Protein AF-A0A518EY82-F1 (afdb_monomer)

Mean predicted aligned error: 17.98 Å

Radius of gyration: 28.57 Å; Cα contacts (8 Å, |Δi|>4): 1397; chains: 1; bounding box: 67×68×82 Å

Solvent-accessible surface area (backbone atoms only — not comparable to full-atom values): 29236 Å² total; per-residue (Å²): 114,76,74,55,53,63,69,68,45,71,86,73,56,92,49,77,63,73,76,38,28,84,86,69,81,84,55,50,47,57,67,38,53,39,55,48,49,53,56,50,54,59,61,55,70,73,72,69,87,79,77,88,84,55,77,70,56,53,57,49,54,55,50,51,52,52,35,46,49,56,45,60,72,36,28,79,86,68,78,72,43,36,46,73,86,48,50,60,80,80,48,53,86,58,64,50,62,71,80,42,25,81,84,70,79,73,40,28,44,60,67,33,41,33,54,46,52,58,52,66,76,28,50,62,43,78,48,78,57,91,36,36,36,35,38,39,30,28,66,44,87,48,44,52,59,54,52,50,49,51,48,69,77,40,75,69,54,49,35,36,36,52,40,44,52,62,89,67,49,54,72,68,45,39,47,51,41,16,50,52,42,54,74,68,69,44,32,51,45,69,57,92,88,56,57,75,32,70,43,51,50,51,26,57,58,63,30,76,70,73,62,83,84,93,86,72,63,67,74,55,36,64,75,68,76,56,84,80,94,76,86,85,76,55,75,67,59,41,62,76,64,72,60,83,71,90,66,66,59,56,49,80,40,68,51,87,50,71,30,44,25,14,8,47,23,29,37,30,66,35,25,40,39,41,14,7,40,68,38,35,31,33,37,22,77,62,52,52,77,50,54,46,79,38,50,61,78,93,46,65,75,33,34,20,26,13,33,44,47,69,46,79,32,34,36,37,38,30,28,33,37,56,4,74,45,13,32,35,33,38,25,74,62,47,37,80,51,73,46,81,45,45,64,41,77,53,68,73,38,32,46,27,26,47,40,48,64,29,74,34,38,35,39,37,35,25,36,50,39,98,88,38,26,28,41,34,34,39,18,80,57,52,42,70,48,72,44,72,42,93,50,35,53,72,51,54,94,67,54,38,34,62,48,60,43,14,17,20,23,39,40,53,42,86,80,42,25,31,38,40,37,21,10,21,9,71,73,54,7,37,37,33,39,17,73,58,65,58,47,49,61,48,77,33,74,41,59,23,43,10,81,23,76,54,11,9,31,23,13,38,33,61,44,97,83,21,37,24,35,36,29,8,21,26,75,84,47,38,69,53,44,31,34,43,18,20,23,20,18,71,58,67,62,69,52,58,40,60,22,88,33,26,36,77,25,22,22,26,10,30,33,55,48,98,76,46,27,34,43,36,20,6,72,70,17,25,28,35,15,72,65,45,39,36,43,39,39,87,55,36,73,65,45,18,20,16,43,30,59,6,83,77,71,61,27,39,33,35,27,7,58,61,19,32,34,33,31,59,113

Secondary structure (DSSP, 8-state):
-HHHHHHHHTTT-SSTHHHH-SS-SS--BHHHHHHHHHHHHHHHHTTSPPPSPPHHHHHHHHHHHHHHHHHHHH-SS-SSSB-TTTS-TTSHHHH-GGGT-SS-SSSB-HHHHHHHHHHHTTB-EEEEETTEEEEESB--TTHHHHHHHHHHH-TT--EEEEE--SS---HHHHHHHHHHHHHHT-EEE--TT----HHHHHHHHHT-SS-----SSHHHHHHHTPPPS-----HHHHHHTT---SS-SEEEEE-SS---EEEEEE-SSS-EEEEETTTEEEEESSTTSS-EE---GGGTT-EEEEEEESSSS-EEEEEESSGGG-EEEEESSTTSS-EEEEE--STT--EEEEEESBSSEEEEEEEE-TTSBEEEEEEESTTSS-EE-TTPPBPPTTT-B---SSSTTEEEETTTEEEEE-B-SSS-EEEEEESSTTSS-EEEEESS---STTEEEEEEEE-TTS-EEEEEEETTSTT--SGGGEEEESSTTSS-B--SB--SS---EEEE-TTS-EEEEETTEEEEESSSSSB-EEEES---SEEEE-TTT--EEEE-STTEEEEE-

Organism: NCBI:txid2528018

pLDDT: mean 75.82, std 23.05, range [24.12, 98.81]

Sequence (569 aa):
MLLLATALILPQAATVRDLLDADGDGHVNRYEAAAAALAWADARAATDPAPASTAPERAEAERQAAARQGFRARDTDGNGFLEPKEIEAPMIELYGWQMFDSSADRRLDPEEYVAFDGACRSAAVFEVTKNVVSMRGNLHASTPGRFLEVLLEHRAVDELVLEFEGPRAVPEVTRQVADLIQRSGILVRVPRGGTVHRSGMELLQAAQRRIIEPGANLRRAVAAGERPTSMWLTEDEIHDLGLRTETEGLVLMQTGTRSSFRGLAAVSHEIAWATGSGATVVKTTDAGRSWSNVAPASIAGLDVRDVFAISADIAWIMTAGPGNSSRILYTEDGGATWTEQHRETAPEAFLDGLDAWDGDHLIAYGDPMEDGRFRVLLSNDGGVTWTPSETGPVALETGEASFAASGTGLRTLGGLRAWIVTGGTKSTARVFRSEDSGRTWTPADTPVAAKGAGAGAFSVSFREDGTGVIVGGDFLDREAGGVDNAAYSVDFGKTWKSPDVGPRGQRAGSVALGNGWFIATGQTGTDISRDGGKTWRPFSSEGFHCVDAALLDGAIWFAGPNGRVARLR

Structure (mmCIF, N/CA/C/O backbone):
data_AF-A0A518EY82-F1
#
_entry.id   AF-A0A518EY82-F1
#
loop_
_atom_site.group_PDB
_atom_site.id
_atom_site.type_symbol
_atom_site.label_atom_id
_atom_site.label_alt_id
_atom_site.label_comp_id
_atom_site.label_asym_id
_atom_site.label_entity_id
_atom_site.label_seq_id
_atom_site.pdbx_PDB_ins_code
_atom_site.Cartn_x
_atom_site.Cartn_y
_atom_site.Cartn_z
_atom_site.occupancy
_atom_site.B_iso_or_equiv
_atom_site.auth_seq_id
_atom_site.auth_comp_id
_atom_site.auth_asym_id
_atom_site.auth_atom_id
_atom_site.pdbx_PDB_model_num
ATOM 1 N N . MET A 1 1 ? -7.213 -14.267 36.093 1.00 28.91 1 MET A N 1
ATOM 2 C CA . MET A 1 1 ? -5.756 -14.296 35.823 1.00 28.91 1 MET A CA 1
ATOM 3 C C . MET A 1 1 ? -5.244 -13.183 34.903 1.00 28.91 1 MET A C 1
ATOM 5 O O . MET A 1 1 ? -4.109 -12.784 35.102 1.00 28.91 1 MET A O 1
ATOM 9 N N . LEU A 1 2 ? -6.035 -12.608 33.982 1.00 25.30 2 LEU A N 1
ATOM 10 C CA . LEU A 1 2 ? -5.552 -11.499 33.132 1.00 25.30 2 LEU A CA 1
ATOM 11 C C . LEU A 1 2 ? -5.552 -10.105 33.801 1.00 25.30 2 LEU A C 1
ATOM 13 O O . LEU A 1 2 ? -4.820 -9.238 33.353 1.00 25.30 2 LEU A O 1
ATOM 17 N N . LEU A 1 3 ? -6.304 -9.907 34.893 1.00 24.12 3 LEU A N 1
ATOM 18 C CA . LEU A 1 3 ? -6.268 -8.678 35.712 1.00 24.12 3 LEU A CA 1
ATOM 19 C C . LEU A 1 3 ? -5.142 -8.677 36.765 1.00 24.12 3 LEU A C 1
ATOM 21 O O . LEU A 1 3 ? -4.747 -7.619 37.240 1.00 24.12 3 LEU A O 1
ATOM 25 N N . LEU A 1 4 ? -4.588 -9.850 37.106 1.00 25.58 4 LEU A N 1
ATOM 26 C CA . LEU A 1 4 ? -3.419 -9.948 37.992 1.00 25.58 4 LEU A CA 1
ATOM 27 C C . LEU A 1 4 ? -2.093 -9.818 37.229 1.00 25.58 4 LEU A C 1
ATOM 29 O O . LEU A 1 4 ? -1.120 -9.337 37.801 1.00 25.58 4 LEU A O 1
ATOM 33 N N . ALA A 1 5 ? -2.053 -10.172 35.939 1.00 28.53 5 ALA A N 1
ATOM 34 C CA . ALA A 1 5 ? -0.873 -9.948 35.100 1.00 28.53 5 ALA A CA 1
ATOM 35 C C . ALA A 1 5 ? -0.612 -8.448 34.869 1.00 28.53 5 ALA A C 1
ATOM 37 O O . ALA A 1 5 ? 0.536 -8.013 34.863 1.00 28.53 5 ALA A O 1
ATOM 38 N N . THR A 1 6 ? -1.668 -7.633 34.794 1.00 30.73 6 THR A N 1
ATOM 39 C CA . THR A 1 6 ? -1.547 -6.174 34.667 1.00 30.73 6 THR A CA 1
ATOM 40 C C . THR A 1 6 ? -1.022 -5.517 35.947 1.00 30.73 6 THR A C 1
ATOM 42 O O . THR A 1 6 ? -0.353 -4.496 35.866 1.00 30.73 6 THR A O 1
ATOM 45 N N . ALA A 1 7 ? -1.246 -6.111 37.126 1.00 29.33 7 ALA A N 1
ATOM 46 C CA . ALA A 1 7 ? -0.773 -5.571 38.405 1.00 29.33 7 ALA A CA 1
ATOM 47 C C . ALA A 1 7 ? 0.636 -6.053 38.817 1.00 29.33 7 ALA A C 1
ATOM 49 O O . ALA A 1 7 ? 1.266 -5.426 39.666 1.00 29.33 7 ALA A O 1
ATOM 50 N N . LEU A 1 8 ? 1.150 -7.138 38.220 1.00 30.67 8 LEU A N 1
ATOM 51 C CA . LEU A 1 8 ? 2.458 -7.723 38.562 1.00 30.67 8 LEU A CA 1
ATOM 52 C C . LEU A 1 8 ? 3.599 -7.359 37.595 1.00 30.67 8 LEU A C 1
ATOM 54 O O . LEU A 1 8 ? 4.757 -7.528 37.968 1.00 30.67 8 LEU A O 1
ATOM 58 N N . ILE A 1 9 ? 3.308 -6.829 36.400 1.00 35.16 9 ILE A N 1
ATOM 59 C CA . ILE A 1 9 ? 4.331 -6.465 35.390 1.00 35.16 9 ILE A CA 1
ATOM 60 C C . ILE A 1 9 ? 4.665 -4.960 35.409 1.00 35.16 9 ILE A C 1
ATOM 62 O O . ILE A 1 9 ? 5.786 -4.563 35.088 1.00 35.16 9 ILE A O 1
ATOM 66 N N . LEU A 1 10 ? 3.742 -4.116 35.886 1.00 34.34 10 LEU A N 1
ATOM 67 C CA . LEU A 1 10 ? 3.941 -2.665 36.003 1.00 34.34 10 LEU A CA 1
ATOM 68 C C . LEU A 1 10 ? 5.176 -2.211 36.818 1.00 34.34 10 LEU A C 1
ATOM 70 O O . LEU A 1 10 ? 5.661 -1.119 36.531 1.00 34.34 10 LEU A O 1
ATOM 74 N N . PRO A 1 11 ? 5.733 -2.971 37.788 1.00 32.59 11 PRO A N 1
ATOM 75 C CA . PRO A 1 11 ? 6.943 -2.538 38.488 1.00 32.59 11 PRO A CA 1
ATOM 76 C C . PRO A 1 11 ? 8.266 -2.980 37.833 1.00 32.59 11 PRO A C 1
ATOM 78 O O . PRO A 1 11 ? 9.315 -2.614 38.360 1.00 32.59 11 PRO A O 1
ATOM 81 N N . GLN A 1 12 ? 8.254 -3.791 36.760 1.00 38.69 12 GLN A N 1
ATOM 82 C CA . GLN A 1 12 ? 9.482 -4.378 36.182 1.00 38.69 12 GLN A CA 1
ATOM 83 C C . GLN A 1 12 ? 9.703 -4.134 34.679 1.00 38.69 12 GLN A C 1
ATOM 85 O O . GLN A 1 12 ? 10.823 -4.343 34.220 1.00 38.69 12 GLN A O 1
ATOM 90 N N . ALA A 1 13 ? 8.709 -3.667 33.920 1.00 36.75 13 ALA A N 1
ATOM 91 C CA . ALA A 1 13 ? 8.922 -3.261 32.528 1.00 36.75 13 ALA A CA 1
ATOM 92 C C . ALA A 1 13 ? 9.528 -1.848 32.472 1.00 36.75 13 ALA A C 1
ATOM 94 O O . ALA A 1 13 ? 8.962 -0.903 33.025 1.00 36.75 13 ALA A O 1
ATOM 95 N N . ALA A 1 14 ? 10.686 -1.697 31.825 1.00 39.53 14 ALA A N 1
ATOM 96 C CA . ALA A 1 14 ? 11.360 -0.406 31.706 1.00 39.53 14 ALA A CA 1
ATOM 97 C C . ALA A 1 14 ? 10.766 0.442 30.567 1.00 39.53 14 ALA A C 1
ATOM 99 O O . ALA A 1 14 ? 10.899 1.667 30.592 1.00 39.53 14 ALA A O 1
ATOM 100 N N . THR A 1 15 ? 10.102 -0.190 29.587 1.00 42.81 15 THR A N 1
ATOM 101 C CA . THR A 1 15 ? 9.506 0.471 28.414 1.00 42.81 15 THR A CA 1
ATOM 102 C C . THR A 1 15 ? 8.267 -0.267 27.872 1.00 42.81 15 THR A C 1
ATOM 104 O O . THR A 1 15 ? 8.061 -1.443 28.155 1.00 42.81 15 THR A O 1
ATOM 107 N N . VAL A 1 16 ? 7.443 0.415 27.058 1.00 42.59 16 VAL A N 1
ATOM 108 C CA . VAL A 1 16 ? 6.285 -0.170 26.334 1.00 42.59 16 VAL A CA 1
ATOM 109 C C . VAL A 1 16 ? 6.709 -1.331 25.422 1.00 42.59 16 VAL A C 1
ATOM 111 O O . VAL A 1 16 ? 5.955 -2.278 25.247 1.00 42.59 16 VAL A O 1
ATOM 114 N N . ARG A 1 17 ? 7.942 -1.303 24.911 1.00 41.81 17 ARG A N 1
ATOM 115 C CA . ARG A 1 17 ? 8.547 -2.351 24.078 1.00 41.81 17 ARG A CA 1
ATOM 116 C C . ARG A 1 17 ? 8.598 -3.717 24.772 1.00 41.81 17 ARG A C 1
ATOM 118 O O . ARG A 1 17 ? 8.237 -4.711 24.158 1.00 41.81 17 ARG A O 1
ATOM 125 N N . ASP A 1 18 ? 8.930 -3.750 26.064 1.00 43.16 18 ASP A N 1
ATOM 126 C CA . ASP A 1 18 ? 9.027 -4.992 26.854 1.00 43.16 18 ASP A CA 1
ATOM 127 C C . ASP A 1 18 ? 7.657 -5.675 27.072 1.00 43.16 18 ASP A C 1
ATOM 129 O O . ASP A 1 18 ? 7.583 -6.823 27.502 1.00 43.16 18 ASP A O 1
ATOM 133 N N . LEU A 1 19 ? 6.560 -4.953 26.816 1.00 41.50 19 LEU A N 1
ATOM 134 C CA . LEU A 1 19 ? 5.179 -5.439 26.902 1.00 41.50 19 LEU A CA 1
ATOM 135 C C . LEU A 1 19 ? 4.632 -5.944 25.557 1.00 41.50 19 LEU A C 1
ATOM 137 O O . LEU A 1 19 ? 3.601 -6.616 25.548 1.00 41.50 19 LEU A O 1
ATOM 141 N N . LEU A 1 20 ? 5.276 -5.574 24.448 1.00 41.41 20 LEU A N 1
ATOM 142 C CA . LEU A 1 20 ? 4.806 -5.804 23.080 1.00 41.41 20 LEU A CA 1
ATOM 143 C C . LEU A 1 20 ? 5.547 -6.944 22.371 1.00 41.41 20 LEU A C 1
ATOM 145 O O . LEU A 1 20 ? 4.964 -7.573 21.497 1.00 41.41 20 LEU A O 1
ATOM 149 N N . ASP A 1 21 ? 6.798 -7.193 22.752 1.00 45.06 21 ASP A N 1
ATOM 150 C CA . ASP A 1 21 ? 7.653 -8.272 22.251 1.00 45.06 21 ASP A CA 1
ATOM 151 C C . ASP A 1 21 ? 7.221 -9.611 22.883 1.00 45.06 21 ASP A C 1
ATOM 153 O O . ASP A 1 21 ? 7.637 -9.975 23.988 1.00 45.06 21 ASP A O 1
ATOM 157 N N . ALA A 1 22 ? 6.269 -10.293 22.239 1.00 42.97 22 ALA A N 1
ATOM 158 C CA . ALA A 1 22 ? 5.600 -11.461 22.807 1.00 42.97 22 ALA A CA 1
ATOM 159 C C . ALA A 1 22 ? 6.438 -12.739 22.662 1.00 42.97 22 ALA A C 1
ATOM 161 O O . ALA A 1 22 ? 6.241 -13.685 23.435 1.00 42.97 22 ALA A O 1
ATOM 162 N N . ASP A 1 23 ? 7.349 -12.779 21.689 1.00 43.62 23 ASP A N 1
ATOM 163 C CA . ASP A 1 23 ? 8.280 -13.887 21.483 1.00 43.62 23 ASP A CA 1
ATOM 164 C C . ASP A 1 23 ? 9.679 -13.662 22.094 1.00 43.62 23 ASP A C 1
ATOM 166 O O . ASP A 1 23 ? 10.445 -14.624 22.235 1.00 43.62 23 ASP A O 1
ATOM 170 N N . GLY A 1 24 ? 9.953 -12.457 22.600 1.00 41.19 24 GLY A N 1
ATOM 171 C CA . GLY A 1 24 ? 11.151 -12.107 23.357 1.00 41.19 24 GLY A CA 1
ATOM 172 C C . GLY A 1 24 ? 12.396 -11.968 22.485 1.00 41.19 24 GLY A C 1
ATOM 173 O O . GLY A 1 24 ? 13.511 -12.175 22.984 1.00 41.19 24 GLY A O 1
ATOM 174 N N . ASP A 1 25 ? 12.228 -11.699 21.189 1.00 52.09 25 ASP A N 1
ATOM 175 C CA . ASP A 1 25 ? 13.323 -11.586 20.226 1.00 52.09 25 ASP A CA 1
ATOM 176 C C . ASP A 1 25 ? 13.974 -10.187 20.197 1.00 52.09 25 ASP A C 1
ATOM 178 O O . ASP A 1 25 ? 15.012 -9.983 19.557 1.00 52.09 25 ASP A O 1
ATOM 182 N N . GLY A 1 26 ? 13.428 -9.246 20.969 1.00 41.19 26 GLY A N 1
ATOM 183 C CA . GLY A 1 26 ? 13.850 -7.855 21.044 1.00 41.19 26 GLY A CA 1
ATOM 184 C C . GLY A 1 26 ? 13.176 -6.954 20.010 1.00 41.19 26 GLY A C 1
ATOM 185 O O . GLY A 1 26 ? 13.536 -5.772 19.937 1.00 41.19 26 GLY A O 1
ATOM 186 N N . HIS A 1 27 ? 12.231 -7.463 19.222 1.00 43.94 27 HIS A N 1
ATOM 187 C CA . HIS A 1 27 ? 11.504 -6.773 18.163 1.00 43.94 27 HIS A CA 1
ATOM 188 C C . HIS A 1 27 ? 9.987 -6.903 18.379 1.00 43.94 27 HIS A C 1
ATOM 190 O O . HIS A 1 27 ? 9.509 -7.769 19.091 1.00 43.94 27 HIS A O 1
ATOM 196 N N . VAL A 1 28 ? 9.209 -5.986 17.802 1.00 38.09 28 VAL A N 1
ATOM 197 C CA . VAL A 1 28 ? 7.741 -6.060 17.819 1.00 38.09 28 VAL A CA 1
ATOM 198 C C . VAL A 1 28 ? 7.300 -6.140 16.377 1.00 38.09 28 VAL A C 1
ATOM 200 O O . VAL A 1 28 ? 7.364 -5.150 15.657 1.00 38.09 28 VAL A O 1
ATOM 203 N N . ASN A 1 29 ? 6.874 -7.307 15.918 1.00 40.59 29 ASN A N 1
ATOM 204 C CA . ASN A 1 29 ? 6.434 -7.474 14.542 1.00 40.59 29 ASN A CA 1
ATOM 205 C C . ASN A 1 29 ? 4.990 -6.967 14.341 1.00 40.59 29 ASN A C 1
ATOM 207 O O . ASN A 1 29 ? 4.226 -6.729 15.279 1.00 40.59 29 ASN A O 1
ATOM 211 N N . ARG A 1 30 ? 4.574 -6.826 13.077 1.00 38.81 30 ARG A N 1
ATOM 212 C CA . ARG A 1 30 ? 3.235 -6.327 12.706 1.00 38.81 30 ARG A CA 1
ATOM 213 C C . ARG A 1 30 ? 2.059 -7.109 13.320 1.00 38.81 30 ARG A C 1
ATOM 215 O O . ARG A 1 30 ? 0.976 -6.547 13.458 1.00 38.81 30 ARG A O 1
ATOM 222 N N . TYR A 1 31 ? 2.242 -8.384 13.675 1.00 39.06 31 TYR A N 1
ATOM 223 C CA . TYR A 1 31 ? 1.206 -9.203 14.314 1.00 39.06 31 TYR A CA 1
ATOM 224 C C . TYR A 1 31 ? 1.125 -8.941 15.823 1.00 39.06 31 TYR A C 1
ATOM 226 O O . TYR A 1 31 ? 0.028 -8.894 16.378 1.00 39.06 31 TYR A O 1
ATOM 234 N N . GLU A 1 32 ? 2.264 -8.710 16.470 1.00 40.66 32 GLU A N 1
ATOM 235 C CA . GLU A 1 32 ? 2.359 -8.360 17.891 1.00 40.66 32 GLU A CA 1
ATOM 236 C C . GLU A 1 32 ? 1.835 -6.946 18.161 1.00 40.66 32 GLU A C 1
ATOM 238 O O . GLU A 1 32 ? 1.028 -6.739 19.070 1.00 40.66 32 GLU A O 1
ATOM 243 N N . ALA A 1 33 ? 2.175 -5.991 17.290 1.00 39.88 33 ALA A N 1
ATOM 244 C CA . ALA A 1 33 ? 1.642 -4.630 17.333 1.00 39.88 33 ALA A CA 1
ATOM 245 C C . ALA A 1 33 ? 0.110 -4.602 17.174 1.00 39.88 33 ALA A C 1
ATOM 247 O O . ALA A 1 33 ? -0.589 -3.893 17.902 1.00 39.88 33 ALA A O 1
ATOM 248 N N . ALA A 1 34 ? -0.433 -5.412 16.259 1.00 38.66 34 ALA A N 1
ATOM 249 C CA . ALA A 1 34 ? -1.873 -5.512 16.047 1.00 38.66 34 ALA A CA 1
ATOM 250 C C . ALA A 1 34 ? -2.592 -6.168 17.245 1.00 38.66 34 ALA A C 1
ATOM 252 O O . ALA A 1 34 ? -3.654 -5.700 17.660 1.00 38.66 34 ALA A O 1
ATOM 253 N N . ALA A 1 35 ? -1.998 -7.201 17.852 1.00 37.81 35 ALA A N 1
ATOM 254 C CA . ALA A 1 35 ? -2.525 -7.846 19.056 1.00 37.81 35 ALA A CA 1
ATOM 255 C C . ALA A 1 35 ? -2.549 -6.899 20.270 1.00 37.81 35 ALA A C 1
ATOM 257 O O . ALA A 1 35 ? -3.519 -6.879 21.032 1.00 37.81 35 ALA A O 1
ATOM 258 N N . ALA A 1 36 ? -1.522 -6.067 20.427 1.00 40.06 36 ALA A N 1
ATOM 259 C CA . ALA A 1 36 ? -1.459 -5.083 21.497 1.00 40.06 36 ALA A CA 1
ATOM 260 C C . ALA A 1 36 ? -2.405 -3.893 21.297 1.00 40.06 36 ALA A C 1
ATOM 262 O O . ALA A 1 36 ? -3.001 -3.414 22.262 1.00 40.06 36 ALA A O 1
ATOM 263 N N . ALA A 1 37 ? -2.604 -3.448 20.054 1.00 38.56 37 ALA A N 1
ATOM 264 C CA . ALA A 1 37 ? -3.593 -2.422 19.732 1.00 38.56 37 ALA A CA 1
ATOM 265 C C . ALA A 1 37 ? -5.024 -2.877 20.077 1.00 38.56 37 ALA A C 1
ATOM 267 O O . ALA A 1 37 ? -5.810 -2.087 20.602 1.00 38.56 37 ALA A O 1
ATOM 268 N N . LEU A 1 38 ? -5.344 -4.162 19.863 1.00 38.88 38 LEU A N 1
ATOM 269 C CA . LEU A 1 38 ? -6.594 -4.767 20.338 1.00 38.88 38 LEU A CA 1
ATOM 270 C C . LEU A 1 38 ? -6.708 -4.723 21.872 1.00 38.88 38 LEU A C 1
ATOM 272 O O . LEU A 1 38 ? -7.743 -4.319 22.399 1.00 38.88 38 LEU A O 1
ATOM 276 N N . ALA A 1 39 ? -5.641 -5.079 22.593 1.00 38.28 39 ALA A N 1
ATOM 277 C CA . ALA A 1 39 ? -5.627 -5.051 24.058 1.00 38.28 39 ALA A CA 1
ATOM 278 C C . ALA A 1 39 ? -5.777 -3.628 24.634 1.00 38.28 39 ALA A C 1
ATOM 280 O O . ALA A 1 39 ? -6.403 -3.436 25.680 1.00 38.28 39 ALA A O 1
ATOM 281 N N . TRP A 1 40 ? -5.234 -2.620 23.947 1.00 37.56 40 TRP A N 1
ATOM 282 C CA . TRP A 1 40 ? -5.328 -1.216 24.346 1.00 37.56 40 TRP A CA 1
ATOM 283 C C . TRP A 1 40 ? -6.723 -0.620 24.096 1.00 37.56 40 TRP A C 1
ATOM 285 O O . TRP A 1 40 ? -7.260 0.082 24.957 1.00 37.56 40 TRP A O 1
ATOM 295 N N . ALA A 1 41 ? -7.354 -0.960 22.967 1.00 36.00 41 ALA A N 1
ATOM 296 C CA . ALA A 1 41 ? -8.731 -0.568 22.665 1.00 36.00 41 ALA A CA 1
ATOM 297 C C . ALA A 1 41 ? -9.734 -1.140 23.689 1.00 36.00 41 ALA A C 1
ATOM 299 O O . ALA A 1 41 ? -10.616 -0.418 24.167 1.00 36.00 41 ALA A O 1
ATOM 300 N N . ASP A 1 42 ? -9.545 -2.398 24.100 1.00 38.69 42 ASP A N 1
ATOM 301 C CA . ASP A 1 42 ? -10.361 -3.056 25.129 1.00 38.69 42 ASP A CA 1
ATOM 302 C C . ASP A 1 42 ? -10.217 -2.388 26.512 1.00 38.69 42 ASP A C 1
ATOM 304 O O . ASP A 1 42 ? -11.197 -2.250 27.249 1.00 38.69 42 ASP A O 1
ATOM 308 N N . ALA A 1 43 ? -9.016 -1.915 26.867 1.00 35.75 43 ALA A N 1
ATOM 309 C CA . ALA A 1 43 ? -8.767 -1.222 28.134 1.00 35.75 43 ALA A CA 1
ATOM 310 C C . ALA A 1 43 ? -9.438 0.163 28.202 1.00 35.75 43 ALA A C 1
ATOM 312 O O . ALA A 1 43 ? -9.869 0.600 29.271 1.00 35.75 43 ALA A O 1
ATOM 313 N N . ARG A 1 44 ? -9.564 0.852 27.062 1.00 36.16 44 ARG A N 1
ATOM 314 C CA . ARG A 1 44 ? -10.145 2.200 26.978 1.00 36.16 44 ARG A CA 1
ATOM 315 C C . ARG A 1 44 ? -11.676 2.180 27.017 1.00 36.16 44 ARG A C 1
ATOM 317 O O . ARG A 1 44 ? -12.280 3.031 27.673 1.00 36.16 44 ARG A O 1
ATOM 324 N N . ALA A 1 45 ? -12.299 1.157 26.427 1.00 39.97 45 ALA A N 1
ATOM 325 C CA . ALA A 1 45 ? -13.745 0.924 26.505 1.00 39.97 45 ALA A CA 1
ATOM 326 C C . ALA A 1 45 ? -14.259 0.731 27.950 1.00 39.97 45 ALA A C 1
ATOM 328 O O . ALA A 1 45 ? -15.437 0.947 28.222 1.00 39.97 45 ALA A O 1
ATOM 329 N N . ALA A 1 46 ? -13.379 0.380 28.895 1.00 41.00 46 ALA A N 1
ATOM 330 C CA . ALA A 1 46 ? -13.710 0.216 30.310 1.00 41.00 46 ALA A CA 1
ATOM 331 C C . ALA A 1 46 ? -13.783 1.536 31.115 1.00 41.00 46 ALA A C 1
ATOM 333 O O . ALA A 1 46 ? -14.071 1.489 32.311 1.00 41.00 46 ALA A O 1
ATOM 334 N N . THR A 1 47 ? -13.517 2.703 30.503 1.00 35.22 47 THR A N 1
ATOM 335 C CA . THR A 1 47 ? -13.372 3.992 31.225 1.00 35.22 47 THR A CA 1
ATOM 336 C C . THR A 1 47 ? -14.451 5.052 30.964 1.00 35.22 47 THR A C 1
ATOM 338 O O . THR A 1 47 ? -14.409 6.106 31.598 1.00 35.22 47 THR A O 1
ATOM 341 N N . ASP A 1 48 ? -15.455 4.784 30.124 1.00 30.89 48 ASP A N 1
ATOM 342 C CA . ASP A 1 48 ? -16.560 5.725 29.875 1.00 30.89 48 ASP A CA 1
ATOM 343 C C . ASP A 1 48 ? -17.759 5.474 30.822 1.00 30.89 48 ASP A C 1
ATOM 345 O O . ASP A 1 48 ? -18.199 4.329 30.969 1.00 30.89 48 ASP A O 1
ATOM 349 N N . PRO A 1 49 ? -18.334 6.500 31.484 1.00 34.22 49 PRO A N 1
ATOM 350 C CA . PRO A 1 49 ? -19.473 6.312 32.378 1.00 34.22 49 PRO A CA 1
ATOM 351 C C . PRO A 1 49 ? -20.775 6.076 31.589 1.00 34.22 49 PRO A C 1
ATOM 353 O O . PRO A 1 49 ? -21.179 6.882 30.752 1.00 34.22 49 PRO A O 1
ATOM 356 N N . ALA A 1 50 ? -21.456 4.966 31.889 1.00 33.56 50 ALA A N 1
ATOM 357 C CA . ALA A 1 50 ? -22.649 4.502 31.179 1.00 33.56 50 ALA A CA 1
ATOM 358 C C . ALA A 1 50 ? -23.924 5.350 31.436 1.00 33.56 50 ALA A C 1
ATOM 360 O O . ALA A 1 50 ? -24.128 5.847 32.549 1.00 33.56 50 ALA A O 1
ATOM 361 N N . PRO A 1 51 ? -24.837 5.469 30.447 1.00 37.75 51 PRO A N 1
ATOM 362 C CA . PRO A 1 51 ? -26.186 6.005 30.634 1.00 37.75 51 PRO A CA 1
ATOM 363 C C . PRO A 1 51 ? -27.155 4.966 31.247 1.00 37.75 51 PRO A C 1
ATOM 365 O O . PRO A 1 51 ? -26.843 3.787 31.362 1.00 37.75 51 PRO A O 1
ATOM 368 N N . ALA A 1 52 ? -28.342 5.425 31.668 1.00 42.44 52 ALA A N 1
ATOM 369 C CA . ALA A 1 52 ? -29.311 4.688 32.493 1.00 42.44 52 ALA A CA 1
ATOM 370 C C . ALA A 1 52 ? -29.815 3.341 31.916 1.00 42.44 52 ALA A C 1
ATOM 372 O O . ALA A 1 52 ? -30.062 3.215 30.717 1.00 42.44 52 ALA A O 1
ATOM 373 N N . SER A 1 53 ? -30.039 2.376 32.821 1.00 42.66 53 SER A N 1
ATOM 374 C CA . SER A 1 53 ? -30.172 0.939 32.544 1.00 42.66 53 SER A CA 1
ATOM 375 C C . SER A 1 53 ? -31.418 0.493 31.770 1.00 42.66 53 SER A C 1
ATOM 377 O O . SER A 1 53 ? -32.547 0.938 32.007 1.00 42.66 53 SER A O 1
ATOM 379 N N . THR A 1 54 ? -31.207 -0.465 30.866 1.00 49.78 54 THR A N 1
ATOM 380 C CA . THR A 1 54 ? -32.222 -1.087 30.000 1.00 49.78 54 THR A CA 1
ATOM 381 C C . THR A 1 54 ? -32.853 -2.354 30.619 1.00 49.78 54 THR A C 1
ATOM 383 O O . THR A 1 54 ? -32.390 -2.885 31.626 1.00 49.78 54 THR A O 1
ATOM 386 N N . ALA A 1 55 ? -33.948 -2.874 30.041 1.00 43.69 55 ALA A N 1
ATOM 387 C CA . ALA A 1 55 ? -34.659 -4.070 30.535 1.00 43.69 55 ALA A CA 1
ATOM 388 C C . ALA A 1 55 ? -33.797 -5.353 30.712 1.00 43.69 55 ALA A C 1
ATOM 390 O O . ALA A 1 55 ? -34.041 -6.083 31.676 1.00 43.69 55 ALA A O 1
ATOM 391 N N . PRO A 1 56 ? -32.781 -5.634 29.870 1.00 45.34 56 PRO A N 1
ATOM 392 C CA . PRO A 1 56 ? -31.836 -6.735 30.084 1.00 45.34 56 PRO A CA 1
ATOM 393 C C . PRO A 1 56 ? -31.026 -6.618 31.384 1.00 45.34 56 PRO A C 1
ATOM 395 O O . PRO A 1 56 ? -30.746 -7.627 32.026 1.00 45.34 56 PRO A O 1
ATOM 398 N N . GLU A 1 57 ? -30.698 -5.398 31.815 1.00 48.47 57 GLU A N 1
ATOM 399 C CA . GLU A 1 57 ? -29.907 -5.156 33.030 1.00 48.47 57 GLU A CA 1
ATOM 400 C C . GLU A 1 57 ? -30.718 -5.432 34.306 1.00 48.47 57 GLU A C 1
ATOM 402 O O . GLU A 1 57 ? -30.164 -5.864 35.315 1.00 48.47 57 GLU A O 1
ATOM 407 N N . ARG A 1 58 ? -32.051 -5.277 34.256 1.00 56.16 58 ARG A N 1
ATOM 408 C CA . ARG A 1 58 ? -32.940 -5.686 35.360 1.00 56.16 58 ARG A CA 1
ATOM 409 C C . ARG A 1 58 ? -32.989 -7.203 35.528 1.00 56.16 58 ARG A C 1
ATOM 411 O O . ARG A 1 58 ? -32.930 -7.683 36.655 1.00 56.16 58 ARG A O 1
ATOM 418 N N . ALA A 1 59 ? -33.048 -7.945 34.422 1.00 58.78 59 ALA A N 1
ATOM 419 C CA . ALA A 1 59 ? -33.040 -9.407 34.457 1.00 58.78 59 ALA A CA 1
ATOM 420 C C . ALA A 1 59 ? -31.721 -9.952 35.033 1.00 58.78 59 ALA A C 1
ATOM 422 O O . ALA A 1 59 ? -31.717 -10.937 35.767 1.00 58.78 59 ALA A O 1
ATOM 423 N N . GLU A 1 60 ? -30.601 -9.288 34.746 1.00 64.25 60 GLU A N 1
ATOM 424 C CA . GLU A 1 60 ? -29.303 -9.656 35.309 1.00 64.25 60 GLU A CA 1
ATOM 425 C C . GLU A 1 60 ? -29.208 -9.371 36.814 1.00 64.25 60 GLU A C 1
ATOM 427 O O . GLU A 1 60 ? -28.761 -10.227 37.579 1.00 64.25 60 GLU A O 1
ATOM 432 N N . ALA A 1 61 ? -29.715 -8.222 37.265 1.00 69.81 61 ALA A N 1
ATOM 433 C CA . ALA A 1 61 ? -29.763 -7.888 38.688 1.00 69.81 61 ALA A CA 1
ATOM 434 C C . ALA A 1 61 ? -30.610 -8.889 39.501 1.00 69.81 61 ALA A C 1
ATOM 436 O O . ALA A 1 61 ? -30.220 -9.292 40.600 1.00 69.81 61 ALA A O 1
ATOM 437 N N . GLU A 1 62 ? -31.743 -9.339 38.955 1.00 72.56 62 GLU A N 1
ATOM 438 C CA . GLU A 1 62 ? -32.588 -10.366 39.580 1.00 72.56 62 GLU A CA 1
ATOM 439 C C . GLU A 1 62 ? -31.877 -11.728 39.668 1.00 72.56 62 GLU A C 1
ATOM 441 O O . GLU A 1 62 ? -31.964 -12.408 40.695 1.00 72.56 62 GLU A O 1
ATOM 446 N N . ARG A 1 63 ? -31.106 -12.110 38.638 1.00 70.50 63 ARG A N 1
ATOM 447 C CA . ARG A 1 63 ? -30.307 -13.350 38.640 1.00 70.50 63 ARG A CA 1
ATOM 448 C C . ARG A 1 63 ? -29.210 -13.337 39.699 1.00 70.50 63 ARG A C 1
ATOM 450 O O . ARG A 1 63 ? -29.075 -14.298 40.457 1.00 70.50 63 ARG A O 1
ATOM 457 N N . GLN A 1 64 ? -28.464 -12.241 39.798 1.00 78.06 64 GLN A N 1
ATOM 458 C CA . GLN A 1 64 ? -27.401 -12.099 40.795 1.00 78.06 64 GLN A CA 1
ATOM 459 C C . GLN A 1 64 ? -27.961 -12.104 42.224 1.00 78.06 64 GLN A C 1
ATOM 461 O O . GLN A 1 64 ? -27.359 -12.692 43.126 1.00 78.06 64 GLN A O 1
ATOM 466 N N . ALA A 1 65 ? -29.146 -11.523 42.438 1.00 76.62 65 ALA A N 1
ATOM 467 C CA . ALA A 1 65 ? -29.831 -11.579 43.727 1.00 76.62 65 ALA A CA 1
ATOM 468 C C . ALA A 1 65 ? -30.202 -13.020 44.130 1.00 76.62 65 ALA A C 1
ATOM 470 O O . ALA A 1 65 ? -29.982 -13.409 45.281 1.00 76.62 65 ALA A O 1
ATOM 471 N N . ALA A 1 66 ? -30.694 -13.833 43.189 1.00 75.81 66 ALA A N 1
ATOM 472 C CA . ALA A 1 66 ? -31.020 -15.238 43.434 1.00 75.81 66 ALA A CA 1
ATOM 473 C C . ALA A 1 66 ? -29.774 -16.092 43.739 1.00 75.81 66 ALA A C 1
ATOM 475 O O . ALA A 1 66 ? -29.795 -16.910 44.660 1.00 75.81 66 ALA A O 1
ATOM 476 N N . ALA A 1 67 ? -28.665 -15.871 43.028 1.00 74.94 67 ALA A N 1
ATOM 477 C CA . ALA A 1 67 ? -27.402 -16.562 43.296 1.00 74.94 67 ALA A CA 1
ATOM 478 C C . ALA A 1 67 ? -26.837 -16.206 44.686 1.00 74.94 67 ALA A C 1
ATOM 480 O O . ALA A 1 67 ? -26.451 -17.094 45.447 1.00 74.94 67 ALA A O 1
ATOM 481 N N . ARG A 1 68 ? -26.910 -14.932 45.096 1.00 83.25 68 ARG A N 1
ATOM 482 C CA . ARG A 1 68 ? -26.534 -14.493 46.456 1.00 83.25 68 ARG A CA 1
ATOM 483 C C . ARG A 1 68 ? -27.435 -15.072 47.550 1.00 83.25 68 ARG A C 1
ATOM 485 O O . ARG A 1 68 ? -26.996 -15.219 48.688 1.00 83.25 68 ARG A O 1
ATOM 492 N N . GLN A 1 69 ? -28.690 -15.394 47.244 1.00 81.75 69 GLN A N 1
ATOM 493 C CA . GLN A 1 69 ? -29.561 -16.131 48.161 1.00 81.75 69 GLN A CA 1
ATOM 494 C C . GLN A 1 69 ? -29.145 -17.607 48.256 1.00 81.75 69 GLN A C 1
ATOM 496 O O . GLN A 1 69 ? -29.115 -18.164 49.352 1.00 81.75 69 GLN A O 1
ATOM 501 N N . GLY A 1 70 ? -28.772 -18.215 47.125 1.00 78.38 70 GLY A N 1
ATOM 502 C CA . GLY A 1 70 ? -28.233 -19.575 47.058 1.00 78.38 70 GLY A CA 1
ATOM 503 C C . GLY A 1 70 ? -26.912 -19.753 47.811 1.00 78.38 70 GLY A C 1
ATOM 504 O O . GLY A 1 70 ? -26.711 -20.810 48.405 1.00 78.38 70 GLY A O 1
ATOM 505 N N . PHE A 1 71 ? -26.069 -18.716 47.837 1.00 84.50 71 PHE A N 1
ATOM 506 C CA . PHE A 1 71 ? -24.860 -18.651 48.661 1.00 84.50 71 PHE A CA 1
ATOM 507 C C . PHE A 1 71 ? -25.193 -18.750 50.154 1.00 84.50 71 PHE A C 1
ATOM 509 O O . PHE A 1 71 ? -24.745 -19.663 50.835 1.00 84.50 71 PHE A O 1
ATOM 516 N N . ARG A 1 72 ? -26.064 -17.862 50.656 1.00 84.06 72 ARG A N 1
ATOM 517 C CA . ARG A 1 72 ? -26.432 -17.806 52.086 1.00 84.06 72 ARG A CA 1
ATOM 518 C C . ARG A 1 72 ? -27.098 -19.080 52.594 1.00 84.06 72 ARG A C 1
ATOM 520 O O . ARG A 1 72 ? -27.052 -19.357 53.781 1.00 84.06 72 ARG A O 1
ATOM 527 N N . ALA A 1 73 ? -27.778 -19.810 51.715 1.00 82.06 73 ALA A N 1
ATOM 528 C CA . ALA A 1 73 ? -28.393 -21.083 52.071 1.00 82.06 73 ALA A CA 1
ATOM 529 C C . ALA A 1 73 ? -27.363 -22.215 52.239 1.00 82.06 73 ALA A C 1
ATOM 531 O O . ALA A 1 73 ? -27.670 -23.208 52.893 1.00 82.06 73 ALA A O 1
ATOM 532 N N . ARG A 1 74 ? -26.180 -22.077 51.625 1.00 81.62 74 ARG A N 1
ATOM 533 C CA . ARG A 1 74 ? -25.093 -23.066 51.642 1.00 81.62 74 ARG A CA 1
ATOM 534 C C . ARG A 1 74 ? -23.993 -22.740 52.643 1.00 81.62 74 ARG A C 1
ATOM 536 O O . ARG A 1 74 ? -23.337 -23.668 53.091 1.00 81.62 74 ARG A O 1
ATOM 543 N N . ASP A 1 75 ? -23.822 -21.469 52.995 1.00 85.56 75 ASP A N 1
ATOM 544 C CA . ASP A 1 75 ? -22.939 -21.020 54.076 1.00 85.56 75 ASP A CA 1
ATOM 545 C C . ASP A 1 75 ? -23.579 -21.414 55.414 1.00 85.56 75 ASP A C 1
ATOM 547 O O . ASP A 1 75 ? -24.311 -20.648 56.048 1.00 85.56 75 ASP A O 1
ATOM 551 N N . THR A 1 76 ? -23.420 -22.689 55.768 1.00 80.31 76 THR A N 1
ATOM 552 C CA . THR A 1 76 ? -24.124 -23.309 56.896 1.00 80.31 76 THR A CA 1
ATOM 553 C C . THR A 1 76 ? -23.499 -22.949 58.231 1.00 80.31 76 THR A C 1
ATOM 555 O O . THR A 1 76 ? -24.187 -22.974 59.255 1.00 80.31 76 THR A O 1
ATOM 558 N N . ASP A 1 77 ? -22.211 -22.613 58.227 1.00 82.44 77 ASP A N 1
ATOM 559 C CA . ASP A 1 77 ? -21.487 -22.169 59.411 1.00 82.44 77 ASP A CA 1
ATOM 560 C C . ASP A 1 77 ? -21.457 -20.634 59.567 1.00 82.44 77 ASP A C 1
ATOM 562 O O . ASP A 1 77 ? -21.107 -20.138 60.642 1.00 82.44 77 ASP A O 1
ATOM 566 N N . GLY A 1 78 ? -21.929 -19.891 58.557 1.00 83.44 78 GLY A N 1
ATOM 567 C CA . GLY A 1 78 ? -22.115 -18.442 58.586 1.00 83.44 78 GLY A CA 1
ATOM 568 C C . GLY A 1 78 ? -20.802 -17.667 58.537 1.00 83.44 78 GLY A C 1
ATOM 569 O O . GLY A 1 78 ? -20.747 -16.530 59.020 1.00 83.44 78 GLY A O 1
ATOM 570 N N . ASN A 1 79 ? -19.735 -18.287 58.033 1.00 83.50 79 ASN A N 1
ATOM 571 C CA . ASN A 1 79 ? -18.396 -17.711 58.034 1.00 83.50 79 ASN A CA 1
ATOM 572 C C . ASN A 1 79 ? -18.167 -16.717 56.877 1.00 83.50 79 ASN A C 1
ATOM 574 O O . ASN A 1 79 ? -17.134 -16.042 56.854 1.00 83.50 79 ASN A O 1
ATOM 578 N N . GLY A 1 80 ? -19.137 -16.578 55.965 1.00 85.25 80 GLY A N 1
ATOM 579 C CA . GLY A 1 80 ? -19.072 -15.672 54.821 1.00 85.25 80 GLY A CA 1
ATOM 580 C C . GLY A 1 80 ? -18.358 -16.249 53.599 1.00 85.25 80 GLY A C 1
ATOM 581 O O . GLY A 1 80 ? -18.130 -15.504 52.647 1.00 85.25 80 GLY A O 1
ATOM 582 N N . PHE A 1 81 ? -18.042 -17.543 53.606 1.00 88.19 81 PHE A N 1
ATOM 583 C CA . PHE A 1 81 ? -17.409 -18.291 52.525 1.00 88.19 81 PHE A CA 1
ATOM 584 C C . PHE A 1 81 ? -18.070 -19.663 52.374 1.00 88.19 81 PHE A C 1
ATOM 586 O O . PHE A 1 81 ? -18.634 -20.203 53.318 1.00 88.19 81 PHE A O 1
ATOM 593 N N . LEU A 1 82 ? -17.956 -20.265 51.193 1.00 81.94 82 LEU A N 1
ATOM 594 C CA . LEU A 1 82 ? -18.302 -21.669 50.993 1.00 81.94 82 LEU A CA 1
ATOM 595 C C . LEU A 1 82 ? -17.039 -22.514 50.945 1.00 81.94 82 LEU A C 1
ATOM 597 O O . LEU A 1 82 ? -16.208 -22.365 50.046 1.00 81.94 82 LEU A O 1
ATOM 601 N N . GLU A 1 83 ? -16.906 -23.428 51.902 1.00 82.19 83 GLU A N 1
ATOM 602 C CA . GLU A 1 83 ? -15.854 -24.436 51.875 1.00 82.19 83 GLU A CA 1
ATOM 603 C C . GLU A 1 83 ? -16.225 -25.597 50.935 1.00 82.19 83 GLU A C 1
ATOM 605 O O . GLU A 1 83 ? -17.406 -25.843 50.676 1.00 82.19 83 GLU A O 1
ATOM 610 N N . PRO A 1 84 ? -15.252 -26.407 50.469 1.00 74.81 84 PRO A N 1
ATOM 611 C CA . PRO A 1 84 ? -15.523 -27.523 49.557 1.00 74.81 84 PRO A CA 1
ATOM 612 C C . PRO A 1 84 ? -16.611 -28.486 50.053 1.00 74.81 84 PRO A C 1
ATOM 614 O O . PRO A 1 84 ? -17.308 -29.096 49.259 1.00 74.81 84 PRO A O 1
ATOM 617 N N . LYS A 1 85 ? -16.781 -28.624 51.371 1.00 73.75 85 LYS A N 1
ATOM 618 C CA . LYS A 1 85 ? -17.805 -29.486 51.981 1.00 73.75 85 LYS A CA 1
ATOM 619 C C . LYS A 1 85 ? -19.238 -28.931 51.855 1.00 73.75 85 LYS A C 1
ATOM 621 O O . LYS A 1 85 ? -20.185 -29.703 51.947 1.00 73.75 85 LYS A O 1
ATOM 626 N N . GLU A 1 86 ? -19.393 -27.620 51.663 1.00 75.81 86 GLU A N 1
ATOM 627 C CA . GLU A 1 86 ? -20.674 -26.890 51.589 1.00 75.81 86 GLU A CA 1
ATOM 628 C C . GLU A 1 86 ? -21.165 -26.706 50.142 1.00 75.81 86 GLU A C 1
ATOM 630 O O . GLU A 1 86 ? -22.314 -26.348 49.876 1.00 75.81 86 GLU A O 1
ATOM 635 N N . ILE A 1 87 ? -20.293 -27.016 49.184 1.00 70.19 87 ILE A N 1
ATOM 636 C CA . ILE A 1 87 ? -20.541 -26.992 47.746 1.00 70.19 87 ILE A CA 1
ATOM 637 C C . ILE A 1 87 ? -20.861 -28.442 47.323 1.00 70.19 87 ILE A C 1
ATOM 639 O O . ILE A 1 87 ? -19.976 -29.161 46.893 1.00 70.19 87 ILE A O 1
ATOM 643 N N . GLU A 1 88 ? -22.088 -28.938 47.527 1.00 56.28 88 GLU A N 1
ATOM 644 C CA . GLU A 1 88 ? -22.451 -30.373 47.402 1.00 56.28 88 GLU A CA 1
ATOM 645 C C . GLU A 1 88 ? -21.823 -31.186 46.231 1.00 56.28 88 GLU A C 1
ATOM 647 O O . GLU A 1 88 ? -21.641 -30.741 45.094 1.00 56.28 88 GLU A O 1
ATOM 652 N N . ALA A 1 89 ? -21.567 -32.461 46.543 1.00 47.66 89 ALA A N 1
ATOM 653 C CA . ALA A 1 89 ? -20.612 -33.373 45.917 1.00 47.66 89 ALA A CA 1
ATOM 654 C C . ALA A 1 89 ? -20.856 -33.921 44.485 1.00 47.66 89 ALA A C 1
ATOM 656 O O . ALA A 1 89 ? -19.932 -34.563 43.991 1.00 47.66 89 ALA A O 1
ATOM 657 N N . PRO A 1 90 ? -21.957 -33.686 43.735 1.00 45.59 90 PRO A N 1
ATOM 658 C CA . PRO A 1 90 ? -21.951 -34.008 42.301 1.00 45.59 90 PRO A CA 1
ATOM 659 C C . PRO A 1 90 ? -21.305 -32.903 41.448 1.00 45.59 90 PRO A C 1
ATOM 661 O O . PRO A 1 90 ? -20.983 -33.135 40.285 1.00 45.59 90 PRO A O 1
ATOM 664 N N . MET A 1 91 ? -21.139 -31.692 41.997 1.00 40.53 91 MET A N 1
ATOM 665 C CA . MET A 1 91 ? -20.696 -30.511 41.243 1.00 40.53 91 MET A CA 1
ATOM 666 C C . MET A 1 91 ? -19.174 -30.309 41.278 1.00 40.53 91 MET A C 1
ATOM 668 O O . MET A 1 91 ? -18.599 -29.797 40.318 1.00 40.53 91 MET A O 1
ATOM 672 N N . ILE A 1 92 ? -18.511 -30.743 42.357 1.00 46.06 92 ILE A N 1
ATOM 673 C CA . ILE A 1 92 ? -17.065 -30.559 42.569 1.00 46.06 92 ILE A CA 1
ATOM 674 C C . ILE A 1 92 ? -16.235 -31.316 41.532 1.00 46.06 92 ILE A C 1
ATOM 676 O O . ILE A 1 92 ? -15.298 -30.748 40.974 1.00 46.06 92 ILE A O 1
ATOM 680 N N . GLU A 1 93 ? -16.583 -32.575 41.255 1.00 42.03 93 GLU A N 1
ATOM 681 C CA . GLU A 1 93 ? -15.838 -33.406 40.300 1.00 42.03 93 GLU A CA 1
ATOM 682 C C . GLU A 1 93 ? -16.120 -33.023 38.842 1.00 42.03 93 GLU A C 1
ATOM 684 O O . GLU A 1 93 ? -15.288 -33.268 37.972 1.00 42.03 93 GLU A O 1
ATOM 689 N N . LEU A 1 94 ? -17.261 -32.378 38.568 1.00 40.16 94 LEU A N 1
ATOM 690 C CA . LEU A 1 94 ? -17.687 -32.057 37.207 1.00 40.16 94 LEU A CA 1
ATOM 691 C C . LEU A 1 94 ? -17.334 -30.644 36.737 1.00 40.16 94 LEU A C 1
ATOM 693 O O . LEU A 1 94 ? -17.256 -30.484 35.522 1.00 40.16 94 LEU A O 1
ATOM 697 N N . TYR A 1 95 ? -17.149 -29.663 37.640 1.00 47.97 95 TYR A N 1
ATOM 698 C CA . TYR A 1 95 ? -17.095 -28.223 37.301 1.00 47.97 95 TYR A CA 1
ATOM 699 C C . TYR A 1 95 ? -15.895 -27.430 37.842 1.00 47.97 95 TYR A C 1
ATOM 701 O O . TYR A 1 95 ? -15.806 -26.229 37.604 1.00 47.97 95 TYR A O 1
ATOM 709 N N . GLY A 1 96 ? -14.975 -28.069 38.575 1.00 56.47 96 GLY A N 1
ATOM 710 C CA . GLY A 1 96 ? -13.681 -27.472 38.924 1.00 56.47 96 GLY A CA 1
ATOM 711 C C . GLY A 1 96 ? -13.756 -26.129 39.658 1.00 56.47 96 GLY A C 1
ATOM 712 O O . GLY A 1 96 ? -12.981 -25.243 39.326 1.00 56.47 96 GLY A O 1
ATOM 713 N N . TRP A 1 97 ? -14.651 -25.975 40.646 1.00 65.56 97 TRP A N 1
ATOM 714 C CA . TRP A 1 97 ? -14.959 -24.718 41.370 1.00 65.56 97 TRP A CA 1
ATOM 715 C C . TRP A 1 97 ? -13.744 -23.847 41.760 1.00 65.56 97 TRP A C 1
ATOM 717 O O . TRP A 1 97 ? -13.860 -22.629 41.811 1.00 65.56 97 TRP A O 1
ATOM 727 N N . GLN A 1 98 ? -12.571 -24.455 41.952 1.00 65.88 98 GLN A N 1
ATOM 728 C CA . GLN A 1 98 ? -11.266 -23.810 42.164 1.00 65.88 98 GLN A CA 1
ATOM 729 C C . GLN A 1 98 ? -10.898 -22.779 41.082 1.00 65.88 98 GLN A C 1
ATOM 731 O O . GLN A 1 98 ? -10.079 -21.903 41.317 1.00 65.88 98 GLN A O 1
ATOM 736 N N . MET A 1 99 ? -11.482 -22.872 39.887 1.00 59.38 99 MET A N 1
ATOM 737 C CA . MET A 1 99 ? -11.301 -21.894 38.810 1.00 59.38 99 MET A CA 1
ATOM 738 C C . MET A 1 99 ? -12.073 -20.583 39.030 1.00 59.38 99 MET A C 1
ATOM 740 O O . MET A 1 99 ? -11.793 -19.595 38.350 1.00 59.38 99 MET A O 1
ATOM 744 N N . PHE A 1 100 ? -13.038 -20.583 39.954 1.00 67.12 100 PHE A N 1
ATOM 745 C CA . PHE A 1 100 ? -13.810 -19.413 40.376 1.00 67.12 100 PHE A CA 1
ATOM 746 C C . PHE A 1 100 ? -13.308 -18.823 41.698 1.00 67.12 100 PHE A C 1
ATOM 748 O O . PHE A 1 100 ? -13.672 -17.696 42.001 1.00 67.12 100 PHE A O 1
ATOM 755 N N . ASP A 1 101 ? -12.438 -19.539 42.415 1.00 72.94 101 ASP A N 1
ATOM 756 C CA . ASP A 1 101 ? -11.653 -19.027 43.542 1.00 72.94 101 ASP A CA 1
ATOM 757 C C . ASP A 1 101 ? -10.532 -18.121 43.000 1.00 72.94 101 ASP A C 1
ATOM 759 O O . ASP A 1 101 ? -9.399 -18.529 42.731 1.00 72.94 101 ASP A O 1
ATOM 763 N N . SER A 1 102 ? -10.899 -16.873 42.738 1.00 67.44 102 SER A N 1
ATOM 764 C CA . SER A 1 102 ? -10.009 -15.826 42.248 1.00 67.44 102 SER A CA 1
ATOM 765 C C . SER A 1 102 ? -9.011 -15.370 43.311 1.00 67.44 102 SER A C 1
ATOM 767 O O . SER A 1 102 ? -7.927 -14.888 42.964 1.00 67.44 102 SER A O 1
ATOM 769 N N . SER A 1 103 ? -9.372 -15.547 44.583 1.00 74.81 103 SER A N 1
ATOM 770 C CA . SER A 1 103 ? -8.555 -15.212 45.746 1.00 74.81 103 SER A CA 1
ATOM 771 C C . SER A 1 103 ? -7.484 -16.269 46.073 1.00 74.81 103 SER A C 1
ATOM 773 O O . SER A 1 103 ? -6.507 -15.964 46.761 1.00 74.81 103 SER A O 1
ATOM 775 N N . ALA A 1 104 ? -7.623 -17.478 45.517 1.00 75.69 104 ALA A N 1
ATOM 776 C CA . ALA A 1 104 ? -6.802 -18.659 45.769 1.00 75.69 104 ALA A CA 1
ATOM 777 C C . ALA A 1 104 ? -6.784 -19.107 47.247 1.00 75.69 104 ALA A C 1
ATOM 779 O O . ALA A 1 104 ? -5.807 -19.717 47.704 1.00 75.69 104 ALA A O 1
ATOM 780 N N . ASP A 1 105 ? -7.847 -18.820 48.002 1.00 77.69 105 ASP A N 1
ATOM 781 C CA . ASP A 1 105 ? -7.973 -19.154 49.426 1.00 77.69 105 ASP A CA 1
ATOM 782 C C . ASP A 1 105 ? -8.614 -20.535 49.685 1.00 77.69 105 ASP A C 1
ATOM 784 O O . ASP A 1 105 ? -8.704 -21.005 50.827 1.00 77.69 105 ASP A O 1
ATOM 788 N N . ARG A 1 106 ? -8.956 -21.241 48.601 1.00 79.62 106 ARG A N 1
ATOM 789 C CA . ARG A 1 106 ? -9.625 -22.547 48.553 1.00 79.62 106 ARG A CA 1
ATOM 790 C C . ARG A 1 106 ? -11.042 -22.513 49.117 1.00 79.62 106 ARG A C 1
ATOM 792 O O . ARG A 1 106 ? -11.515 -23.534 49.633 1.00 79.62 106 ARG A O 1
ATOM 799 N N . ARG A 1 107 ? -11.715 -21.374 49.005 1.00 84.25 107 ARG A N 1
ATOM 800 C CA . ARG A 1 107 ? -13.124 -21.166 49.337 1.00 84.25 107 ARG A CA 1
ATOM 801 C C . ARG A 1 107 ? -13.771 -20.357 48.213 1.00 84.25 107 ARG A C 1
ATOM 803 O O . ARG A 1 107 ? -13.111 -20.003 47.244 1.00 84.25 107 ARG A O 1
ATOM 810 N N . LEU A 1 108 ? -15.083 -20.157 48.290 1.00 82.06 108 LEU A N 1
ATOM 811 C CA . LEU A 1 108 ? -15.775 -19.205 47.422 1.00 82.06 108 LEU A CA 1
ATOM 812 C C . LEU A 1 108 ? -16.403 -18.117 48.273 1.00 82.06 108 LEU A C 1
ATOM 814 O O . LEU A 1 108 ? -17.175 -18.420 49.186 1.00 82.06 108 LEU A O 1
ATOM 818 N N . ASP A 1 109 ? -16.120 -16.867 47.943 1.00 85.75 109 ASP A N 1
ATOM 819 C CA . ASP A 1 109 ? -16.870 -15.731 48.464 1.00 85.75 109 ASP A CA 1
ATOM 820 C C . ASP A 1 109 ? -18.230 -15.561 47.728 1.00 85.75 109 ASP A C 1
ATOM 822 O O . ASP A 1 109 ? -18.536 -16.287 46.769 1.00 85.75 109 ASP A O 1
ATOM 826 N N . PRO A 1 110 ? -19.110 -14.635 48.162 1.00 82.06 110 PRO A N 1
ATOM 827 C CA . PRO A 1 110 ? -20.409 -14.432 47.523 1.00 82.06 110 PRO A CA 1
ATOM 828 C C . PRO A 1 110 ? -20.350 -14.037 46.041 1.00 82.06 110 PRO A C 1
ATOM 830 O O . PRO A 1 110 ? -21.292 -14.331 45.306 1.00 82.06 110 PRO A O 1
ATOM 833 N N . GLU A 1 111 ? -19.311 -13.332 45.598 1.00 80.50 111 GLU A N 1
ATOM 834 C CA . GLU A 1 111 ? -19.143 -12.884 44.212 1.00 80.50 111 GLU A CA 1
ATOM 835 C C . GLU A 1 111 ? -18.593 -14.013 43.337 1.00 80.50 111 GLU A C 1
ATOM 837 O O . GLU A 1 111 ? -19.118 -14.272 42.249 1.00 80.50 111 GLU A O 1
ATOM 842 N N . GLU A 1 112 ? -17.625 -14.760 43.858 1.00 81.81 112 GLU A N 1
ATOM 843 C CA . GLU A 1 112 ? -17.080 -15.970 43.244 1.00 81.81 112 GLU A CA 1
ATOM 844 C C . GLU A 1 112 ? -18.156 -17.054 43.097 1.00 81.81 112 GLU A C 1
ATOM 846 O O . GLU A 1 112 ? -18.280 -17.688 42.045 1.00 81.81 112 GLU A O 1
ATOM 851 N N . TYR A 1 113 ? -19.024 -17.208 44.102 1.00 81.88 113 TYR A N 1
ATOM 852 C CA . TYR A 1 113 ? -20.161 -18.119 44.025 1.00 81.88 113 TYR A CA 1
ATOM 853 C C . TYR A 1 113 ? -21.222 -17.670 43.015 1.00 81.88 113 TYR A C 1
ATOM 855 O O . TYR A 1 113 ? -21.814 -18.514 42.349 1.00 81.88 113 TYR A O 1
ATOM 863 N N . VAL A 1 114 ? -21.482 -16.367 42.860 1.00 76.62 114 VAL A N 1
ATOM 864 C CA . VAL A 1 114 ? -22.410 -15.874 41.823 1.00 76.62 114 VAL A CA 1
ATOM 865 C C . VAL A 1 114 ? -21.894 -16.233 40.428 1.00 76.62 114 VAL A C 1
ATOM 867 O O . VAL A 1 114 ? -22.675 -16.674 39.581 1.00 76.62 114 VAL A O 1
ATOM 870 N N . ALA A 1 115 ? -20.583 -16.116 40.206 1.00 66.19 115 ALA A N 1
ATOM 871 C CA . ALA A 1 115 ? -19.946 -16.549 38.966 1.00 66.19 115 ALA A CA 1
ATOM 872 C C . ALA A 1 115 ? -20.019 -18.077 38.781 1.00 66.19 115 ALA A C 1
ATOM 874 O O . ALA A 1 115 ? -20.370 -18.550 37.697 1.00 66.19 115 ALA A O 1
ATOM 875 N N . PHE A 1 116 ? -19.755 -18.843 39.843 1.00 72.19 116 PHE A N 1
ATOM 876 C CA . PHE A 1 116 ? -19.852 -20.303 39.850 1.00 72.19 116 PHE A CA 1
ATOM 877 C C . PHE A 1 116 ? -21.287 -20.802 39.586 1.00 72.19 116 PHE A C 1
ATOM 879 O O . PHE A 1 116 ? -21.488 -21.646 38.715 1.00 72.19 116 PHE A O 1
ATOM 886 N N . ASP A 1 117 ? -22.305 -20.261 40.262 1.00 71.88 117 ASP A N 1
ATOM 887 C CA . ASP A 1 117 ? -23.723 -20.634 40.109 1.00 71.88 117 ASP A CA 1
ATOM 888 C C . ASP A 1 117 ? -24.244 -20.300 38.700 1.00 71.88 117 ASP A C 1
ATOM 890 O O . ASP A 1 117 ? -24.933 -21.117 38.082 1.00 71.88 117 ASP A O 1
ATOM 894 N N . GLY A 1 118 ? -23.844 -19.151 38.142 1.00 63.62 118 GLY A N 1
ATOM 895 C CA . GLY A 1 118 ? -24.137 -18.791 36.752 1.00 63.62 118 GLY A CA 1
ATOM 896 C C . GLY A 1 118 ? -23.506 -19.753 35.736 1.00 63.62 118 GLY A C 1
ATOM 897 O O . GLY A 1 118 ? -24.157 -20.166 34.771 1.00 63.62 118 GLY A O 1
ATOM 898 N N . ALA A 1 119 ? -22.261 -20.174 35.971 1.00 56.81 119 ALA A N 1
ATOM 899 C CA . ALA A 1 119 ? -21.569 -21.144 35.122 1.00 56.81 119 ALA A CA 1
ATOM 900 C C . ALA A 1 119 ? -22.184 -22.553 35.217 1.00 56.81 119 ALA A C 1
ATOM 902 O O . ALA A 1 119 ? -22.368 -23.227 34.205 1.00 56.81 119 ALA A O 1
ATOM 903 N N . CYS A 1 120 ? -22.583 -22.980 36.415 1.00 56.97 120 CYS A N 1
ATOM 904 C CA . CYS A 1 120 ? -23.199 -24.284 36.657 1.00 56.97 120 CYS A CA 1
ATOM 905 C C . CYS A 1 120 ? -24.557 -24.453 35.960 1.00 56.97 120 CYS A C 1
ATOM 907 O O . CYS A 1 120 ? -24.898 -25.548 35.514 1.00 56.97 120 CYS A O 1
ATOM 909 N N . ARG A 1 121 ? -25.336 -23.372 35.837 1.00 56.94 121 ARG A N 1
ATOM 910 C CA . ARG A 1 121 ? -26.653 -23.389 35.174 1.00 56.94 121 ARG A CA 1
ATOM 911 C C . ARG A 1 121 ? -26.587 -23.375 33.646 1.00 56.94 121 ARG A C 1
ATOM 913 O O . ARG A 1 121 ? -27.628 -23.498 33.012 1.00 56.94 121 ARG A O 1
ATOM 920 N N . SER A 1 122 ? -25.399 -23.229 33.064 1.00 54.72 122 SER A N 1
ATOM 921 C CA . SER A 1 122 ? -25.198 -23.079 31.619 1.00 54.72 122 SER A CA 1
ATOM 922 C C . SER A 1 122 ? -24.313 -24.174 31.011 1.00 54.72 122 SER A C 1
ATOM 924 O O . SER A 1 122 ? -23.752 -23.969 29.944 1.00 54.72 122 SER A O 1
ATOM 926 N N . ALA A 1 123 ? -24.159 -25.335 31.655 1.00 59.19 123 ALA A N 1
ATOM 927 C CA . ALA A 1 123 ? -23.325 -26.434 31.154 1.00 59.19 123 ALA A CA 1
ATOM 928 C C . ALA A 1 123 ? -23.834 -27.042 29.829 1.00 59.19 123 ALA A C 1
ATOM 930 O O . ALA A 1 123 ? -25.041 -27.128 29.615 1.00 59.19 123 ALA A O 1
ATOM 931 N N . ALA A 1 124 ? -22.915 -27.525 28.980 1.00 64.69 124 ALA A N 1
ATOM 932 C CA . ALA A 1 124 ? -23.248 -28.237 27.745 1.00 64.69 124 ALA A CA 1
ATOM 933 C C . ALA A 1 124 ? -24.119 -29.489 28.003 1.00 64.69 124 ALA A C 1
ATOM 935 O O . ALA A 1 124 ? -23.662 -30.482 28.581 1.00 64.69 124 ALA A O 1
ATOM 936 N N . VAL A 1 125 ? -25.366 -29.451 27.538 1.00 69.81 125 VAL A N 1
ATOM 937 C CA . VAL A 1 125 ? -26.319 -30.566 27.501 1.00 69.81 125 VAL A CA 1
ATOM 938 C C . VAL A 1 125 ? -26.352 -31.136 26.090 1.00 69.81 125 VAL A C 1
ATOM 940 O O . VAL A 1 125 ? -26.466 -30.377 25.132 1.00 69.81 125 VAL A O 1
ATOM 943 N N . PHE A 1 126 ? -26.280 -32.462 25.963 1.00 73.31 126 PHE A N 1
ATOM 944 C CA . PHE A 1 126 ? -26.398 -33.165 24.686 1.00 73.31 126 PHE A CA 1
ATOM 945 C C . PHE A 1 126 ? -27.741 -33.891 24.604 1.00 73.31 126 PHE A C 1
ATOM 947 O O . PHE A 1 126 ? -28.061 -34.711 25.463 1.00 73.31 126 PHE A O 1
ATOM 954 N N . GLU A 1 127 ? -28.512 -33.617 23.558 1.00 79.94 127 GLU A N 1
ATOM 955 C CA . GLU A 1 127 ? -29.756 -34.315 23.239 1.00 79.94 127 GLU A CA 1
ATOM 956 C C . GLU A 1 127 ? -29.596 -35.072 21.921 1.00 79.94 127 GLU A C 1
ATOM 958 O O . GLU A 1 127 ? -29.247 -34.482 20.900 1.00 79.94 127 GLU A O 1
ATOM 963 N N . VAL A 1 128 ? -29.864 -36.379 21.916 1.00 79.56 128 VAL A N 1
ATOM 964 C CA . VAL A 1 128 ? -29.732 -37.212 20.711 1.00 79.56 128 VAL A CA 1
ATOM 965 C C . VAL A 1 128 ? -31.103 -37.479 20.105 1.00 79.56 128 VAL A C 1
ATOM 967 O O . VAL A 1 128 ? -31.966 -38.093 20.729 1.00 79.56 128 VAL A O 1
ATOM 970 N N . THR A 1 129 ? -31.296 -37.063 18.855 1.00 80.06 129 THR A N 1
ATOM 971 C CA . THR A 1 129 ? -32.491 -37.371 18.065 1.00 80.06 129 THR A CA 1
ATOM 972 C C . THR A 1 129 ? -32.081 -38.062 16.769 1.00 80.06 129 THR A C 1
ATOM 974 O O . THR A 1 129 ? -31.618 -37.427 15.825 1.00 80.06 129 THR A O 1
ATOM 977 N N . LYS A 1 130 ? -32.303 -39.381 16.692 1.00 81.00 130 LYS A N 1
ATOM 978 C CA . LYS A 1 130 ? -31.874 -40.238 15.568 1.00 81.00 130 LYS A CA 1
ATOM 979 C C . LYS A 1 130 ? -30.350 -40.188 15.363 1.00 81.00 130 LYS A C 1
ATOM 981 O O . LYS A 1 130 ? -29.625 -40.705 16.203 1.00 81.00 130 LYS A O 1
ATOM 986 N N . ASN A 1 131 ? -29.895 -39.614 14.252 1.00 77.62 131 ASN A N 1
ATOM 987 C CA . ASN A 1 131 ? -28.496 -39.432 13.863 1.00 77.62 131 ASN A CA 1
ATOM 988 C C . ASN A 1 131 ? -27.970 -38.016 14.166 1.00 77.62 131 ASN A C 1
ATOM 990 O O . ASN A 1 131 ? -26.820 -37.716 13.857 1.00 77.62 131 ASN A O 1
ATOM 994 N N . VAL A 1 132 ? -28.797 -37.160 14.777 1.00 75.62 132 VAL A N 1
ATOM 995 C CA . VAL A 1 132 ? -28.453 -35.779 15.118 1.00 75.62 132 VAL A CA 1
ATOM 996 C C . VAL A 1 132 ? -28.243 -35.654 16.623 1.00 75.62 132 VAL A C 1
ATOM 998 O O . VAL A 1 132 ? -29.111 -36.040 17.408 1.00 75.62 132 VAL A O 1
ATOM 1001 N N . VAL A 1 133 ? -27.121 -35.071 17.030 1.00 78.62 133 VAL A N 1
ATOM 1002 C CA . VAL A 1 133 ? -26.862 -34.649 18.411 1.00 78.62 133 VAL A CA 1
ATOM 1003 C C . VAL A 1 133 ? -27.032 -33.141 18.493 1.00 78.62 133 VAL A C 1
ATOM 1005 O O . VAL A 1 133 ? -26.447 -32.433 17.693 1.00 78.62 133 VAL A O 1
ATOM 1008 N N . SER A 1 134 ? -27.796 -32.628 19.450 1.00 77.69 134 SER A N 1
ATOM 1009 C CA . SER A 1 134 ? -27.905 -31.196 19.731 1.00 77.69 134 SER A CA 1
ATOM 1010 C C . SER A 1 134 ? -27.175 -30.872 21.026 1.00 77.69 134 SER A C 1
ATOM 1012 O O . SER A 1 134 ? -27.507 -31.434 22.065 1.00 77.69 134 SER A O 1
ATOM 1014 N N . MET A 1 135 ? -26.190 -29.979 20.978 1.00 79.19 135 MET A N 1
ATOM 1015 C CA . MET A 1 135 ? -25.468 -29.489 22.147 1.00 79.19 135 MET A CA 1
ATOM 1016 C C . MET A 1 135 ? -25.958 -28.090 22.520 1.00 79.19 135 MET A C 1
ATOM 1018 O O . MET A 1 135 ? -25.886 -27.184 21.692 1.00 79.19 135 MET A O 1
ATOM 1022 N N . ARG A 1 136 ? -26.400 -27.906 23.767 1.00 71.69 136 ARG A N 1
ATOM 1023 C CA . ARG A 1 136 ? -26.860 -26.622 24.317 1.00 71.69 136 ARG A CA 1
ATOM 1024 C C . ARG A 1 136 ? -26.011 -26.179 25.498 1.00 71.69 136 ARG A C 1
ATOM 1026 O O . ARG A 1 136 ? -25.875 -26.960 26.429 1.00 71.69 136 ARG A O 1
ATOM 1033 N N . GLY A 1 137 ? -25.499 -24.950 25.506 1.00 68.12 137 GLY A N 1
ATOM 1034 C CA . GLY A 1 137 ? -24.775 -24.370 26.652 1.00 68.12 137 GLY A CA 1
ATOM 1035 C C . GLY A 1 137 ? -23.264 -24.191 26.436 1.00 68.12 137 GLY A C 1
ATOM 1036 O O . GLY A 1 137 ? -22.777 -24.164 25.307 1.00 68.12 137 GLY A O 1
ATOM 1037 N N . ASN A 1 138 ? -22.515 -24.018 27.525 1.00 66.50 138 ASN A N 1
ATOM 1038 C CA . ASN A 1 138 ? -21.087 -23.697 27.561 1.00 66.50 138 ASN A CA 1
ATOM 1039 C C . ASN A 1 138 ? -20.194 -24.945 27.581 1.00 66.50 138 ASN A C 1
ATOM 1041 O O . ASN A 1 138 ? -20.481 -25.933 28.262 1.00 66.50 138 ASN A O 1
ATOM 1045 N N . LEU A 1 139 ? -19.062 -24.864 26.873 1.00 62.47 139 LEU A N 1
ATOM 1046 C CA . LEU A 1 139 ? -18.024 -25.897 26.867 1.00 62.47 139 LEU A CA 1
ATOM 1047 C C . LEU A 1 139 ? -17.270 -25.910 28.206 1.00 62.47 139 LEU A C 1
ATOM 1049 O O . LEU A 1 139 ? -16.730 -24.892 28.637 1.00 62.47 139 LEU A O 1
ATOM 1053 N N . HIS A 1 140 ? -17.201 -27.083 28.829 1.00 62.91 140 HIS A N 1
ATOM 1054 C CA . HIS A 1 140 ? -16.587 -27.335 30.127 1.00 62.91 140 HIS A CA 1
ATOM 1055 C C . HIS A 1 140 ? -15.485 -28.410 30.024 1.00 62.91 140 HIS A C 1
ATOM 1057 O O . HIS A 1 140 ? -15.460 -29.191 29.076 1.00 62.91 140 HIS A O 1
ATOM 1063 N N . ALA A 1 141 ? -14.588 -28.513 31.010 1.00 52.41 141 ALA A N 1
ATOM 1064 C CA . ALA A 1 141 ? -13.525 -29.530 31.043 1.00 52.41 141 ALA A CA 1
ATOM 1065 C C . ALA A 1 141 ? -14.034 -30.985 30.939 1.00 52.41 141 ALA A C 1
ATOM 1067 O O . ALA A 1 141 ? -13.315 -31.863 30.472 1.00 52.41 141 ALA A O 1
ATOM 1068 N N . SER A 1 142 ? -15.284 -31.240 31.330 1.00 51.88 142 SER A N 1
ATOM 1069 C CA . SER A 1 142 ? -15.956 -32.541 31.209 1.00 51.88 142 SER A CA 1
ATOM 1070 C C . SER A 1 142 ? -16.646 -32.760 29.852 1.00 51.88 142 SER A C 1
ATOM 1072 O O . SER A 1 142 ? -17.037 -33.885 29.535 1.00 51.88 142 SER A O 1
ATOM 1074 N N . THR A 1 143 ? -16.776 -31.720 29.019 1.00 66.19 143 THR A N 1
ATOM 1075 C CA . THR A 1 143 ? -17.440 -31.782 27.708 1.00 66.19 143 THR A CA 1
ATOM 1076 C C . THR A 1 143 ? -16.784 -32.763 26.731 1.00 66.19 143 THR A C 1
ATOM 1078 O O . THR A 1 143 ? -17.539 -33.495 26.094 1.00 66.19 143 THR A O 1
ATOM 1081 N N . PRO A 1 144 ? -15.443 -32.879 26.620 1.00 60.34 144 PRO A N 1
ATOM 1082 C CA . PRO A 1 144 ? -14.819 -33.899 25.772 1.00 60.34 144 PRO A CA 1
ATOM 1083 C C . PRO A 1 144 ? -15.224 -35.329 26.156 1.00 60.34 144 PRO A C 1
ATOM 1085 O O . PRO A 1 144 ? -15.541 -36.135 25.284 1.00 60.34 144 PRO A O 1
ATOM 1088 N N . GLY A 1 145 ? -15.264 -35.629 27.461 1.00 48.44 145 GLY A N 1
ATOM 1089 C CA . GLY A 1 145 ? -15.659 -36.943 27.978 1.00 48.44 145 GLY A CA 1
ATOM 1090 C C . GLY A 1 145 ? -17.117 -37.270 27.662 1.00 48.44 145 GLY A C 1
ATOM 1091 O O . GLY A 1 145 ? -17.395 -38.303 27.058 1.00 48.44 145 GLY A O 1
ATOM 1092 N N . ARG A 1 146 ? -18.036 -36.342 27.961 1.00 63.16 146 ARG A N 1
ATOM 1093 C CA . ARG A 1 146 ? -19.464 -36.505 27.636 1.00 63.16 146 ARG A CA 1
ATOM 1094 C C . ARG A 1 146 ? -19.731 -36.611 26.139 1.00 63.16 146 ARG A C 1
ATOM 1096 O O . ARG A 1 146 ? -20.567 -37.403 25.721 1.00 63.16 146 ARG A O 1
ATOM 1103 N N . PHE A 1 147 ? -19.025 -35.832 25.322 1.00 67.06 147 PHE A N 1
ATOM 1104 C CA . PHE A 1 147 ? -19.149 -35.917 23.870 1.00 67.06 147 PHE A CA 1
ATOM 1105 C C . PHE A 1 147 ? -18.727 -37.303 23.363 1.00 67.06 147 PHE A C 1
ATOM 1107 O O . PHE A 1 147 ? -19.439 -37.910 22.568 1.00 67.06 147 PHE A O 1
ATOM 1114 N N . LEU A 1 148 ? -17.618 -37.849 23.876 1.00 52.47 148 LEU A N 1
ATOM 1115 C CA . LEU A 1 148 ? -17.156 -39.192 23.528 1.00 52.47 148 LEU A CA 1
ATOM 1116 C C . LEU A 1 148 ? -18.154 -40.283 23.952 1.00 52.47 148 LEU A C 1
ATOM 1118 O O . LEU A 1 148 ? -18.414 -41.197 23.171 1.00 52.47 148 LEU A O 1
ATOM 1122 N N . GLU A 1 149 ? -18.728 -40.183 25.155 1.00 58.12 149 GLU A N 1
ATOM 1123 C CA . GLU A 1 149 ? -19.771 -41.100 25.643 1.00 58.12 149 GLU A CA 1
ATOM 1124 C C . GLU A 1 149 ? -20.965 -41.142 24.682 1.00 58.12 149 GLU A C 1
ATOM 1126 O O . GLU A 1 149 ? -21.342 -42.220 24.220 1.00 58.12 149 GLU A O 1
ATOM 1131 N N . VAL A 1 150 ? -21.477 -39.973 24.277 1.00 67.12 150 VAL A N 1
ATOM 1132 C CA . VAL A 1 150 ? -22.591 -39.865 23.321 1.00 67.12 150 VAL A CA 1
ATOM 1133 C C . VAL A 1 150 ? -22.263 -40.551 21.990 1.00 67.12 150 VAL A C 1
ATOM 1135 O O . VAL A 1 150 ? -23.096 -41.285 21.458 1.00 67.12 150 VAL A O 1
ATOM 1138 N N . LEU A 1 151 ? -21.050 -40.376 21.454 1.00 60.81 151 LEU A N 1
ATOM 1139 C CA . LEU A 1 151 ? -20.648 -41.017 20.194 1.00 60.81 151 LEU A CA 1
ATOM 1140 C C . LEU A 1 151 ? -20.486 -42.538 20.311 1.00 60.81 151 LEU A C 1
ATOM 1142 O O . LEU A 1 151 ? -20.757 -43.271 19.356 1.00 60.81 151 LEU A O 1
ATOM 1146 N N . LEU A 1 152 ? -20.045 -43.029 21.471 1.00 55.31 152 LEU A N 1
ATOM 1147 C CA . LEU A 1 152 ? -19.889 -44.461 21.724 1.00 55.31 152 LEU A CA 1
ATOM 1148 C C . LEU A 1 152 ? -21.240 -45.162 21.904 1.00 55.31 152 LEU A C 1
ATOM 1150 O O . LEU A 1 152 ? -21.414 -46.279 21.399 1.00 55.31 152 LEU A O 1
ATOM 1154 N N . GLU A 1 153 ? -22.180 -44.509 22.588 1.00 67.00 153 GLU A N 1
ATOM 1155 C CA . GLU A 1 153 ? -23.545 -44.995 22.812 1.00 67.00 153 GLU A CA 1
ATOM 1156 C C . GLU A 1 153 ? -24.400 -44.913 21.539 1.00 67.00 153 GLU A C 1
ATOM 1158 O O . GLU A 1 153 ? -25.175 -45.827 21.244 1.00 67.00 153 GLU A O 1
ATOM 1163 N N . HIS A 1 154 ? -24.205 -43.870 20.727 1.00 75.44 154 HIS A N 1
ATOM 1164 C CA . HIS A 1 154 ? -24.995 -43.593 19.530 1.00 75.44 154 HIS A CA 1
ATOM 1165 C C . HIS A 1 154 ? -24.133 -43.599 18.260 1.00 75.44 154 HIS A C 1
ATOM 1167 O O . HIS A 1 154 ? -23.944 -42.590 17.589 1.00 75.44 154 HIS A O 1
ATOM 1173 N N . ARG A 1 155 ? -23.668 -44.788 17.862 1.00 66.31 155 ARG A N 1
ATOM 1174 C CA . ARG A 1 155 ? -22.760 -44.988 16.708 1.00 66.31 155 ARG A CA 1
ATOM 1175 C C . ARG A 1 155 ? -23.300 -44.567 15.334 1.00 66.31 155 ARG A C 1
ATOM 1177 O O . ARG A 1 155 ? -22.560 -44.619 14.358 1.00 66.31 155 ARG A O 1
ATOM 1184 N N . ALA A 1 156 ? -24.586 -44.236 15.238 1.00 70.69 156 ALA A N 1
ATOM 1185 C CA . ALA A 1 156 ? -25.235 -43.785 14.007 1.00 70.69 156 ALA A CA 1
ATOM 1186 C C . ALA A 1 156 ? -25.275 -42.252 13.876 1.00 70.69 156 ALA A C 1
ATOM 1188 O O . ALA A 1 156 ? -25.916 -41.751 12.957 1.00 70.69 156 ALA A O 1
ATOM 1189 N N . VAL A 1 157 ? -24.653 -41.517 14.804 1.00 71.81 157 VAL A N 1
ATOM 1190 C CA . VAL A 1 157 ? -24.566 -40.055 14.756 1.00 71.81 157 VAL A CA 1
ATOM 1191 C C . VAL A 1 157 ? -23.636 -39.617 13.630 1.00 71.81 157 VAL A C 1
ATOM 1193 O O . VAL A 1 157 ? -22.482 -40.038 13.573 1.00 71.81 157 VAL A O 1
ATOM 1196 N N . ASP A 1 158 ? -24.137 -38.741 12.767 1.00 73.12 158 ASP A N 1
ATOM 1197 C CA . ASP A 1 158 ? -23.386 -38.119 11.674 1.00 73.12 158 ASP A CA 1
ATOM 1198 C C . ASP A 1 158 ? -23.561 -36.592 11.616 1.00 73.12 158 ASP A C 1
ATOM 1200 O O . ASP A 1 158 ? -22.829 -35.932 10.878 1.00 73.12 158 ASP A O 1
ATOM 1204 N N . GLU A 1 159 ? -24.445 -36.016 12.442 1.00 70.06 159 GLU A N 1
ATOM 1205 C CA . GLU A 1 159 ? -24.704 -34.576 12.529 1.00 70.06 159 GLU A CA 1
ATOM 1206 C C . GLU A 1 159 ? -24.704 -34.079 13.990 1.00 70.06 159 GLU A C 1
ATOM 1208 O O . GLU A 1 159 ? -25.298 -34.690 14.879 1.00 70.06 159 GLU A O 1
ATOM 1213 N N . LEU A 1 160 ? -24.060 -32.936 14.237 1.00 73.25 160 LEU A N 1
ATOM 1214 C CA . LEU A 1 160 ? -23.983 -32.223 15.510 1.00 73.25 160 LEU A CA 1
ATOM 1215 C C . LEU A 1 160 ? -24.526 -30.799 15.339 1.00 73.25 160 LEU A C 1
ATOM 1217 O O . LEU A 1 160 ? -23.933 -29.977 14.648 1.00 73.25 160 LEU A O 1
ATOM 1221 N N . VAL A 1 161 ? -25.635 -30.488 15.996 1.00 72.88 161 VAL A N 1
ATOM 1222 C CA . VAL A 1 161 ? -26.232 -29.156 16.080 1.00 72.88 161 VAL A CA 1
ATOM 1223 C C . VAL A 1 161 ? -25.698 -28.445 17.320 1.00 72.88 161 VAL A C 1
ATOM 1225 O O . VAL A 1 161 ? -25.740 -29.001 18.413 1.00 72.88 161 VAL A O 1
ATOM 1228 N N . LEU A 1 162 ? -25.191 -27.222 17.171 1.00 67.31 162 LEU A N 1
ATOM 1229 C CA . LEU A 1 162 ? -24.623 -26.440 18.271 1.00 67.31 162 LEU A CA 1
ATOM 1230 C C . LEU A 1 162 ? -25.477 -25.206 18.581 1.00 67.31 162 LEU A C 1
ATOM 1232 O O . LEU A 1 162 ? -25.719 -24.372 17.707 1.00 67.31 162 LEU A O 1
ATOM 1236 N N . GLU A 1 163 ? -25.869 -25.061 19.843 1.00 66.56 163 GLU A N 1
ATOM 1237 C CA . GLU A 1 163 ? -26.581 -23.907 20.392 1.00 66.56 163 GLU A CA 1
ATOM 1238 C C . GLU A 1 163 ? -25.824 -23.397 21.636 1.00 66.56 163 GLU A C 1
ATOM 1240 O O . GLU A 1 163 ? -25.853 -24.004 22.705 1.00 66.56 163 GLU A O 1
ATOM 1245 N N . PHE A 1 164 ? -25.086 -22.293 21.505 1.00 61.03 164 PHE A N 1
ATOM 1246 C CA . PHE A 1 164 ? -24.218 -21.791 22.577 1.00 61.03 164 PHE A CA 1
ATOM 1247 C C . PHE A 1 164 ? -24.888 -20.690 23.396 1.00 61.03 164 PHE A C 1
ATOM 1249 O O . PHE A 1 164 ? -25.430 -19.741 22.836 1.00 61.03 164 PHE A O 1
ATOM 1256 N N . GLU A 1 165 ? -24.748 -20.758 24.721 1.00 51.19 165 GLU A N 1
ATOM 1257 C CA . GLU A 1 165 ? -25.228 -19.728 25.649 1.00 51.19 165 GLU A CA 1
ATOM 1258 C C . GLU A 1 165 ? -24.124 -19.337 26.646 1.00 51.19 165 GLU A C 1
ATOM 1260 O O . GLU A 1 165 ? -24.003 -19.940 27.710 1.00 51.19 165 GLU A O 1
ATOM 1265 N N . GLY A 1 166 ? -23.319 -18.312 26.336 1.00 49.41 166 GLY A N 1
ATOM 1266 C CA . GLY A 1 166 ? -22.434 -17.687 27.332 1.00 49.41 166 GLY A CA 1
ATOM 1267 C C . GLY A 1 166 ? -21.070 -17.187 26.828 1.00 49.41 166 GLY A C 1
ATOM 1268 O O . GLY A 1 166 ? -20.652 -17.510 25.714 1.00 49.41 166 GLY A O 1
ATOM 1269 N N . PRO A 1 167 ? -20.363 -16.352 27.624 1.00 41.16 167 PRO A N 1
ATOM 1270 C CA . PRO A 1 167 ? -19.241 -15.557 27.122 1.00 41.16 167 PRO A CA 1
ATOM 1271 C C . PRO A 1 167 ? -17.833 -16.165 27.274 1.00 41.16 167 PRO A C 1
ATOM 1273 O O . PRO A 1 167 ? -16.879 -15.484 26.904 1.00 41.16 167 PRO A O 1
ATOM 1276 N N . ARG A 1 168 ? -17.633 -17.389 27.795 1.00 49.53 168 ARG A N 1
ATOM 1277 C CA . ARG A 1 168 ? -16.272 -17.952 27.969 1.00 49.53 168 ARG A CA 1
ATOM 1278 C C . ARG A 1 168 ? -16.216 -19.476 27.825 1.00 49.53 168 ARG A C 1
ATOM 1280 O O . ARG A 1 168 ? -16.923 -20.182 28.532 1.00 49.53 168 ARG A O 1
ATOM 1287 N N . ALA A 1 169 ? -15.315 -19.962 26.971 1.00 51.38 169 ALA A N 1
ATOM 1288 C CA . ALA A 1 169 ? -14.800 -21.332 27.001 1.00 51.38 169 ALA A CA 1
ATOM 1289 C C . ALA A 1 169 ? -13.292 -21.297 27.282 1.00 51.38 169 ALA A C 1
ATOM 1291 O O . ALA A 1 169 ? -12.631 -20.284 27.055 1.00 51.38 169 ALA A O 1
ATOM 1292 N N . VAL A 1 170 ? -12.747 -22.399 27.795 1.00 54.12 170 VAL A N 1
ATOM 1293 C CA . VAL A 1 170 ? -11.301 -22.559 27.985 1.00 54.12 170 VAL A CA 1
ATOM 1294 C C . VAL A 1 170 ? -10.691 -23.001 26.645 1.00 54.12 170 VAL A C 1
ATOM 1296 O O . VAL A 1 170 ? -11.123 -24.035 26.131 1.00 54.12 170 VAL A O 1
ATOM 1299 N N . PRO A 1 171 ? -9.681 -22.303 26.085 1.00 54.78 171 PRO A N 1
ATOM 1300 C CA . PRO A 1 171 ? -9.113 -22.624 24.767 1.00 54.78 171 PRO A CA 1
ATOM 1301 C C . PRO A 1 171 ? -8.657 -24.083 24.609 1.00 54.78 171 PRO A C 1
ATOM 1303 O O . PRO A 1 171 ? -8.774 -24.668 23.535 1.00 54.78 171 PRO A O 1
ATOM 1306 N N . GLU A 1 172 ? -8.175 -24.691 25.695 1.00 53.34 172 GLU A N 1
ATOM 1307 C CA . GLU A 1 172 ? -7.785 -26.103 25.746 1.00 53.34 172 GLU A CA 1
ATOM 1308 C C . GLU A 1 172 ? -8.973 -27.051 25.513 1.00 53.34 172 GLU A C 1
ATOM 1310 O O . GLU A 1 172 ? -8.887 -27.974 24.708 1.00 53.34 172 GLU A O 1
ATOM 1315 N N . VAL A 1 173 ? -10.110 -26.783 26.159 1.00 57.12 173 VAL A N 1
ATOM 1316 C CA . VAL A 1 173 ? -11.343 -27.572 26.014 1.00 57.12 173 VAL A CA 1
ATOM 1317 C C . VAL A 1 173 ? -11.894 -27.430 24.601 1.00 57.12 173 VAL A C 1
ATOM 1319 O O . VAL A 1 173 ? -12.253 -28.425 23.974 1.00 57.12 173 VAL A O 1
ATOM 1322 N N . THR A 1 174 ? -11.900 -26.206 24.071 1.00 62.66 174 THR A N 1
ATOM 1323 C CA . THR A 1 174 ? -12.291 -25.924 22.686 1.00 62.66 174 THR A CA 1
ATOM 1324 C C . THR A 1 174 ? -11.449 -26.736 21.701 1.00 62.66 174 THR A C 1
ATOM 1326 O O . THR A 1 174 ? -11.995 -27.367 20.798 1.00 62.66 174 THR A O 1
ATOM 1329 N N . ARG A 1 175 ? -10.127 -26.805 21.907 1.00 62.66 175 ARG A N 1
ATOM 1330 C CA . ARG A 1 175 ? -9.222 -27.581 21.049 1.00 62.66 175 ARG A CA 1
ATOM 1331 C C . ARG A 1 175 ? -9.468 -29.088 21.141 1.00 62.66 175 ARG A C 1
ATOM 1333 O O . ARG A 1 175 ? -9.461 -29.764 20.118 1.00 62.66 175 ARG A O 1
ATOM 1340 N N . GLN A 1 176 ? -9.716 -29.610 22.341 1.00 60.34 176 GLN A N 1
ATOM 1341 C CA . GLN A 1 176 ? -9.989 -31.035 22.556 1.00 60.34 176 GLN A CA 1
ATOM 1342 C C . GLN A 1 176 ? -11.319 -31.472 21.931 1.00 60.34 176 GLN A C 1
ATOM 1344 O O . GLN A 1 176 ? -11.374 -32.503 21.263 1.00 60.34 176 GLN A O 1
ATOM 1349 N N . VAL A 1 177 ? -12.384 -30.678 22.089 1.00 66.62 177 VAL A N 1
ATOM 1350 C CA . VAL A 1 177 ? -13.675 -30.953 21.436 1.00 66.62 177 VAL A CA 1
ATOM 1351 C C . VAL A 1 177 ? -13.543 -30.835 19.912 1.00 66.62 177 VAL A C 1
ATOM 1353 O O . VAL A 1 177 ? -14.062 -31.686 19.191 1.00 66.62 177 VAL A O 1
ATOM 1356 N N . ALA A 1 178 ? -12.796 -29.849 19.406 1.00 66.62 178 ALA A N 1
ATOM 1357 C CA . ALA A 1 178 ? -12.527 -29.708 17.975 1.00 66.62 178 ALA A CA 1
ATOM 1358 C C . ALA A 1 178 ? -11.761 -30.910 17.384 1.00 66.62 178 ALA A C 1
ATOM 1360 O O . ALA A 1 178 ? -12.148 -31.406 16.327 1.00 66.62 178 ALA A O 1
ATOM 1361 N N . ASP A 1 179 ? -10.728 -31.423 18.064 1.00 63.16 179 ASP A N 1
ATOM 1362 C CA . ASP A 1 179 ? -9.981 -32.619 17.630 1.00 63.16 179 ASP A CA 1
ATOM 1363 C C . ASP A 1 179 ? -10.882 -33.868 17.602 1.00 63.16 179 ASP A C 1
ATOM 1365 O O . ASP A 1 179 ? -10.841 -34.651 16.650 1.00 63.16 179 ASP A O 1
ATOM 1369 N N . LEU A 1 180 ? -11.771 -34.027 18.590 1.00 60.81 180 LEU A N 1
ATOM 1370 C CA . LEU A 1 180 ? -12.761 -35.111 18.603 1.00 60.81 180 LEU A CA 1
ATOM 1371 C C . LEU A 1 180 ? -13.750 -35.012 17.430 1.00 60.81 180 LEU A C 1
ATOM 1373 O O . LEU A 1 180 ? -14.039 -36.023 16.786 1.00 60.81 180 LEU A O 1
ATOM 1377 N N . ILE A 1 181 ? -14.240 -33.810 17.107 1.00 65.94 181 ILE A N 1
ATOM 1378 C CA . ILE A 1 181 ? -15.106 -33.570 15.937 1.00 65.94 181 ILE A CA 1
ATOM 1379 C C . ILE A 1 181 ? -14.356 -33.912 14.639 1.00 65.94 181 ILE A C 1
ATOM 1381 O O . ILE A 1 181 ? -14.865 -34.656 13.800 1.00 65.94 181 ILE A O 1
ATOM 1385 N N . GLN A 1 182 ? -13.112 -33.452 14.495 1.00 59.62 182 GLN A N 1
ATOM 1386 C CA . GLN A 1 182 ? -12.299 -33.715 13.305 1.00 59.62 182 GLN A CA 1
ATOM 1387 C C . GLN A 1 182 ? -12.017 -35.206 13.096 1.00 59.62 182 GLN A C 1
ATOM 1389 O O . GLN A 1 182 ? -12.099 -35.697 11.969 1.00 59.62 182 GLN A O 1
ATOM 1394 N N . ARG A 1 183 ? -11.701 -35.941 14.168 1.00 56.72 183 ARG A N 1
ATOM 1395 C CA . ARG A 1 183 ? -11.413 -37.383 14.100 1.00 56.72 183 ARG A CA 1
ATOM 1396 C C . ARG A 1 183 ? -12.656 -38.237 13.888 1.00 56.72 183 ARG A C 1
ATOM 1398 O O . ARG A 1 183 ? -12.549 -39.305 13.290 1.00 56.72 183 ARG A O 1
ATOM 1405 N N . SER A 1 184 ? -13.808 -37.790 14.384 1.00 56.59 184 SER A N 1
ATOM 1406 C CA . SER A 1 184 ? -15.083 -38.500 14.223 1.00 56.59 184 SER A CA 1
ATOM 1407 C C . SER A 1 184 ? -15.715 -38.287 12.845 1.00 56.59 184 SER A C 1
ATOM 1409 O O . SER A 1 184 ? -16.465 -39.145 12.390 1.00 56.59 184 SER A O 1
ATOM 1411 N N . GLY A 1 185 ? -15.383 -37.190 12.153 1.00 57.88 185 GLY A N 1
ATOM 1412 C CA . GLY A 1 185 ? -15.895 -36.896 10.811 1.00 57.88 185 GLY A CA 1
ATOM 1413 C C . GLY A 1 185 ? -17.361 -36.451 10.785 1.00 57.88 185 GLY A C 1
ATOM 1414 O O . GLY A 1 185 ? -18.005 -36.561 9.743 1.00 57.88 185 GLY A O 1
ATOM 1415 N N . ILE A 1 186 ? -17.879 -35.975 11.919 1.00 61.09 186 ILE A N 1
ATOM 1416 C CA . ILE A 1 186 ? -19.275 -35.568 12.114 1.00 61.09 186 ILE A CA 1
ATOM 1417 C C . ILE A 1 186 ? -19.526 -34.180 11.513 1.00 61.09 186 ILE A C 1
ATOM 1419 O O . ILE A 1 186 ? -18.715 -33.266 11.669 1.00 61.09 186 ILE A O 1
ATOM 1423 N N . LEU A 1 187 ? -20.671 -34.016 10.849 1.00 58.41 187 LEU A N 1
ATOM 1424 C CA . LEU A 1 187 ? -21.133 -32.749 10.284 1.00 58.41 187 LEU A CA 1
ATOM 1425 C C . LEU A 1 187 ? -21.577 -31.788 11.395 1.00 58.41 187 LEU A C 1
ATOM 1427 O O . LEU A 1 187 ? -22.398 -32.170 12.218 1.00 58.41 187 LEU A O 1
ATOM 1431 N N . VAL A 1 188 ? -21.130 -30.528 11.392 1.00 60.34 188 VAL A N 1
ATOM 1432 C CA . VAL A 1 188 ? -21.545 -29.532 12.400 1.00 60.34 188 VAL A CA 1
ATOM 1433 C C . VAL A 1 188 ? -22.524 -28.512 11.807 1.00 60.34 188 VAL A C 1
ATOM 1435 O O . VAL A 1 188 ? -22.231 -27.874 10.797 1.00 60.34 188 VAL A O 1
ATOM 1438 N N . ARG A 1 189 ? -23.684 -28.310 12.446 1.00 58.75 189 ARG A N 1
ATOM 1439 C CA . ARG A 1 189 ? -24.704 -27.323 12.055 1.00 58.75 189 ARG A CA 1
ATOM 1440 C C . ARG A 1 189 ? -25.018 -26.333 13.178 1.00 58.75 189 ARG A C 1
ATOM 1442 O O . ARG A 1 189 ? -25.053 -26.684 14.349 1.00 58.75 189 ARG A O 1
ATOM 1449 N N . VAL A 1 190 ? -25.319 -25.090 12.807 1.00 56.84 190 VAL A N 1
ATOM 1450 C CA . VAL A 1 190 ? -25.844 -24.060 13.719 1.00 56.84 190 VAL A CA 1
ATOM 1451 C C . VAL A 1 190 ? -27.258 -23.693 13.251 1.00 56.84 190 VAL A C 1
ATOM 1453 O O . VAL A 1 190 ? -27.429 -23.345 12.077 1.00 56.84 190 VAL A O 1
ATOM 1456 N N . PRO A 1 191 ? -28.291 -23.788 14.106 1.00 49.22 191 PRO A N 1
ATOM 1457 C CA . PRO A 1 191 ? -29.669 -23.570 13.687 1.00 49.22 191 PRO A CA 1
ATOM 1458 C C . PRO A 1 191 ? -29.949 -22.096 13.357 1.00 49.22 191 PRO A C 1
ATOM 1460 O O . PRO A 1 191 ? -29.357 -21.169 13.910 1.00 49.22 191 PRO A O 1
ATOM 1463 N N . ARG A 1 192 ? -30.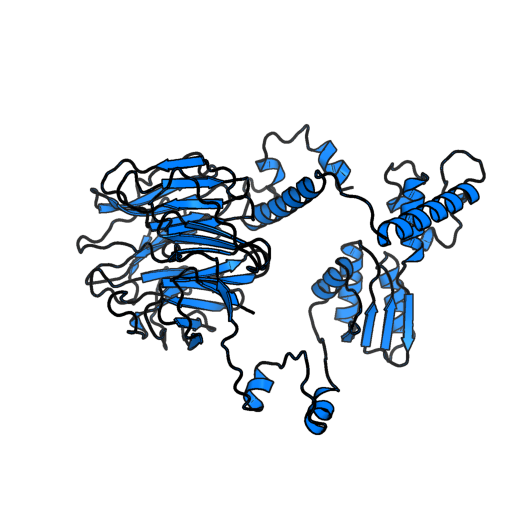892 -21.862 12.435 1.00 38.81 192 ARG A N 1
ATOM 1464 C CA . ARG A 1 192 ? -31.303 -20.510 12.017 1.00 38.81 192 ARG A CA 1
ATOM 1465 C C . ARG A 1 192 ? -31.885 -19.732 13.201 1.00 38.81 192 ARG A C 1
ATOM 1467 O O . ARG A 1 192 ? -32.893 -20.146 13.762 1.00 38.81 192 ARG A O 1
ATOM 1474 N N . GLY A 1 193 ? -31.283 -18.584 13.512 1.00 40.00 193 GLY A N 1
ATOM 1475 C CA . GLY A 1 193 ? -31.660 -17.741 14.652 1.00 40.00 193 GLY A CA 1
ATOM 1476 C C . GLY A 1 193 ? -30.947 -18.097 15.960 1.00 40.00 193 GLY A C 1
ATOM 1477 O O . GLY A 1 193 ? -31.161 -17.408 16.951 1.00 40.00 193 GLY A O 1
ATOM 1478 N N . GLY A 1 194 ? -30.096 -19.129 15.962 1.00 43.12 194 GLY A N 1
ATOM 1479 C CA . GLY A 1 194 ? -29.214 -19.431 17.083 1.00 43.12 194 GLY A CA 1
ATOM 1480 C C . GLY A 1 194 ? -28.103 -18.389 17.205 1.00 43.12 194 GLY A C 1
ATOM 1481 O O . GLY A 1 194 ? -27.487 -17.999 16.211 1.00 43.12 194 GLY A O 1
ATOM 1482 N N . THR A 1 195 ? -27.849 -17.927 18.425 1.00 41.25 195 THR A N 1
ATOM 1483 C CA . THR A 1 195 ? -26.746 -17.013 18.730 1.00 41.25 195 THR A CA 1
ATOM 1484 C C . THR A 1 195 ? -25.462 -17.826 18.885 1.00 41.25 195 THR A C 1
ATOM 1486 O O . THR A 1 195 ? -25.393 -18.719 19.726 1.00 41.25 195 THR A O 1
ATOM 1489 N N . VAL A 1 196 ? -24.429 -17.540 18.088 1.00 45.28 196 VAL A N 1
ATOM 1490 C CA . VAL A 1 196 ? -23.096 -18.138 18.276 1.00 45.28 196 VAL A CA 1
ATOM 1491 C C . VAL A 1 196 ? -22.222 -17.127 19.000 1.00 45.28 196 VAL A C 1
ATOM 1493 O O . VAL A 1 196 ? -21.836 -16.104 18.439 1.00 45.28 196 VAL A O 1
ATOM 1496 N N . HIS A 1 197 ? -21.936 -17.398 20.269 1.00 48.44 197 HIS A N 1
ATOM 1497 C CA . HIS A 1 197 ? -21.030 -16.580 21.074 1.00 48.44 197 HIS A CA 1
ATOM 1498 C C . HIS A 1 197 ? -19.552 -16.866 20.734 1.00 48.44 197 HIS A C 1
ATOM 1500 O O . HIS A 1 197 ? -19.240 -17.840 20.049 1.00 48.44 197 HIS A O 1
ATOM 1506 N N . ARG A 1 198 ? -18.625 -16.017 21.214 1.00 44.69 198 ARG A N 1
ATOM 1507 C CA . ARG A 1 198 ? -17.176 -16.054 20.902 1.00 44.69 198 ARG A CA 1
ATOM 1508 C C . ARG A 1 198 ? -16.554 -17.454 21.051 1.00 44.69 198 ARG A C 1
ATOM 1510 O O . ARG A 1 198 ? -15.857 -17.903 20.152 1.00 44.69 198 ARG A O 1
ATOM 1517 N N . SER A 1 199 ? -16.886 -18.176 22.118 1.00 47.34 199 SER A N 1
ATOM 1518 C CA . SER A 1 199 ? -16.441 -19.556 22.371 1.00 47.34 199 SER A CA 1
ATOM 1519 C C . SER A 1 199 ? -16.926 -20.571 21.327 1.00 47.34 199 SER A C 1
ATOM 1521 O O . SER A 1 199 ? -16.204 -21.501 20.974 1.00 47.34 199 SER A O 1
ATOM 1523 N N . GLY A 1 200 ? -18.140 -20.389 20.806 1.00 53.00 200 GLY A N 1
ATOM 1524 C CA . GLY A 1 200 ? -18.678 -21.190 19.708 1.00 53.00 200 GLY A CA 1
ATOM 1525 C C . GLY A 1 200 ? -17.981 -20.892 18.382 1.00 53.00 200 GLY A C 1
ATOM 1526 O O . GLY A 1 200 ? -17.712 -21.809 17.611 1.00 53.00 200 GLY A O 1
ATOM 1527 N N . MET A 1 201 ? -17.616 -19.628 18.144 1.00 53.03 201 MET A N 1
ATOM 1528 C CA . MET A 1 201 ? -16.806 -19.242 16.984 1.00 53.03 201 MET A CA 1
ATOM 1529 C C . MET A 1 201 ? -15.398 -19.839 17.051 1.00 53.03 201 MET A C 1
ATOM 1531 O O . MET A 1 201 ? -14.937 -20.389 16.056 1.00 53.03 201 MET A O 1
ATOM 1535 N N . GLU A 1 202 ? -14.752 -19.808 18.218 1.00 52.97 202 GLU A N 1
ATOM 1536 C CA . GLU A 1 202 ? -13.444 -20.437 18.445 1.00 52.97 202 GLU A CA 1
ATOM 1537 C C . GLU A 1 202 ? -13.492 -21.955 18.213 1.00 52.97 202 GLU A C 1
ATOM 1539 O O . GLU A 1 202 ? -12.584 -22.509 17.595 1.00 52.97 202 GLU A O 1
ATOM 1544 N N . LEU A 1 203 ? -14.567 -22.635 18.639 1.00 56.00 203 LEU A N 1
ATOM 1545 C CA . LEU A 1 203 ? -14.761 -24.063 18.361 1.00 56.00 203 LEU A CA 1
ATOM 1546 C C . LEU A 1 203 ? -14.899 -24.332 16.861 1.00 56.00 203 LEU A C 1
ATOM 1548 O O . LEU A 1 203 ? -14.242 -25.228 16.334 1.00 56.00 203 LEU A O 1
ATOM 1552 N N . LEU A 1 204 ? -15.736 -23.557 16.167 1.00 57.38 204 LEU A N 1
ATOM 1553 C CA . LEU A 1 204 ? -15.965 -23.707 14.728 1.00 57.38 204 LEU A CA 1
ATOM 1554 C C . LEU A 1 204 ? -14.699 -23.404 13.910 1.00 57.38 204 LEU A C 1
ATOM 1556 O O . LEU A 1 204 ? -14.432 -24.075 12.913 1.00 57.38 204 LEU A O 1
ATOM 1560 N N . GLN A 1 205 ? -13.898 -22.430 14.345 1.00 53.88 205 GLN A N 1
ATOM 1561 C CA . GLN A 1 205 ? -12.600 -22.104 13.753 1.00 53.88 205 GLN A CA 1
ATOM 1562 C C . GLN A 1 205 ? -11.565 -23.206 14.012 1.00 53.88 205 GLN A C 1
ATOM 1564 O O . GLN A 1 205 ? -10.880 -23.628 13.083 1.00 53.88 205 GLN A O 1
ATOM 1569 N N . ALA A 1 206 ? -11.482 -23.730 15.237 1.00 50.41 206 ALA A N 1
ATOM 1570 C CA . ALA A 1 206 ? -10.571 -24.824 15.577 1.00 50.41 206 ALA A CA 1
ATOM 1571 C C . ALA A 1 206 ? -10.940 -26.138 14.866 1.00 50.41 206 ALA A C 1
ATOM 1573 O O . ALA A 1 206 ? -10.061 -26.922 14.513 1.00 50.41 206 ALA A O 1
ATOM 1574 N N . ALA A 1 207 ? -12.230 -26.369 14.609 1.00 53.75 207 ALA A N 1
ATOM 1575 C CA . ALA A 1 207 ? -12.733 -27.567 13.949 1.00 53.75 207 ALA A CA 1
ATOM 1576 C C . ALA A 1 207 ? -12.527 -27.580 12.422 1.00 53.75 207 ALA A C 1
ATOM 1578 O O . ALA A 1 207 ? -12.896 -28.572 11.802 1.00 53.75 207 ALA A O 1
ATOM 1579 N N . GLN A 1 208 ? -11.916 -26.553 11.809 1.00 50.12 208 GLN A N 1
ATOM 1580 C CA . GLN A 1 208 ? -11.779 -26.361 10.353 1.00 50.12 208 GLN A CA 1
ATOM 1581 C C . GLN A 1 208 ? -11.326 -27.604 9.555 1.00 50.12 208 GLN A C 1
ATOM 1583 O O . GLN A 1 208 ? -10.155 -27.781 9.222 1.00 50.12 208 GLN A O 1
ATOM 1588 N N . ARG A 1 209 ? -12.315 -28.427 9.183 1.00 39.09 209 ARG A N 1
ATOM 1589 C CA . ARG A 1 209 ? -12.479 -29.210 7.952 1.00 39.09 209 ARG A CA 1
ATOM 1590 C C . ARG A 1 209 ? -13.882 -29.844 7.968 1.00 39.09 209 ARG A C 1
ATOM 1592 O O . ARG A 1 209 ? -14.161 -30.692 8.799 1.00 39.09 209 ARG A O 1
ATOM 1599 N N . ARG A 1 210 ? -14.676 -29.489 6.946 1.00 38.03 210 ARG A N 1
ATOM 1600 C CA . ARG A 1 210 ? -15.912 -30.130 6.431 1.00 38.03 210 ARG A CA 1
ATOM 1601 C C . ARG A 1 210 ? -17.291 -29.720 7.004 1.00 38.03 210 ARG A C 1
ATOM 1603 O O . ARG A 1 210 ? -17.793 -30.280 7.964 1.00 38.03 210 ARG A O 1
ATOM 1610 N N . ILE A 1 211 ? -17.926 -28.889 6.163 1.00 37.31 211 ILE A N 1
ATOM 1611 C CA . ILE A 1 211 ? -19.349 -28.794 5.783 1.00 37.31 211 ILE A CA 1
ATOM 1612 C C . ILE A 1 211 ? -20.263 -27.959 6.701 1.00 37.31 211 ILE A C 1
ATOM 1614 O O . ILE A 1 211 ? -20.668 -28.369 7.778 1.00 37.31 211 ILE A O 1
ATOM 1618 N N . ILE A 1 212 ? -20.684 -26.811 6.159 1.00 37.03 212 ILE A N 1
ATOM 1619 C CA . ILE A 1 212 ? -21.970 -26.159 6.429 1.00 37.03 212 ILE A CA 1
ATOM 1620 C C . ILE A 1 212 ? -22.838 -26.487 5.206 1.00 37.03 212 ILE A C 1
ATOM 1622 O O . ILE A 1 212 ? -22.512 -26.049 4.107 1.00 37.03 212 ILE A O 1
ATOM 1626 N N . GLU A 1 213 ? -23.911 -27.268 5.356 1.00 35.06 213 GLU A N 1
ATOM 1627 C CA . GLU A 1 213 ? -24.852 -27.551 4.258 1.00 35.06 213 GLU A CA 1
ATOM 1628 C C . GLU A 1 213 ? -26.169 -26.775 4.444 1.00 35.06 213 GLU A C 1
ATOM 1630 O O . GLU A 1 213 ? -26.904 -27.041 5.401 1.00 35.06 213 GLU A O 1
ATOM 1635 N N . PRO A 1 214 ? -26.530 -25.870 3.516 1.00 39.75 214 PRO A N 1
ATOM 1636 C CA . PRO A 1 214 ? -27.882 -25.356 3.349 1.00 39.75 214 PRO A CA 1
ATOM 1637 C C . PRO A 1 214 ? -28.567 -26.053 2.156 1.00 39.75 214 PRO A C 1
ATOM 1639 O O . PRO A 1 214 ? -28.496 -25.579 1.028 1.00 39.75 214 PRO A O 1
ATOM 1642 N N . GLY A 1 215 ? -29.266 -27.173 2.378 1.00 32.09 215 GLY A N 1
ATOM 1643 C CA . GLY A 1 215 ? -29.806 -27.996 1.281 1.00 32.09 215 GLY A CA 1
ATOM 1644 C C . GLY A 1 215 ? -31.226 -28.523 1.503 1.00 32.09 215 GLY A C 1
ATOM 1645 O O . GLY A 1 215 ? -31.392 -29.666 1.899 1.00 32.09 215 GLY A O 1
ATOM 1646 N N . ALA A 1 216 ? -32.264 -27.722 1.216 1.00 29.33 216 ALA A N 1
ATOM 1647 C CA . ALA A 1 216 ? -33.634 -28.230 0.963 1.00 29.33 216 ALA A CA 1
ATOM 1648 C C . ALA A 1 216 ? -34.589 -27.181 0.356 1.00 29.33 216 ALA A C 1
ATOM 1650 O O . ALA A 1 216 ? -35.496 -27.524 -0.402 1.00 29.33 216 ALA A O 1
ATOM 1651 N N . ASN A 1 217 ? -34.401 -25.892 0.656 1.00 32.56 217 ASN A N 1
ATOM 1652 C CA . ASN A 1 217 ? -35.427 -24.879 0.368 1.00 32.56 217 ASN A CA 1
ATOM 1653 C C . ASN A 1 217 ? -35.364 -24.260 -1.039 1.00 32.56 217 ASN A C 1
ATOM 1655 O O . ASN A 1 217 ? -36.363 -23.708 -1.495 1.00 32.56 217 ASN A O 1
ATOM 1659 N N . LEU A 1 218 ? -34.248 -24.390 -1.768 1.00 31.23 218 LEU A N 1
ATOM 1660 C CA . LEU A 1 218 ? -34.082 -23.706 -3.057 1.00 31.23 218 LEU A CA 1
ATOM 1661 C C . LEU A 1 218 ? -34.959 -24.309 -4.171 1.00 31.23 218 LEU A C 1
ATOM 1663 O O . LEU A 1 218 ? -35.611 -23.580 -4.915 1.00 31.23 218 LEU A O 1
ATOM 1667 N N . ARG A 1 219 ? -35.063 -25.646 -4.239 1.00 32.25 219 ARG A N 1
ATOM 1668 C CA . ARG A 1 219 ? -35.864 -26.337 -5.271 1.00 32.25 219 ARG A CA 1
ATOM 1669 C C . ARG A 1 219 ? -37.378 -26.136 -5.101 1.00 32.25 219 ARG A C 1
ATOM 1671 O O . ARG A 1 219 ? -38.100 -26.170 -6.091 1.00 32.25 219 ARG A O 1
ATOM 1678 N N . ARG A 1 220 ? -37.865 -25.903 -3.873 1.00 35.59 220 ARG A N 1
ATOM 1679 C CA . ARG A 1 220 ? -39.288 -25.625 -3.585 1.00 35.59 220 ARG A CA 1
ATOM 1680 C C . ARG A 1 220 ? -39.664 -24.157 -3.793 1.00 35.59 220 ARG A C 1
ATOM 1682 O O . ARG A 1 220 ? -40.716 -23.899 -4.364 1.00 35.59 220 ARG A O 1
ATOM 1689 N N . ALA A 1 221 ? -38.809 -23.220 -3.379 1.00 34.88 221 ALA A N 1
ATOM 1690 C CA . ALA A 1 221 ? -39.077 -21.783 -3.495 1.00 34.88 221 ALA A CA 1
ATOM 1691 C C . ALA A 1 221 ? -39.110 -21.304 -4.959 1.00 34.88 221 ALA A C 1
ATOM 1693 O O . ALA A 1 221 ? -39.991 -20.536 -5.340 1.00 34.88 221 ALA A O 1
ATOM 1694 N N . VAL A 1 222 ? -38.217 -21.836 -5.807 1.00 34.91 222 VAL A N 1
ATOM 1695 C CA . VAL A 1 222 ? -38.191 -21.537 -7.252 1.00 34.91 222 VAL A CA 1
ATOM 1696 C C . VAL A 1 222 ? -39.410 -22.122 -7.976 1.00 34.91 222 VAL A C 1
ATOM 1698 O O . VAL A 1 222 ? -39.975 -21.466 -8.846 1.00 34.91 222 VAL A O 1
ATOM 1701 N N . ALA A 1 223 ? -39.876 -23.313 -7.586 1.00 37.12 223 ALA A N 1
ATOM 1702 C CA . ALA A 1 223 ? -41.091 -23.914 -8.145 1.00 37.12 223 ALA A CA 1
ATOM 1703 C C . ALA A 1 223 ? -42.389 -23.203 -7.701 1.00 37.12 223 ALA A C 1
ATOM 1705 O O . ALA A 1 223 ? -43.413 -23.343 -8.367 1.00 37.12 223 ALA A O 1
ATOM 1706 N N . ALA A 1 224 ? -42.351 -22.445 -6.599 1.00 36.97 224 ALA A N 1
ATOM 1707 C CA . ALA A 1 224 ? -43.495 -21.731 -6.025 1.00 36.97 224 ALA A CA 1
ATOM 1708 C C . ALA A 1 224 ? -43.556 -20.231 -6.388 1.00 36.97 224 ALA A C 1
ATOM 1710 O O . ALA A 1 224 ? -44.522 -19.562 -6.032 1.00 36.97 224 ALA A O 1
ATOM 1711 N N . GLY A 1 225 ? -42.563 -19.694 -7.108 1.00 29.45 225 GLY A N 1
ATOM 1712 C CA . GLY A 1 225 ? -42.554 -18.293 -7.554 1.00 29.45 225 GLY A CA 1
ATOM 1713 C C . GLY A 1 225 ? -42.232 -17.262 -6.463 1.00 29.45 225 GLY A C 1
ATOM 1714 O O . GLY A 1 225 ? -42.484 -16.072 -6.652 1.00 29.45 225 GLY A O 1
ATOM 1715 N N . GLU A 1 226 ? -41.662 -17.685 -5.335 1.00 32.84 226 GLU A N 1
ATOM 1716 C CA . GLU A 1 226 ? -41.279 -16.793 -4.235 1.00 32.84 226 GLU A CA 1
ATOM 1717 C C . GLU A 1 226 ? -39.844 -16.261 -4.413 1.00 32.84 226 GLU A C 1
ATOM 1719 O O . GLU A 1 226 ? -38.938 -16.993 -4.817 1.00 32.84 226 GLU A O 1
ATOM 1724 N N . ARG A 1 227 ? -39.612 -14.975 -4.097 1.00 30.17 227 ARG A N 1
ATOM 1725 C CA . ARG A 1 227 ? -38.273 -14.352 -4.121 1.00 30.17 227 ARG A CA 1
ATOM 1726 C C . ARG A 1 227 ? -37.563 -14.565 -2.773 1.00 30.17 227 ARG A C 1
ATOM 1728 O O . ARG A 1 227 ? -38.041 -14.020 -1.777 1.00 30.17 227 ARG A O 1
ATOM 1735 N N . PRO A 1 228 ? -36.432 -15.293 -2.703 1.00 27.80 228 PRO A N 1
ATOM 1736 C CA . PRO A 1 228 ? -35.736 -15.528 -1.440 1.00 27.80 228 PRO A CA 1
ATOM 1737 C C . PRO A 1 228 ? -34.983 -14.271 -0.980 1.00 27.80 228 PRO A C 1
ATOM 1739 O O . PRO A 1 228 ? -34.287 -13.641 -1.772 1.00 27.80 228 PRO A O 1
ATOM 1742 N N . THR A 1 229 ? -35.079 -13.931 0.307 1.00 28.11 229 THR A N 1
ATOM 1743 C CA . THR A 1 229 ? -34.462 -12.738 0.923 1.00 28.11 229 THR A CA 1
ATOM 1744 C C . THR A 1 229 ? -33.050 -12.943 1.488 1.00 28.11 229 THR A C 1
ATOM 1746 O O . THR A 1 229 ? -32.502 -12.024 2.087 1.00 28.11 229 THR A O 1
ATOM 1749 N N . SER A 1 230 ? -32.409 -14.092 1.273 1.00 27.05 230 SER A N 1
ATOM 1750 C CA . SER A 1 230 ? -30.957 -14.252 1.464 1.00 27.05 230 SER A CA 1
ATOM 1751 C C . SER A 1 230 ? -30.469 -15.546 0.814 1.00 27.05 230 SER A C 1
ATOM 1753 O O . SER A 1 230 ? -31.084 -16.603 0.973 1.00 27.05 230 SER A O 1
ATOM 1755 N N . MET A 1 231 ? -29.385 -15.463 0.042 1.00 27.20 231 MET A N 1
ATOM 1756 C CA . MET A 1 231 ? -28.840 -16.578 -0.734 1.00 27.20 231 MET A CA 1
ATOM 1757 C C . MET A 1 231 ? -27.323 -16.427 -0.829 1.00 27.20 231 MET A C 1
ATOM 1759 O O . MET A 1 231 ? -26.851 -15.332 -1.118 1.00 27.20 231 MET A O 1
ATOM 1763 N N . TRP A 1 232 ? -26.588 -17.523 -0.661 1.00 29.95 232 TRP A N 1
ATOM 1764 C CA . TRP A 1 232 ? -25.229 -17.647 -1.181 1.00 29.95 232 TRP A CA 1
ATOM 1765 C C . TRP A 1 232 ? -25.169 -18.971 -1.943 1.00 29.95 232 TRP A C 1
ATOM 1767 O O . TRP A 1 232 ? -25.409 -20.029 -1.364 1.00 29.95 232 TRP A O 1
ATOM 1777 N N . LEU A 1 233 ? -24.971 -18.874 -3.256 1.00 30.75 233 LEU A N 1
ATOM 1778 C CA . LEU A 1 233 ? -24.652 -19.984 -4.155 1.00 30.75 233 LEU A CA 1
ATOM 1779 C C . LEU A 1 233 ? -23.125 -20.143 -4.185 1.00 30.75 233 LEU A C 1
ATOM 1781 O O . LEU A 1 233 ? -22.411 -19.164 -3.958 1.00 30.75 233 LEU A O 1
ATOM 1785 N N . THR A 1 234 ? -22.619 -21.337 -4.483 1.00 37.03 234 THR A N 1
ATOM 1786 C CA . THR A 1 234 ? -21.185 -21.511 -4.777 1.00 37.03 234 THR A CA 1
ATOM 1787 C C . THR A 1 234 ? -20.840 -20.964 -6.171 1.00 37.03 234 THR A C 1
ATOM 1789 O O . THR A 1 234 ? -21.710 -20.899 -7.040 1.00 37.03 234 THR A O 1
ATOM 1792 N N . GLU A 1 235 ? -19.584 -20.551 -6.408 1.00 35.78 235 GLU A N 1
ATOM 1793 C CA . GLU A 1 235 ? -19.151 -19.997 -7.712 1.00 35.78 235 GLU A CA 1
ATOM 1794 C C . GLU A 1 235 ? -19.428 -20.963 -8.883 1.00 35.78 235 GLU A C 1
ATOM 1796 O O . GLU A 1 235 ? -19.850 -20.521 -9.954 1.00 35.78 235 GLU A O 1
ATOM 1801 N N . ASP A 1 236 ? -19.285 -22.273 -8.658 1.00 39.06 236 ASP A N 1
ATOM 1802 C CA . ASP A 1 236 ? -19.538 -23.311 -9.666 1.00 39.06 236 ASP A CA 1
ATOM 1803 C C . ASP A 1 236 ? -21.040 -23.444 -9.996 1.00 39.06 236 ASP A C 1
ATOM 1805 O O . ASP A 1 236 ? -21.423 -23.579 -11.158 1.00 39.06 236 ASP A O 1
ATOM 1809 N N . GLU A 1 237 ? -21.924 -23.302 -9.000 1.00 37.25 237 GLU A N 1
ATOM 1810 C CA . GLU A 1 237 ? -23.383 -23.329 -9.198 1.00 37.25 237 GLU A CA 1
ATOM 1811 C C . GLU A 1 237 ? -23.903 -22.075 -9.918 1.00 37.25 237 GLU A C 1
ATOM 1813 O O . GLU A 1 237 ? -24.864 -22.151 -10.683 1.00 37.25 237 GLU A O 1
ATOM 1818 N N . ILE A 1 238 ? -23.272 -20.916 -9.706 1.00 35.09 238 ILE A N 1
ATOM 1819 C CA . ILE A 1 238 ? -23.606 -19.664 -10.407 1.00 35.09 238 ILE A CA 1
ATOM 1820 C C . ILE A 1 238 ? -23.232 -19.768 -11.892 1.00 35.09 238 ILE A C 1
ATOM 1822 O O . ILE A 1 238 ? -23.999 -19.332 -12.757 1.00 35.09 238 ILE A O 1
ATOM 1826 N N . HIS A 1 239 ? -22.082 -20.380 -12.184 1.00 36.84 239 HIS A N 1
ATOM 1827 C CA . HIS A 1 239 ? -21.601 -20.619 -13.541 1.00 36.84 239 HIS A CA 1
ATOM 1828 C C . HIS A 1 239 ? -22.506 -21.597 -14.311 1.00 36.84 239 HIS A C 1
ATOM 1830 O O . HIS A 1 239 ? -22.927 -21.296 -15.430 1.00 36.84 239 HIS A O 1
ATOM 1836 N N . ASP A 1 240 ? -22.881 -22.720 -13.694 1.00 40.94 240 ASP A N 1
ATOM 1837 C CA . ASP A 1 240 ? -23.681 -23.767 -14.343 1.00 40.94 240 ASP A CA 1
ATOM 1838 C C . ASP A 1 240 ? -25.156 -23.380 -14.556 1.00 40.94 240 ASP A C 1
ATOM 1840 O O . ASP A 1 240 ? -25.829 -23.924 -15.435 1.00 40.94 240 ASP A O 1
ATOM 1844 N N . LEU A 1 241 ? -25.667 -22.404 -13.796 1.00 34.28 241 LEU A N 1
ATOM 1845 C CA . LEU A 1 241 ? -27.047 -21.914 -13.905 1.00 34.28 241 LEU A CA 1
ATOM 1846 C C . LEU A 1 241 ? -27.225 -20.739 -14.880 1.00 34.28 241 LEU A C 1
ATOM 1848 O O . LEU A 1 241 ? -28.356 -20.297 -15.093 1.00 34.28 241 LEU A O 1
ATOM 1852 N N . GLY A 1 242 ? -26.149 -20.210 -15.474 1.00 27.89 242 GLY A N 1
ATOM 1853 C CA . GLY A 1 242 ? -26.225 -19.102 -16.438 1.00 27.89 242 GLY A CA 1
ATOM 1854 C C . GLY A 1 242 ? -26.812 -17.802 -15.865 1.00 27.89 242 GLY A C 1
ATOM 1855 O O . GLY A 1 242 ? -27.246 -16.925 -16.619 1.00 27.89 242 GLY A O 1
ATOM 1856 N N . LEU A 1 243 ? -26.843 -17.668 -14.536 1.00 27.17 243 LEU A N 1
ATOM 1857 C CA . LEU A 1 243 ? -27.346 -16.492 -13.837 1.00 27.17 243 LEU A CA 1
ATOM 1858 C C . LEU A 1 243 ? -26.269 -15.406 -13.874 1.00 27.17 243 LEU A C 1
ATOM 1860 O O . LEU A 1 243 ? -25.266 -15.475 -13.171 1.00 27.17 243 LEU A O 1
ATOM 1864 N N . ARG A 1 244 ? -26.475 -14.372 -14.694 1.00 29.89 244 ARG A N 1
ATOM 1865 C CA . ARG A 1 244 ? -25.652 -13.159 -14.632 1.00 29.89 244 ARG A CA 1
ATOM 1866 C C . ARG A 1 244 ? -26.004 -12.395 -13.357 1.00 29.89 244 ARG A C 1
ATOM 1868 O O . ARG A 1 244 ? -27.050 -11.755 -13.296 1.00 29.89 244 ARG A O 1
ATOM 1875 N N . THR A 1 245 ? -25.143 -12.458 -12.348 1.00 30.47 245 THR A N 1
ATOM 1876 C CA . THR A 1 245 ? -25.195 -11.547 -11.202 1.00 30.47 245 THR A CA 1
ATOM 1877 C C . THR A 1 245 ? -24.485 -10.246 -11.572 1.00 30.47 245 THR A C 1
ATOM 1879 O O . THR A 1 245 ? -23.260 -10.200 -11.656 1.00 30.47 245 THR A O 1
ATOM 1882 N N . GLU A 1 246 ? -25.241 -9.177 -11.792 1.00 35.31 246 GLU A N 1
ATOM 1883 C CA . GLU A 1 246 ? -24.739 -7.817 -11.558 1.00 35.31 246 GLU A CA 1
ATOM 1884 C C . GLU A 1 246 ? -24.429 -7.738 -10.038 1.00 35.31 246 GLU A C 1
ATOM 1886 O O . GLU A 1 246 ? -25.327 -8.004 -9.246 1.00 35.31 246 GLU A O 1
ATOM 1891 N N . THR A 1 247 ? -23.228 -7.512 -9.490 1.00 38.88 247 THR A N 1
ATOM 1892 C CA . THR A 1 247 ? -21.964 -6.918 -9.954 1.00 38.88 247 THR A CA 1
ATOM 1893 C C . THR A 1 247 ? -20.768 -7.443 -9.112 1.00 38.88 247 THR A C 1
ATOM 1895 O O . THR A 1 247 ? -20.821 -7.462 -7.887 1.00 38.88 247 THR A O 1
ATOM 1898 N N . GLU A 1 248 ? -19.695 -7.890 -9.774 1.00 52.62 248 GLU A N 1
ATOM 1899 C CA . GLU A 1 248 ? -18.252 -7.745 -9.447 1.00 52.62 248 GLU A CA 1
ATOM 1900 C C . GLU A 1 248 ? -17.705 -7.856 -7.994 1.00 52.62 248 GLU A C 1
ATOM 1902 O O . GLU A 1 248 ? -16.633 -7.330 -7.728 1.00 52.62 248 GLU A O 1
ATOM 1907 N N . GLY A 1 249 ? -18.360 -8.509 -7.028 1.00 69.19 249 GLY A N 1
ATOM 1908 C CA . GLY A 1 249 ? -17.762 -8.841 -5.713 1.00 69.19 249 GLY A CA 1
ATOM 1909 C C . GLY A 1 249 ? -17.337 -7.657 -4.816 1.00 69.19 249 GLY A C 1
ATOM 1910 O O . GLY A 1 249 ? -16.902 -7.882 -3.691 1.00 69.19 249 GLY A O 1
ATOM 1911 N N . LEU A 1 250 ? -17.485 -6.408 -5.264 1.00 81.81 250 LEU A N 1
ATOM 1912 C CA . LEU A 1 250 ? -17.102 -5.190 -4.549 1.00 81.81 250 LEU A CA 1
ATOM 1913 C C . LEU A 1 250 ? -18.319 -4.507 -3.911 1.00 81.81 250 LEU A C 1
ATOM 1915 O O . LEU A 1 250 ? -19.354 -4.300 -4.544 1.00 81.81 250 LEU A O 1
ATOM 1919 N N . VAL A 1 251 ? -18.177 -4.084 -2.657 1.00 88.44 251 VAL A N 1
ATOM 1920 C CA . VAL A 1 251 ? -19.088 -3.147 -1.989 1.00 88.44 251 VAL A CA 1
ATOM 1921 C C . VAL A 1 251 ? -18.547 -1.742 -2.177 1.00 88.44 251 VAL A C 1
ATOM 1923 O O . VAL A 1 251 ? -17.589 -1.357 -1.512 1.00 88.44 251 VAL A O 1
ATOM 1926 N N . LEU A 1 252 ? -19.156 -0.977 -3.083 1.00 88.25 252 LEU A N 1
ATOM 1927 C CA . LEU A 1 252 ? -18.821 0.431 -3.284 1.00 88.25 252 LEU A CA 1
ATOM 1928 C C . LEU A 1 252 ? -19.367 1.292 -2.145 1.00 88.25 252 LEU A C 1
ATOM 1930 O O . LEU A 1 252 ? -20.509 1.136 -1.712 1.00 88.25 252 LEU A O 1
ATOM 1934 N N . MET A 1 253 ? -18.552 2.240 -1.705 1.00 90.94 253 MET A N 1
ATOM 1935 C CA . MET A 1 253 ? -18.830 3.157 -0.609 1.00 90.94 253 MET A CA 1
ATOM 1936 C C . MET A 1 253 ? -18.364 4.569 -0.976 1.00 90.94 253 MET A C 1
ATOM 1938 O O . MET A 1 253 ? -17.561 4.781 -1.891 1.00 90.94 253 MET A O 1
ATOM 1942 N N . GLN A 1 254 ? -18.901 5.556 -0.266 1.00 88.25 254 GLN A N 1
ATOM 1943 C CA . GLN A 1 254 ? -18.554 6.960 -0.441 1.00 88.25 254 GLN A CA 1
ATOM 1944 C C . GLN A 1 254 ? -18.141 7.558 0.893 1.00 88.25 254 GLN A C 1
ATOM 1946 O O . GLN A 1 254 ? -18.819 7.383 1.900 1.00 88.25 254 GLN A O 1
ATOM 1951 N N . THR A 1 255 ? -17.041 8.300 0.871 1.00 91.19 255 THR A N 1
ATOM 1952 C CA . THR A 1 255 ? -16.460 8.915 2.075 1.00 91.19 255 THR A CA 1
ATOM 1953 C C . THR A 1 255 ? -17.089 10.263 2.429 1.00 91.19 255 THR A C 1
ATOM 1955 O O . THR A 1 255 ? -16.765 10.846 3.456 1.00 91.19 255 THR A O 1
ATOM 1958 N N . GLY A 1 256 ? -17.952 10.808 1.561 1.00 90.56 256 GLY A N 1
ATOM 1959 C CA . GLY A 1 256 ? -18.501 12.163 1.698 1.00 90.56 256 GLY A CA 1
ATOM 1960 C C . GLY A 1 256 ? -17.550 13.278 1.243 1.00 90.56 256 GLY A C 1
ATOM 1961 O O . GLY A 1 256 ? -17.946 14.442 1.203 1.00 90.56 256 GLY A O 1
ATOM 1962 N N . THR A 1 257 ? -16.320 12.942 0.844 1.00 93.31 257 THR A N 1
ATOM 1963 C CA . THR A 1 257 ? -15.361 13.884 0.250 1.00 93.31 257 THR A CA 1
ATOM 1964 C C . THR A 1 257 ? -15.371 13.793 -1.280 1.00 93.31 257 THR A C 1
ATOM 1966 O O . THR A 1 257 ? -15.938 12.871 -1.858 1.00 93.31 257 THR A O 1
ATOM 1969 N N . ARG A 1 258 ? -14.720 14.744 -1.960 1.00 94.06 258 ARG A N 1
ATOM 1970 C CA . ARG A 1 258 ? -14.424 14.659 -3.406 1.00 94.06 258 ARG A CA 1
ATOM 1971 C C . ARG A 1 258 ? -12.949 14.361 -3.681 1.00 94.06 258 ARG A C 1
ATOM 1973 O O . ARG A 1 258 ? -12.478 14.586 -4.792 1.00 94.06 258 ARG A O 1
ATOM 1980 N N . SER A 1 259 ? -12.214 13.914 -2.664 1.00 95.69 259 SER A N 1
ATOM 1981 C CA . SER A 1 259 ? -10.770 13.734 -2.759 1.00 95.69 259 SER A CA 1
ATOM 1982 C C . SER A 1 259 ? -10.407 12.619 -3.739 1.00 95.69 259 SER A C 1
ATOM 1984 O O . SER A 1 259 ? -11.134 11.638 -3.881 1.00 95.69 259 SER A O 1
ATOM 1986 N N . SER A 1 260 ? -9.282 12.759 -4.433 1.00 96.75 260 SER A N 1
ATOM 1987 C CA . SER A 1 260 ? -8.665 11.654 -5.159 1.00 96.75 260 SER A CA 1
ATOM 1988 C C . SER A 1 260 ? -7.731 10.925 -4.203 1.00 96.75 260 SER A C 1
ATOM 1990 O O . SER A 1 260 ? -6.647 11.437 -3.910 1.00 96.75 260 SER A O 1
ATOM 1992 N N . PHE A 1 261 ? -8.151 9.759 -3.711 1.00 98.19 261 PHE A N 1
ATOM 1993 C CA . PHE A 1 261 ? -7.347 8.980 -2.773 1.00 98.19 261 PHE A CA 1
ATOM 1994 C C . PHE A 1 261 ? -6.171 8.306 -3.470 1.00 98.19 261 PHE A C 1
ATOM 1996 O O . PHE A 1 261 ? -6.324 7.765 -4.563 1.00 98.19 261 PHE A O 1
ATOM 2003 N N . ARG A 1 262 ? -4.998 8.380 -2.845 1.00 96.81 262 ARG A N 1
ATOM 2004 C CA . ARG A 1 262 ? -3.742 7.781 -3.313 1.00 96.81 262 ARG A CA 1
ATOM 2005 C C . ARG A 1 262 ? -2.952 7.075 -2.215 1.00 96.81 262 ARG A C 1
ATOM 2007 O O . ARG A 1 262 ? -2.030 6.356 -2.561 1.00 96.81 262 ARG A O 1
ATOM 2014 N N . GLY A 1 263 ? -3.343 7.212 -0.952 1.00 97.56 263 GLY A N 1
ATOM 2015 C CA . GLY A 1 263 ? -2.926 6.305 0.112 1.00 97.56 263 GLY A CA 1
ATOM 2016 C C . GLY A 1 263 ? -4.117 5.512 0.637 1.00 97.56 263 GLY A C 1
ATOM 2017 O O . GLY A 1 263 ? -5.248 6.016 0.675 1.00 97.56 263 GLY A O 1
ATOM 2018 N N . LEU A 1 264 ? -3.858 4.269 1.033 1.00 98.44 264 LEU A N 1
ATOM 2019 C CA . LEU A 1 264 ? -4.826 3.363 1.640 1.00 98.44 264 LEU A CA 1
ATOM 2020 C C . LEU A 1 264 ? -4.095 2.437 2.610 1.00 98.44 264 LEU A C 1
ATOM 2022 O O . LEU A 1 264 ? -3.134 1.794 2.205 1.00 98.44 264 LEU A O 1
ATOM 2026 N N . ALA A 1 265 ? -4.614 2.328 3.830 1.00 97.06 265 ALA A N 1
ATOM 2027 C CA . ALA A 1 265 ? -4.207 1.310 4.789 1.00 97.06 265 ALA A CA 1
ATOM 2028 C C . ALA A 1 265 ? -5.439 0.510 5.228 1.00 97.06 265 ALA A C 1
ATOM 2030 O O . ALA A 1 265 ? -6.366 1.053 5.845 1.00 97.06 265 ALA A O 1
ATOM 2031 N N . ALA A 1 266 ? -5.459 -0.775 4.886 1.00 92.12 266 ALA A N 1
ATOM 2032 C CA . ALA A 1 266 ? -6.443 -1.740 5.348 1.00 92.12 266 ALA A CA 1
ATOM 2033 C C . ALA A 1 266 ? -5.980 -2.326 6.687 1.00 92.12 266 ALA A C 1
ATOM 2035 O O . ALA A 1 266 ? -5.016 -3.082 6.744 1.00 92.12 266 ALA A O 1
ATOM 2036 N N . VAL A 1 267 ? -6.681 -2.005 7.775 1.00 83.81 267 VAL A N 1
ATOM 2037 C CA . VAL A 1 267 ? -6.341 -2.527 9.110 1.00 83.81 267 VAL A CA 1
ATOM 2038 C C . VAL A 1 267 ? -7.148 -3.792 9.402 1.00 83.81 267 VAL A C 1
ATOM 2040 O O . VAL A 1 267 ? -6.596 -4.795 9.847 1.00 83.81 267 VAL A O 1
ATOM 2043 N N . SER A 1 268 ? -8.453 -3.758 9.122 1.00 79.75 268 SER A N 1
ATOM 2044 C CA . SER A 1 268 ? -9.379 -4.887 9.260 1.00 79.75 268 SER A CA 1
ATOM 2045 C C . SER A 1 268 ? -10.588 -4.723 8.333 1.00 79.75 268 SER A C 1
ATOM 2047 O O . SER A 1 268 ? -10.709 -3.756 7.578 1.00 79.75 268 SER A O 1
ATOM 2049 N N . HIS A 1 269 ? -11.545 -5.639 8.415 1.00 81.38 269 HIS A N 1
ATOM 2050 C CA . HIS A 1 269 ? -12.857 -5.533 7.789 1.00 81.38 269 HIS A CA 1
ATOM 2051 C C . HIS A 1 269 ? -13.653 -4.313 8.270 1.00 81.38 269 HIS A C 1
ATOM 2053 O O . HIS A 1 269 ? -14.520 -3.829 7.536 1.00 81.38 269 HIS A O 1
ATOM 2059 N N . GLU A 1 270 ? -13.388 -3.826 9.484 1.00 86.06 270 GLU A N 1
ATOM 2060 C CA . GLU A 1 270 ? -14.081 -2.679 10.078 1.00 86.06 270 GLU A CA 1
ATOM 2061 C C . GLU A 1 270 ? -13.290 -1.378 9.973 1.00 86.06 270 GLU A C 1
ATOM 2063 O O . GLU A 1 270 ? -13.903 -0.312 9.903 1.00 86.06 270 GLU A O 1
ATOM 2068 N N . ILE A 1 271 ? -11.958 -1.464 9.941 1.00 90.88 271 ILE A N 1
ATOM 2069 C CA . ILE A 1 271 ? -11.066 -0.314 10.060 1.00 90.88 271 ILE A CA 1
ATOM 2070 C C . ILE A 1 271 ? -10.246 -0.142 8.782 1.00 90.88 271 ILE A C 1
ATOM 2072 O O . ILE A 1 271 ? -9.508 -1.038 8.369 1.00 90.88 271 ILE A O 1
ATOM 2076 N N . ALA A 1 272 ? -10.330 1.048 8.193 1.00 97.56 272 ALA A N 1
ATOM 2077 C CA . ALA A 1 272 ? -9.491 1.450 7.072 1.00 97.56 272 ALA A CA 1
ATOM 2078 C C . ALA A 1 272 ? -9.236 2.959 7.086 1.00 97.56 272 ALA A C 1
ATOM 2080 O O . ALA A 1 272 ? -10.092 3.747 7.502 1.00 97.56 272 ALA A O 1
ATOM 2081 N N . TRP A 1 273 ? -8.071 3.350 6.577 1.00 98.69 273 TRP A N 1
ATOM 2082 C CA . TRP A 1 273 ? -7.669 4.739 6.376 1.00 98.69 273 TRP A CA 1
ATOM 2083 C C . TRP A 1 273 ? -7.454 5.012 4.891 1.00 98.69 273 TRP A C 1
ATOM 2085 O O . TRP A 1 273 ? -6.889 4.179 4.190 1.00 98.69 273 TRP A O 1
ATOM 2095 N N . ALA A 1 274 ? -7.859 6.186 4.410 1.00 98.62 274 ALA A N 1
ATOM 2096 C CA . ALA A 1 274 ? -7.582 6.631 3.049 1.00 98.62 274 ALA A CA 1
ATOM 2097 C C . ALA A 1 274 ? -7.112 8.088 3.035 1.00 98.62 274 ALA A C 1
ATOM 2099 O O . ALA A 1 274 ? -7.667 8.950 3.722 1.00 98.62 274 ALA A O 1
ATOM 2100 N N . THR A 1 275 ? -6.096 8.373 2.227 1.00 98.69 275 THR A N 1
ATOM 2101 C CA . THR A 1 275 ? -5.476 9.697 2.132 1.00 98.69 275 THR A CA 1
ATOM 2102 C C . THR A 1 275 ? -5.391 10.167 0.693 1.00 98.69 275 THR A C 1
ATOM 2104 O O . THR A 1 275 ? -5.312 9.366 -0.242 1.00 98.69 275 THR A O 1
ATOM 2107 N N . GLY A 1 276 ? -5.517 11.475 0.479 1.00 97.75 276 GLY A N 1
ATOM 2108 C CA . GLY A 1 276 ? -5.615 12.002 -0.873 1.00 97.75 276 GLY A CA 1
ATOM 2109 C C . GLY A 1 276 ? -5.438 13.503 -0.998 1.00 97.75 276 GLY A C 1
ATOM 2110 O O . GLY A 1 276 ? -4.904 14.193 -0.127 1.00 97.75 276 GLY A O 1
ATOM 2111 N N . SER A 1 277 ? -5.909 14.010 -2.133 1.00 97.31 277 SER A N 1
ATOM 2112 C CA . SER A 1 277 ? -5.783 15.413 -2.516 1.00 97.31 277 SER A CA 1
ATOM 2113 C C . SER A 1 277 ? -6.396 16.397 -1.517 1.00 97.31 277 SER A C 1
ATOM 2115 O O . SER A 1 277 ? -7.428 16.101 -0.907 1.00 97.31 277 SER A O 1
ATOM 2117 N N . GLY A 1 278 ? -5.817 17.596 -1.429 1.00 95.44 278 GLY A N 1
ATOM 2118 C CA . GLY A 1 278 ? -6.404 18.715 -0.684 1.00 95.44 278 GLY A CA 1
ATOM 2119 C C . GLY A 1 278 ? -6.505 18.464 0.821 1.00 95.44 278 GLY A C 1
ATOM 2120 O O . GLY A 1 278 ? -7.560 18.696 1.407 1.00 95.44 278 GLY A O 1
ATOM 2121 N N . ALA A 1 279 ? -5.422 17.972 1.423 1.00 96.38 279 ALA A N 1
ATOM 2122 C CA . ALA A 1 279 ? -5.283 17.689 2.849 1.00 96.38 279 ALA A CA 1
ATOM 2123 C C . ALA A 1 279 ? -6.380 16.759 3.384 1.00 96.38 279 ALA A C 1
ATOM 2125 O O . ALA A 1 279 ? -6.975 17.020 4.425 1.00 96.38 279 ALA A O 1
ATOM 2126 N N . THR A 1 280 ? -6.696 15.693 2.643 1.00 98.25 280 THR A N 1
ATOM 2127 C CA . THR A 1 280 ? -7.742 14.750 3.052 1.00 98.25 280 THR A CA 1
ATOM 2128 C C . THR A 1 280 ? -7.126 13.512 3.690 1.00 98.25 280 THR A C 1
ATOM 2130 O O . THR A 1 280 ? -6.357 12.804 3.040 1.00 98.25 280 THR A O 1
ATOM 2133 N N . VAL A 1 281 ? -7.532 13.228 4.928 1.00 98.75 281 VAL A N 1
ATOM 2134 C CA . VAL A 1 281 ? -7.232 11.996 5.667 1.00 98.75 281 VAL A CA 1
ATOM 2135 C C . VAL A 1 281 ? -8.549 11.504 6.244 1.00 98.75 281 VAL A C 1
ATOM 2137 O O . VAL A 1 281 ? -9.108 12.154 7.123 1.00 98.75 281 VAL A O 1
ATOM 2140 N N . VAL A 1 282 ? -9.082 10.401 5.728 1.00 98.69 282 VAL A N 1
ATOM 2141 C CA . VAL A 1 282 ? -10.341 9.829 6.213 1.00 98.69 282 VAL A CA 1
ATOM 2142 C C . VAL A 1 282 ? -10.127 8.455 6.820 1.00 98.69 282 VAL A C 1
ATOM 2144 O O . VAL A 1 282 ? -9.283 7.690 6.360 1.00 98.69 282 VAL A O 1
ATOM 2147 N N . LYS A 1 283 ? -10.930 8.135 7.831 1.00 98.19 283 LYS A N 1
ATOM 2148 C CA . LYS A 1 283 ? -10.917 6.845 8.520 1.00 98.19 283 LYS A CA 1
ATOM 2149 C C . LYS A 1 283 ? -12.330 6.321 8.714 1.00 98.19 283 LYS A C 1
ATOM 2151 O O . LYS A 1 283 ? -13.241 7.100 8.998 1.00 98.19 283 LYS A O 1
ATOM 2156 N N . THR A 1 284 ? -12.487 5.009 8.621 1.00 96.69 284 THR A N 1
ATOM 2157 C CA . THR A 1 284 ? -13.668 4.283 9.091 1.00 96.69 284 THR A CA 1
ATOM 2158 C C . THR A 1 284 ? -13.278 3.313 10.203 1.00 96.69 284 THR A C 1
ATOM 2160 O O . THR A 1 284 ? -12.150 2.826 10.237 1.00 96.69 284 THR A O 1
ATOM 2163 N N . THR A 1 285 ? -14.212 3.052 11.112 1.00 93.25 285 THR A N 1
ATOM 2164 C CA . THR A 1 285 ? -14.117 2.018 12.157 1.00 93.25 285 THR A CA 1
ATOM 2165 C C . THR A 1 285 ? -15.394 1.176 12.221 1.00 93.25 285 THR A C 1
ATOM 2167 O O . THR A 1 285 ? -15.661 0.517 13.219 1.00 93.25 285 THR A O 1
ATOM 2170 N N . ASP A 1 286 ? -16.244 1.264 11.196 1.00 83.69 286 ASP A N 1
ATOM 2171 C CA . ASP A 1 286 ? -17.564 0.635 11.155 1.00 83.69 286 ASP A CA 1
ATOM 2172 C C . ASP A 1 286 ? -17.829 -0.070 9.821 1.00 83.69 286 ASP A C 1
ATOM 2174 O O . ASP A 1 286 ? -18.973 -0.151 9.362 1.00 83.69 286 ASP A O 1
ATOM 2178 N N . ALA A 1 287 ? -16.765 -0.607 9.212 1.00 84.31 287 ALA A N 1
ATOM 2179 C CA . ALA A 1 287 ? -16.803 -1.293 7.922 1.00 84.31 287 ALA A CA 1
ATOM 2180 C C . ALA A 1 287 ? -17.233 -0.376 6.764 1.00 84.31 287 ALA A C 1
ATOM 2182 O O . ALA A 1 287 ? -17.876 -0.816 5.811 1.00 84.31 287 ALA A O 1
ATOM 2183 N N . GLY A 1 288 ? -16.854 0.903 6.837 1.00 90.44 288 GLY A N 1
ATOM 2184 C CA . GLY A 1 288 ? -17.065 1.888 5.781 1.00 90.44 288 GLY A CA 1
ATOM 2185 C C . GLY A 1 288 ? -18.498 2.406 5.685 1.00 90.44 288 GLY A C 1
ATOM 2186 O O . GLY A 1 288 ? -18.826 3.078 4.703 1.00 90.44 288 GLY A O 1
ATOM 2187 N N . ARG A 1 289 ? -19.344 2.130 6.693 1.00 86.56 289 ARG A N 1
ATOM 2188 C CA . ARG A 1 289 ? -20.696 2.706 6.791 1.00 86.56 289 ARG A CA 1
ATOM 2189 C C . ARG A 1 289 ? -20.624 4.211 7.039 1.00 86.56 289 ARG A C 1
ATOM 2191 O O . ARG A 1 289 ? -21.467 4.946 6.527 1.00 86.56 289 ARG A O 1
ATOM 2198 N N . SER A 1 290 ? -19.614 4.666 7.776 1.00 88.88 290 SER A N 1
ATOM 2199 C CA . SER A 1 290 ? -19.293 6.074 7.973 1.00 88.88 290 SER A CA 1
ATOM 2200 C C . SER A 1 290 ? -17.787 6.336 7.888 1.00 88.88 290 SER A C 1
ATOM 2202 O O . SER A 1 290 ? -16.958 5.444 8.082 1.00 88.88 290 SER A O 1
ATOM 2204 N N . TRP A 1 291 ? -17.442 7.579 7.541 1.00 96.56 291 TRP A N 1
ATOM 2205 C CA . TRP A 1 291 ? -16.068 8.041 7.373 1.00 96.56 291 TRP A CA 1
ATOM 2206 C C . TRP A 1 291 ? -15.882 9.394 8.051 1.00 96.56 291 TRP A C 1
ATOM 2208 O O . TRP A 1 291 ? -16.666 10.319 7.832 1.00 96.56 291 TRP A O 1
ATOM 2218 N N . SER A 1 292 ? -14.815 9.514 8.833 1.00 97.12 292 SER A N 1
ATOM 2219 C CA . SER A 1 292 ? -14.438 10.739 9.539 1.00 97.12 292 SER A CA 1
ATOM 2220 C C . SER A 1 292 ? -13.198 11.344 8.899 1.00 97.12 292 SER A C 1
ATOM 2222 O O . SER A 1 292 ? -12.211 10.637 8.714 1.00 97.12 292 SER A O 1
ATOM 2224 N N . ASN A 1 293 ? -13.229 12.641 8.576 1.00 97.19 293 ASN A N 1
ATOM 2225 C CA . ASN A 1 293 ? -12.033 13.373 8.155 1.00 97.19 293 ASN A CA 1
ATOM 2226 C C . ASN A 1 293 ? -11.254 13.831 9.392 1.00 97.19 293 ASN A C 1
ATOM 2228 O O . ASN A 1 293 ? -11.777 14.597 10.199 1.00 97.19 293 ASN A O 1
ATOM 2232 N N . VAL A 1 294 ? -10.022 13.352 9.519 1.00 98.44 294 VAL A N 1
ATOM 2233 C CA . VAL A 1 294 ? -9.142 13.541 10.679 1.00 98.44 294 VAL A CA 1
ATOM 2234 C C . VAL A 1 294 ? -7.829 14.230 10.291 1.00 98.44 294 VAL A C 1
ATOM 2236 O O . VAL A 1 294 ? -6.827 14.112 10.987 1.00 98.44 294 VAL A O 1
ATOM 2239 N N . ALA A 1 295 ? -7.802 14.933 9.156 1.00 97.94 295 ALA A N 1
ATOM 2240 C CA . ALA A 1 295 ? -6.609 15.639 8.701 1.00 97.94 295 ALA A CA 1
ATOM 2241 C C . ALA A 1 295 ? -6.235 16.815 9.629 1.00 97.94 295 ALA A C 1
ATOM 2243 O O . ALA A 1 295 ? -7.111 17.609 9.994 1.00 97.94 295 ALA A O 1
ATOM 2244 N N . PRO A 1 296 ? -4.943 17.003 9.964 1.00 97.50 296 PRO A N 1
ATOM 2245 C CA . PRO A 1 296 ? -4.516 18.139 10.767 1.00 97.50 296 PRO A CA 1
ATOM 2246 C C . PRO A 1 296 ? -4.496 19.438 9.951 1.00 97.50 296 PRO A C 1
ATOM 2248 O O . PRO A 1 296 ? -4.171 19.462 8.764 1.00 97.50 296 PRO A O 1
ATOM 2251 N N . ALA A 1 297 ? -4.755 20.570 10.608 1.00 97.06 297 ALA A N 1
ATOM 2252 C CA . ALA A 1 297 ? -4.715 21.881 9.952 1.00 97.06 297 ALA A CA 1
ATOM 2253 C C . ALA A 1 297 ? -3.314 22.260 9.420 1.00 97.06 297 ALA A C 1
ATOM 2255 O O . ALA A 1 297 ? -3.200 23.054 8.487 1.00 97.06 297 ALA A O 1
ATOM 2256 N N . SER A 1 298 ? -2.245 21.688 9.986 1.00 96.94 298 SER A N 1
ATOM 2257 C CA . SER A 1 298 ? -0.844 21.972 9.633 1.00 96.94 298 SER A CA 1
ATOM 2258 C C . SER A 1 298 ? -0.452 21.564 8.205 1.00 96.94 298 SER A C 1
ATOM 2260 O O . SER A 1 298 ? 0.558 22.055 7.686 1.00 96.94 298 SER A O 1
ATOM 2262 N N . ILE A 1 299 ? -1.242 20.697 7.564 1.00 97.62 299 ILE A N 1
ATOM 2263 C CA . ILE A 1 299 ? -1.028 20.225 6.188 1.00 97.62 299 ILE A CA 1
ATOM 2264 C C . ILE A 1 299 ? -2.023 20.826 5.188 1.00 97.62 299 ILE A C 1
ATOM 2266 O O . ILE A 1 299 ? -2.114 20.347 4.060 1.00 97.62 299 ILE A O 1
ATOM 2270 N N . ALA A 1 300 ? -2.785 21.853 5.577 1.00 96.19 300 ALA A N 1
ATOM 2271 C CA . ALA A 1 300 ? -3.803 22.458 4.723 1.00 96.19 300 ALA A CA 1
ATOM 2272 C C . ALA A 1 300 ? -3.268 22.784 3.314 1.00 96.19 300 ALA A C 1
ATOM 2274 O O . ALA A 1 300 ? -2.238 23.439 3.153 1.00 96.19 300 ALA A O 1
ATOM 2275 N N . GLY A 1 301 ? -3.991 22.319 2.291 1.00 94.00 301 GLY A N 1
ATOM 2276 C CA . GLY A 1 301 ? -3.637 22.511 0.882 1.00 94.00 301 GLY A CA 1
ATOM 2277 C C . GLY A 1 301 ? -2.589 21.542 0.321 1.00 94.00 301 GLY A C 1
ATOM 2278 O O . GLY A 1 301 ? -2.365 21.571 -0.886 1.00 94.00 301 GLY A O 1
ATOM 2279 N N . LEU A 1 302 ? -1.979 20.678 1.139 1.00 97.38 302 LEU A N 1
ATOM 2280 C CA . LEU A 1 302 ? -1.038 19.655 0.672 1.00 97.38 302 LEU A CA 1
ATOM 2281 C C . LEU A 1 302 ? -1.766 18.380 0.248 1.00 97.38 302 LEU A C 1
ATOM 2283 O O . LEU A 1 302 ? -2.761 17.991 0.853 1.00 97.38 302 LEU A O 1
ATOM 2287 N N . ASP A 1 303 ? -1.252 17.692 -0.766 1.00 97.75 303 ASP A N 1
ATOM 2288 C CA . ASP A 1 303 ? -1.717 16.347 -1.091 1.00 97.75 303 ASP A CA 1
ATOM 2289 C C . ASP A 1 303 ? -1.097 15.340 -0.119 1.00 97.75 303 ASP A C 1
ATOM 2291 O O . ASP A 1 303 ? 0.115 15.345 0.098 1.00 97.75 303 ASP A O 1
ATOM 2295 N N . VAL A 1 304 ? -1.921 14.442 0.418 1.00 98.25 304 VAL A N 1
ATOM 2296 C CA . VAL A 1 304 ? -1.466 13.307 1.225 1.00 98.25 304 VAL A CA 1
ATOM 2297 C C . VAL A 1 304 ? -1.433 12.089 0.310 1.00 98.25 304 VAL A C 1
ATOM 2299 O O . VAL A 1 304 ? -2.466 11.702 -0.240 1.00 98.25 304 VAL A O 1
ATOM 2302 N N . ARG A 1 305 ? -0.237 11.558 0.044 1.00 96.88 305 ARG A N 1
ATOM 2303 C CA . ARG A 1 305 ? -0.028 10.533 -0.991 1.00 96.88 305 ARG A CA 1
ATOM 2304 C C . ARG A 1 305 ? 0.135 9.132 -0.453 1.00 96.88 305 ARG A C 1
ATOM 2306 O O . ARG A 1 305 ? -0.025 8.208 -1.239 1.00 96.88 305 ARG A O 1
ATOM 2313 N N . ASP A 1 306 ? 0.367 8.990 0.845 1.00 98.00 306 ASP A N 1
ATOM 2314 C CA . ASP A 1 306 ? 0.443 7.681 1.468 1.00 98.00 306 ASP A CA 1
ATOM 2315 C C . ASP A 1 306 ? -0.091 7.682 2.900 1.00 98.00 306 ASP A C 1
ATOM 2317 O O . ASP A 1 306 ? -0.217 8.738 3.536 1.00 98.00 306 ASP A O 1
ATOM 2321 N N . VAL A 1 307 ? -0.439 6.493 3.380 1.00 98.00 307 VAL A N 1
ATOM 2322 C CA . VAL A 1 307 ? -0.787 6.219 4.772 1.00 98.00 307 VAL A CA 1
ATOM 2323 C C . VAL A 1 307 ? -0.381 4.799 5.126 1.00 98.00 307 VAL A C 1
ATOM 2325 O O . VAL A 1 307 ? -0.720 3.855 4.421 1.00 98.00 307 VAL A O 1
ATOM 2328 N N . PHE A 1 308 ? 0.276 4.660 6.269 1.00 93.06 308 PHE A N 1
ATOM 2329 C CA . PHE A 1 308 ? 0.503 3.386 6.929 1.00 93.06 308 PHE A CA 1
ATOM 2330 C C . PHE A 1 308 ? -0.237 3.413 8.266 1.00 93.06 308 PHE A C 1
ATOM 2332 O O . PHE A 1 308 ? -0.112 4.374 9.023 1.00 93.06 308 PHE A O 1
ATOM 2339 N N . ALA A 1 309 ? -1.035 2.392 8.561 1.00 87.75 309 ALA A N 1
ATOM 2340 C CA . ALA A 1 309 ? -1.793 2.322 9.805 1.00 87.75 309 ALA A CA 1
ATOM 2341 C C . ALA A 1 309 ? -1.719 0.920 10.397 1.00 87.75 309 ALA A C 1
ATOM 2343 O O . ALA A 1 309 ? -1.912 -0.068 9.691 1.00 87.75 309 ALA A O 1
ATOM 2344 N N . ILE A 1 310 ? -1.495 0.852 11.708 1.00 78.38 310 ILE A N 1
ATOM 2345 C CA . ILE A 1 310 ? -1.482 -0.412 12.458 1.00 78.38 310 ILE A CA 1
ATOM 2346 C C . ILE A 1 310 ? -2.799 -0.641 13.205 1.00 78.38 310 ILE A C 1
ATOM 2348 O O . ILE A 1 310 ? -3.138 -1.773 13.537 1.00 78.38 310 ILE A O 1
ATOM 2352 N N . SER A 1 311 ? -3.555 0.428 13.477 1.00 81.31 311 SER A N 1
ATOM 2353 C CA . SER A 1 311 ? -4.829 0.360 14.193 1.00 81.31 311 SER A CA 1
ATOM 2354 C C . SER A 1 311 ? -5.777 1.496 13.788 1.00 81.31 311 SER A C 1
ATOM 2356 O O . SER A 1 311 ? -5.498 2.298 12.891 1.00 81.31 311 SER A O 1
ATOM 2358 N N . ALA A 1 312 ? -6.933 1.578 14.452 1.00 86.25 312 ALA A N 1
ATOM 2359 C CA . ALA A 1 312 ? -7.801 2.747 14.345 1.00 86.25 312 ALA A CA 1
ATOM 2360 C C . ALA A 1 312 ? -7.169 4.007 14.956 1.00 86.25 312 ALA A C 1
ATOM 2362 O O . ALA A 1 312 ? -7.599 5.107 14.611 1.00 86.25 312 ALA A O 1
ATOM 2363 N N . ASP A 1 313 ? -6.183 3.863 15.840 1.00 87.31 313 ASP A N 1
ATOM 2364 C CA . ASP A 1 313 ? -5.622 4.969 16.615 1.00 87.31 313 ASP A CA 1
ATOM 2365 C C . ASP A 1 313 ? -4.228 5.379 16.148 1.00 87.31 313 ASP A C 1
ATOM 2367 O O . ASP A 1 313 ? -3.894 6.560 16.190 1.00 87.31 313 ASP A O 1
ATOM 2371 N N . ILE A 1 314 ? -3.441 4.423 15.656 1.00 86.81 314 ILE A N 1
ATOM 2372 C CA . ILE A 1 314 ? -2.037 4.638 15.328 1.00 86.81 314 ILE A CA 1
ATOM 2373 C C . ILE A 1 314 ? -1.831 4.586 13.815 1.00 86.81 314 ILE A C 1
ATOM 2375 O O . ILE A 1 314 ? -2.095 3.559 13.173 1.00 86.81 314 ILE A O 1
ATOM 2379 N N . ALA A 1 315 ? -1.353 5.697 13.255 1.00 92.88 315 ALA A N 1
ATOM 2380 C CA . ALA A 1 315 ? -1.087 5.832 11.830 1.00 92.88 315 ALA A CA 1
ATOM 2381 C C . ALA A 1 315 ? -0.002 6.872 11.524 1.00 92.88 315 ALA A C 1
ATOM 2383 O O . ALA A 1 315 ? 0.168 7.863 12.233 1.00 92.88 315 ALA A O 1
ATOM 2384 N N . TRP A 1 316 ? 0.661 6.674 10.390 1.00 97.62 316 TRP A N 1
ATOM 2385 C CA . TRP A 1 316 ? 1.567 7.620 9.761 1.00 97.62 316 TRP A CA 1
ATOM 2386 C C . TRP A 1 316 ? 0.999 8.046 8.415 1.00 97.62 316 TRP A C 1
ATOM 2388 O O . TRP A 1 316 ? 0.489 7.228 7.651 1.00 97.62 316 TRP A O 1
ATOM 2398 N N . ILE A 1 317 ? 1.115 9.331 8.103 1.00 98.56 317 ILE A N 1
ATOM 2399 C CA . ILE A 1 317 ? 0.745 9.891 6.805 1.00 98.56 317 ILE A CA 1
ATOM 2400 C C . ILE A 1 317 ? 1.935 10.602 6.189 1.00 98.56 317 ILE A C 1
ATOM 2402 O O . ILE A 1 317 ? 2.763 11.190 6.888 1.00 98.56 317 ILE A O 1
ATOM 2406 N N . MET A 1 318 ? 1.968 10.603 4.862 1.00 98.44 318 MET A N 1
ATOM 2407 C CA . MET A 1 318 ? 3.006 11.278 4.102 1.00 98.44 318 MET A CA 1
ATOM 2408 C C . MET A 1 318 ? 2.380 12.278 3.132 1.00 98.44 318 MET A C 1
ATOM 2410 O O . MET A 1 318 ? 1.548 11.926 2.287 1.00 98.44 318 MET A O 1
ATOM 2414 N N . THR A 1 319 ? 2.779 13.542 3.254 1.00 98.19 319 THR A N 1
ATOM 2415 C CA . THR A 1 319 ? 2.433 14.573 2.273 1.00 98.19 319 THR A CA 1
ATOM 2416 C C . THR A 1 319 ? 3.461 14.598 1.157 1.00 98.19 319 THR A C 1
ATOM 2418 O O . THR A 1 319 ? 4.640 14.348 1.394 1.00 98.19 319 THR A O 1
ATOM 2421 N N . ALA A 1 320 ? 3.017 14.932 -0.051 1.00 93.25 320 ALA A N 1
ATOM 2422 C CA . ALA A 1 320 ? 3.890 15.060 -1.211 1.00 93.25 320 ALA A CA 1
ATOM 2423 C C . ALA A 1 320 ? 3.985 16.509 -1.693 1.00 93.25 320 ALA A C 1
ATOM 2425 O O . ALA A 1 320 ? 3.055 17.311 -1.556 1.00 93.25 320 ALA A O 1
ATOM 2426 N N . GLY A 1 321 ? 5.120 16.825 -2.308 1.00 94.50 321 GLY A N 1
ATOM 2427 C CA . GLY A 1 321 ? 5.445 18.139 -2.848 1.00 94.50 321 GLY A CA 1
ATOM 2428 C C . GLY A 1 321 ? 6.919 18.486 -2.631 1.00 94.50 321 GLY A C 1
ATOM 2429 O O . GLY A 1 321 ? 7.568 17.868 -1.791 1.00 94.50 321 GLY A O 1
ATOM 2430 N N . PRO A 1 322 ? 7.448 19.489 -3.348 1.00 95.25 322 PRO A N 1
ATOM 2431 C CA . PRO A 1 322 ? 8.859 19.850 -3.261 1.00 95.25 322 PRO A CA 1
ATOM 2432 C C . PRO A 1 322 ? 9.241 20.359 -1.863 1.00 95.25 322 PRO A C 1
ATOM 2434 O O . PRO A 1 322 ? 8.500 21.139 -1.249 1.00 95.25 322 PRO A O 1
ATOM 2437 N N . GLY A 1 323 ? 10.406 19.930 -1.380 1.00 96.38 323 GLY A N 1
ATOM 2438 C CA . GLY A 1 323 ? 11.017 20.336 -0.116 1.00 96.38 323 GLY A CA 1
ATOM 2439 C C . GLY A 1 323 ? 10.043 20.308 1.053 1.00 96.38 323 GLY A C 1
ATOM 2440 O O . GLY A 1 323 ? 9.466 19.275 1.366 1.00 96.38 323 GLY A O 1
ATOM 2441 N N . ASN A 1 324 ? 9.790 21.467 1.666 1.00 97.38 324 ASN A N 1
ATOM 2442 C CA . ASN A 1 324 ? 8.968 21.600 2.878 1.00 97.38 324 ASN A CA 1
ATOM 2443 C C . ASN A 1 324 ? 7.510 21.099 2.756 1.00 97.38 324 ASN A C 1
ATOM 2445 O O . ASN A 1 324 ? 6.792 21.071 3.765 1.00 97.38 324 ASN A O 1
ATOM 2449 N N . SER A 1 325 ? 7.036 20.777 1.549 1.00 97.62 325 SER A N 1
ATOM 2450 C CA . SER A 1 325 ? 5.742 20.122 1.324 1.00 97.62 325 SER A CA 1
ATOM 2451 C C . SER A 1 325 ? 5.798 18.599 1.483 1.00 97.62 325 SER A C 1
ATOM 2453 O O . SER A 1 325 ? 4.755 17.997 1.726 1.00 97.62 325 SER A O 1
ATOM 2455 N N . SER A 1 326 ? 6.979 17.986 1.407 1.00 97.94 326 SER A N 1
ATOM 2456 C CA . SER A 1 326 ? 7.210 16.584 1.756 1.00 97.94 326 SER A CA 1
ATOM 2457 C C . SER A 1 326 ? 7.404 16.443 3.262 1.00 97.94 326 SER A C 1
ATOM 2459 O O . SER A 1 326 ? 8.373 16.950 3.836 1.00 97.94 326 SER A O 1
ATOM 2461 N N . ARG A 1 327 ? 6.439 15.798 3.921 1.00 98.25 327 ARG A N 1
ATOM 2462 C CA . ARG A 1 327 ? 6.386 15.668 5.382 1.00 98.25 327 ARG A CA 1
ATOM 2463 C C . ARG A 1 327 ? 5.882 14.294 5.780 1.00 98.25 327 ARG A C 1
ATOM 2465 O O . ARG A 1 327 ? 5.083 13.705 5.056 1.00 98.25 327 ARG A O 1
ATOM 2472 N N . ILE A 1 328 ? 6.290 13.848 6.961 1.00 98.69 328 ILE A N 1
ATOM 2473 C CA . ILE A 1 328 ? 5.781 12.639 7.610 1.00 98.69 328 ILE A CA 1
ATOM 2474 C C . ILE A 1 328 ? 5.171 13.054 8.944 1.00 98.69 328 ILE A C 1
ATOM 2476 O O . ILE A 1 328 ? 5.808 13.756 9.735 1.00 98.69 328 ILE A O 1
ATOM 2480 N N . LEU A 1 329 ? 3.918 12.665 9.170 1.00 98.62 329 LEU A N 1
ATOM 2481 C CA . LEU A 1 329 ? 3.191 12.951 10.400 1.00 98.62 329 LEU A CA 1
ATOM 2482 C C . LEU A 1 329 ? 2.674 11.654 11.010 1.00 98.62 329 LEU A C 1
ATOM 2484 O O . LEU A 1 329 ? 2.284 10.743 10.286 1.00 98.62 329 LEU A O 1
ATOM 2488 N N . TYR A 1 330 ? 2.621 11.624 12.334 1.00 96.62 330 TYR A N 1
ATOM 2489 C CA . TYR A 1 330 ? 2.198 10.490 13.144 1.00 96.62 330 TYR A CA 1
ATOM 2490 C C . TYR A 1 330 ? 1.018 10.867 14.034 1.00 96.62 330 TYR A C 1
ATOM 2492 O O . TYR A 1 330 ? 0.953 11.992 14.536 1.00 96.62 330 TYR A O 1
ATOM 2500 N N . THR A 1 331 ? 0.113 9.923 14.255 1.00 93.25 331 THR A N 1
ATOM 2501 C CA . THR A 1 331 ? -0.940 10.002 15.267 1.00 93.25 331 THR A CA 1
ATOM 2502 C C . THR A 1 331 ? -0.974 8.713 16.076 1.00 93.25 331 THR A C 1
ATOM 2504 O O . THR A 1 331 ? -0.687 7.642 15.546 1.00 93.25 331 THR A O 1
ATOM 2507 N N . GLU A 1 332 ? -1.357 8.833 17.345 1.00 89.69 332 GLU A N 1
ATOM 2508 C CA . GLU A 1 332 ? -1.594 7.716 18.269 1.00 89.69 332 GLU A CA 1
ATOM 2509 C C . GLU A 1 332 ? -2.971 7.778 18.948 1.00 89.69 332 GLU A C 1
ATOM 2511 O O . GLU A 1 332 ? -3.280 6.997 19.845 1.00 89.69 332 GLU A O 1
ATOM 2516 N N . ASP A 1 333 ? -3.810 8.726 18.530 1.00 83.38 333 ASP A N 1
ATOM 2517 C CA . ASP A 1 333 ? -5.142 8.983 19.082 1.00 83.38 333 ASP A CA 1
ATOM 2518 C C . ASP A 1 333 ? -6.228 9.020 17.995 1.00 83.38 333 ASP A C 1
ATOM 2520 O O . ASP A 1 333 ? -7.285 9.639 18.146 1.00 83.38 333 ASP A O 1
ATOM 2524 N N . GLY A 1 334 ? -5.963 8.349 16.876 1.00 85.75 334 GLY A N 1
ATOM 2525 C CA . GLY A 1 334 ? -6.913 8.171 15.789 1.00 85.75 334 GLY A CA 1
ATOM 2526 C C . GLY A 1 334 ? -7.102 9.409 14.929 1.00 85.75 334 GLY A C 1
ATOM 2527 O O . GLY A 1 334 ? -8.129 9.510 14.248 1.00 85.75 334 GLY A O 1
ATOM 2528 N N . GLY A 1 335 ? -6.113 10.302 14.935 1.00 95.75 335 GLY A N 1
ATOM 2529 C CA . GLY A 1 335 ? -6.073 11.543 14.176 1.00 95.75 335 GLY A CA 1
ATOM 2530 C C . GLY A 1 335 ? -6.693 12.738 14.902 1.00 95.75 335 GLY A C 1
ATOM 2531 O O . GLY A 1 335 ? -6.960 13.752 14.256 1.00 95.75 335 GLY A O 1
ATOM 2532 N N . ALA A 1 336 ? -6.936 12.642 16.215 1.00 94.38 336 ALA A N 1
ATOM 2533 C CA . ALA A 1 336 ? -7.354 13.795 17.013 1.00 94.38 336 ALA A CA 1
ATOM 2534 C C . ALA A 1 336 ? -6.195 14.792 17.178 1.00 94.38 336 ALA A C 1
ATOM 2536 O O . ALA A 1 336 ? -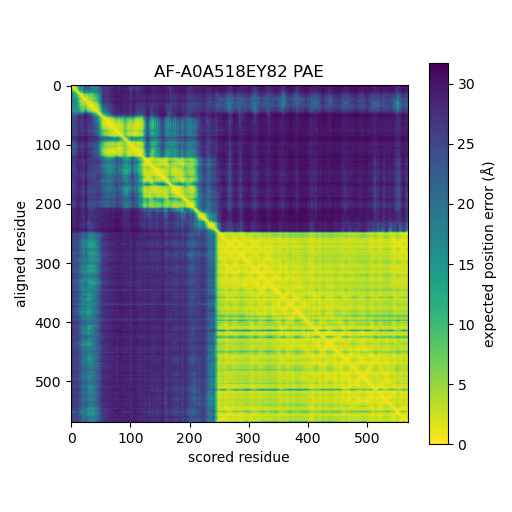6.403 16.007 17.108 1.00 94.38 336 ALA A O 1
ATOM 2537 N N . THR A 1 337 ? -4.970 14.285 17.310 1.00 93.75 337 THR A N 1
ATOM 2538 C CA . THR A 1 337 ? -3.730 15.051 17.245 1.00 93.75 337 THR A CA 1
ATOM 2539 C C . THR A 1 337 ? -2.728 14.393 16.299 1.00 93.75 337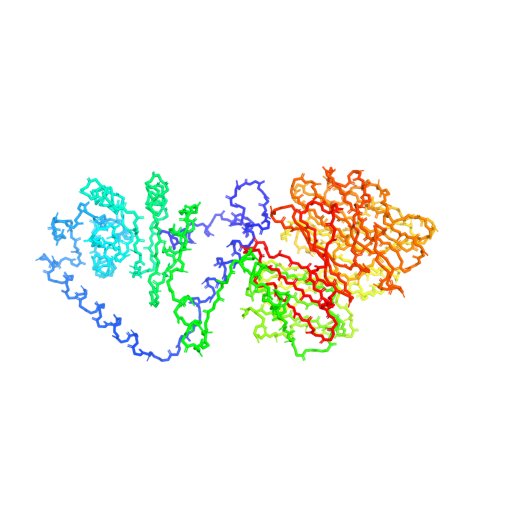 THR A C 1
ATOM 2541 O O . THR A 1 337 ? -2.761 13.189 16.043 1.00 93.75 337 THR A O 1
ATOM 2544 N N . TRP A 1 338 ? -1.851 15.223 15.732 1.00 98.38 338 TRP A N 1
ATOM 2545 C CA . TRP A 1 338 ? -0.804 14.794 14.812 1.00 98.38 338 TRP A CA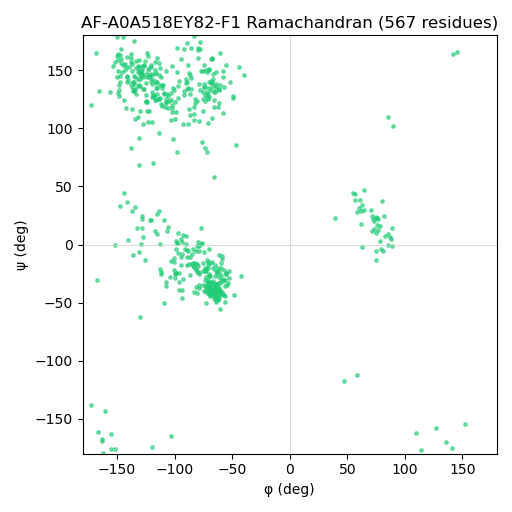 1
ATOM 2546 C C . TRP A 1 338 ? 0.518 15.458 15.174 1.00 98.38 338 TRP A C 1
ATOM 2548 O O . TRP A 1 338 ? 0.580 16.679 15.344 1.00 98.38 338 TRP A O 1
ATOM 2558 N N . THR A 1 339 ? 1.573 14.656 15.213 1.00 97.00 339 THR A N 1
ATOM 2559 C CA . THR A 1 339 ? 2.951 15.089 15.434 1.00 97.00 339 THR A CA 1
ATOM 2560 C C . THR A 1 339 ? 3.699 15.046 14.111 1.00 97.00 339 THR A C 1
ATOM 2562 O O . THR A 1 339 ? 3.749 14.007 13.458 1.00 97.00 339 THR A O 1
ATOM 2565 N N . GLU A 1 340 ? 4.283 16.168 13.694 1.00 98.25 340 GLU A N 1
ATOM 2566 C CA . GLU A 1 340 ? 5.179 16.177 12.537 1.00 98.25 340 GLU A CA 1
ATOM 2567 C C . GLU A 1 340 ? 6.524 15.569 12.936 1.00 98.25 340 GLU A C 1
ATOM 2569 O O . GLU A 1 340 ? 7.225 16.107 13.790 1.00 98.25 340 GLU A O 1
ATOM 2574 N N . GLN A 1 341 ? 6.848 14.432 12.329 1.00 97.06 341 GLN A N 1
ATOM 2575 C CA . GLN A 1 341 ? 8.039 13.640 12.620 1.00 97.06 341 GLN A CA 1
ATOM 2576 C C . GLN A 1 341 ? 9.191 13.949 11.661 1.00 97.06 341 GLN A C 1
ATOM 2578 O O . GLN A 1 341 ? 10.356 13.914 12.050 1.00 97.06 341 GLN A O 1
ATOM 2583 N N . HIS A 1 342 ? 8.875 14.293 10.410 1.00 98.19 342 HIS A N 1
ATOM 2584 C CA . HIS A 1 342 ? 9.873 14.680 9.416 1.00 98.19 342 HIS A CA 1
ATOM 2585 C C . HIS A 1 342 ? 9.351 15.749 8.467 1.00 98.19 342 HIS A C 1
ATOM 2587 O O . HIS A 1 342 ? 8.169 15.775 8.111 1.00 98.19 342 HIS A O 1
ATOM 2593 N N . ARG A 1 343 ? 10.272 16.591 8.002 1.00 97.88 343 ARG A N 1
ATOM 2594 C CA . ARG A 1 343 ? 10.056 17.584 6.955 1.00 97.88 343 ARG A CA 1
ATOM 2595 C C . ARG A 1 343 ? 11.314 17.690 6.111 1.00 97.88 343 ARG A C 1
ATOM 2597 O O . ARG A 1 343 ? 12.385 18.002 6.628 1.00 97.88 343 ARG A O 1
ATOM 2604 N N . GLU A 1 344 ? 11.164 17.497 4.809 1.00 97.62 344 GLU A N 1
ATOM 2605 C CA . GLU A 1 344 ? 12.255 17.741 3.873 1.00 97.62 344 GLU A CA 1
ATOM 2606 C C . GLU A 1 344 ? 12.584 19.233 3.778 1.00 97.62 344 GLU A C 1
ATOM 2608 O O . GLU A 1 344 ? 11.693 20.080 3.729 1.00 97.62 344 GLU A O 1
ATOM 2613 N N . THR A 1 345 ? 13.875 19.559 3.731 1.00 95.44 345 THR A N 1
ATOM 2614 C CA . THR A 1 345 ? 14.365 20.947 3.639 1.00 95.44 345 THR A CA 1
ATOM 2615 C C . THR A 1 345 ? 15.044 21.252 2.307 1.00 95.44 345 THR A C 1
ATOM 2617 O O . THR A 1 345 ? 15.107 22.419 1.914 1.00 95.44 345 THR A O 1
ATOM 2620 N N . ALA A 1 346 ? 15.510 20.224 1.595 1.00 94.69 346 ALA A N 1
ATOM 2621 C CA . ALA A 1 346 ? 16.081 20.353 0.261 1.00 94.69 346 ALA A CA 1
ATOM 2622 C C . ALA A 1 346 ? 14.969 20.678 -0.760 1.00 94.69 346 ALA A C 1
ATOM 2624 O O . ALA A 1 346 ? 13.982 19.943 -0.813 1.00 94.69 346 ALA A O 1
ATOM 2625 N N . PRO A 1 347 ? 15.066 21.766 -1.548 1.00 94.38 347 PRO A N 1
ATOM 2626 C CA . PRO A 1 347 ? 13.997 22.198 -2.457 1.00 94.38 347 PRO A CA 1
ATOM 2627 C C . PRO A 1 347 ? 13.561 21.156 -3.497 1.00 94.38 347 PRO A C 1
ATOM 2629 O O . PRO A 1 347 ? 12.401 21.155 -3.906 1.00 94.38 347 PRO A O 1
ATOM 2632 N N . GLU A 1 348 ? 14.483 20.304 -3.929 1.00 92.25 348 GLU A N 1
ATOM 2633 C CA . GLU A 1 348 ? 14.294 19.254 -4.928 1.00 92.25 348 GLU A CA 1
ATOM 2634 C C . GLU A 1 348 ? 13.716 17.955 -4.356 1.00 92.25 348 GLU A C 1
ATOM 2636 O O . GLU A 1 348 ? 13.208 17.140 -5.119 1.00 92.25 348 GLU A O 1
ATOM 2641 N N . ALA A 1 349 ? 13.744 17.769 -3.031 1.00 95.00 349 ALA A N 1
ATOM 2642 C CA . ALA A 1 349 ? 13.231 16.555 -2.410 1.00 95.00 349 ALA A CA 1
ATOM 2643 C C . ALA A 1 349 ? 11.721 16.414 -2.636 1.00 95.00 349 ALA A C 1
ATOM 2645 O O . ALA A 1 349 ? 10.953 17.353 -2.405 1.00 95.00 349 ALA A O 1
ATOM 2646 N N . PHE A 1 350 ? 11.292 15.221 -3.032 1.00 96.19 350 PHE A N 1
ATOM 2647 C CA . PHE A 1 350 ? 9.891 14.882 -3.236 1.00 96.19 350 PHE A CA 1
ATOM 2648 C C . PHE A 1 350 ? 9.658 13.446 -2.772 1.00 96.19 350 PHE A C 1
ATOM 2650 O O . PHE A 1 350 ? 10.274 12.539 -3.314 1.00 96.19 350 PHE A O 1
ATOM 2657 N N . LEU A 1 351 ? 8.811 13.234 -1.762 1.00 97.19 351 LEU A N 1
ATOM 2658 C CA . LEU A 1 351 ? 8.491 11.893 -1.266 1.00 97.19 351 LEU A CA 1
ATOM 2659 C C . LEU A 1 351 ? 7.315 11.271 -2.035 1.00 97.19 351 LEU A C 1
ATOM 2661 O O . LEU A 1 351 ? 6.278 11.912 -2.234 1.00 97.19 351 LEU A O 1
ATOM 2665 N N . ASP A 1 352 ? 7.472 10.003 -2.415 1.00 96.25 352 ASP A N 1
ATOM 2666 C CA . ASP A 1 352 ? 6.540 9.246 -3.254 1.00 96.25 352 ASP A CA 1
ATOM 2667 C C . ASP A 1 352 ? 5.823 8.102 -2.529 1.00 96.25 352 ASP A C 1
ATOM 2669 O O . ASP A 1 352 ? 4.721 7.723 -2.938 1.00 96.25 352 ASP A O 1
ATOM 2673 N N . GLY A 1 353 ? 6.389 7.575 -1.440 1.00 95.88 353 GLY A N 1
ATOM 2674 C CA . GLY A 1 353 ? 5.706 6.587 -0.604 1.00 95.88 353 GLY A CA 1
ATOM 2675 C C . GLY A 1 353 ? 6.382 6.321 0.733 1.00 95.88 353 GLY A C 1
ATOM 2676 O O . GLY A 1 353 ? 7.545 6.666 0.951 1.00 95.88 353 GLY A O 1
ATOM 2677 N N . LEU A 1 354 ? 5.618 5.689 1.614 1.00 96.81 354 LEU A N 1
ATOM 2678 C CA . LEU A 1 354 ? 5.954 5.335 2.983 1.00 96.81 354 LEU A CA 1
ATOM 2679 C C . LEU A 1 354 ? 5.492 3.898 3.228 1.00 96.81 354 LEU A C 1
ATOM 2681 O O . LEU A 1 354 ? 4.356 3.547 2.932 1.00 96.81 354 LEU A O 1
ATOM 2685 N N . ASP A 1 355 ? 6.349 3.084 3.822 1.00 95.19 355 ASP A N 1
ATOM 2686 C CA . ASP A 1 355 ? 5.965 1.761 4.299 1.00 95.19 355 ASP A CA 1
ATOM 2687 C C . ASP A 1 355 ? 6.751 1.422 5.566 1.00 95.19 355 ASP A C 1
ATOM 2689 O O . ASP A 1 355 ? 7.705 2.114 5.939 1.00 95.19 355 ASP A O 1
ATOM 2693 N N . ALA A 1 356 ? 6.348 0.365 6.252 1.00 86.31 356 ALA A N 1
ATOM 2694 C CA . ALA A 1 356 ? 6.971 -0.034 7.498 1.00 86.31 356 ALA A CA 1
ATOM 2695 C C . ALA A 1 356 ? 7.076 -1.550 7.594 1.00 86.31 356 ALA A C 1
ATOM 2697 O O . ALA A 1 356 ? 6.210 -2.286 7.123 1.00 86.31 356 ALA A O 1
ATOM 2698 N N . TRP A 1 357 ? 8.157 -2.041 8.191 1.00 79.50 357 TRP A N 1
ATOM 2699 C CA . TRP A 1 357 ? 8.243 -3.460 8.546 1.00 79.50 357 TRP A CA 1
ATOM 2700 C C . TRP A 1 357 ? 7.391 -3.756 9.781 1.00 79.50 357 TRP A C 1
ATOM 2702 O O . TRP A 1 357 ? 6.785 -4.826 9.885 1.00 79.50 357 TRP A O 1
ATOM 2712 N N . ASP A 1 358 ? 7.340 -2.780 10.685 1.00 73.31 358 ASP A N 1
ATOM 2713 C CA . ASP A 1 358 ? 6.650 -2.813 11.963 1.00 73.31 358 ASP A CA 1
ATOM 2714 C C . ASP A 1 358 ? 6.461 -1.383 12.516 1.00 73.31 358 ASP A C 1
ATOM 2716 O O . ASP A 1 358 ? 6.607 -0.405 11.787 1.00 73.31 358 ASP A O 1
ATOM 2720 N N . GLY A 1 359 ? 6.082 -1.251 13.791 1.00 71.62 359 GLY A N 1
ATOM 2721 C CA . GLY A 1 359 ? 5.861 0.050 14.428 1.00 71.62 359 GLY A CA 1
ATOM 2722 C C . GLY A 1 359 ? 7.129 0.864 14.704 1.00 71.62 359 GLY A C 1
ATOM 2723 O O . GLY A 1 359 ? 6.999 2.058 14.947 1.00 71.62 359 GLY A O 1
ATOM 2724 N N . ASP A 1 360 ? 8.319 0.257 14.648 1.00 76.75 360 ASP A N 1
ATOM 2725 C CA . ASP A 1 360 ? 9.604 0.894 14.963 1.00 76.75 360 ASP A CA 1
ATOM 2726 C C . ASP A 1 360 ? 10.446 1.166 13.708 1.00 76.75 360 ASP A C 1
ATOM 2728 O O . ASP A 1 360 ? 11.138 2.185 13.623 1.00 76.75 360 ASP A O 1
ATOM 2732 N N . HIS A 1 361 ? 10.385 0.275 12.720 1.00 81.44 361 HIS A N 1
ATOM 2733 C CA . HIS A 1 361 ? 11.172 0.337 11.497 1.00 81.44 361 HIS A CA 1
ATOM 2734 C C . HIS A 1 361 ? 10.319 0.823 10.331 1.00 81.44 361 HIS A C 1
ATOM 2736 O O . HIS A 1 361 ? 9.494 0.086 9.778 1.00 81.44 361 HIS A O 1
ATOM 2742 N N . LEU A 1 362 ? 10.569 2.063 9.916 1.00 92.56 362 LEU A N 1
ATOM 2743 C CA . LEU A 1 362 ? 9.855 2.709 8.825 1.00 92.56 362 LEU A CA 1
ATOM 2744 C C . LEU A 1 362 ? 10.819 3.142 7.726 1.00 92.56 362 LEU A C 1
ATOM 2746 O O . LEU A 1 362 ? 11.988 3.460 7.966 1.00 92.56 362 LEU A O 1
ATOM 2750 N N . ILE A 1 363 ? 10.299 3.190 6.508 1.00 97.44 363 ILE A N 1
ATOM 2751 C CA . ILE A 1 363 ? 11.019 3.638 5.328 1.00 97.44 363 ILE A CA 1
ATOM 2752 C C . ILE A 1 363 ? 10.128 4.560 4.504 1.00 97.44 363 ILE A C 1
ATOM 2754 O O . ILE A 1 363 ? 8.984 4.239 4.202 1.00 97.44 363 ILE A O 1
ATOM 2758 N N . ALA A 1 364 ? 10.675 5.702 4.104 1.00 97.69 364 ALA A N 1
ATOM 2759 C CA . ALA A 1 364 ? 10.069 6.557 3.096 1.00 97.69 364 ALA A CA 1
ATOM 2760 C C . ALA A 1 364 ? 11.006 6.672 1.900 1.00 97.69 364 ALA A C 1
ATOM 2762 O O . ALA A 1 364 ? 12.233 6.649 2.047 1.00 97.69 364 ALA A O 1
ATOM 2763 N N . TYR A 1 365 ? 10.425 6.795 0.715 1.00 95.56 365 TYR A N 1
ATOM 2764 C CA . TYR A 1 365 ? 11.172 6.929 -0.523 1.00 95.56 365 TYR A CA 1
ATOM 2765 C C . TYR A 1 365 ? 10.648 8.098 -1.357 1.00 95.56 365 TYR A C 1
ATOM 2767 O O . TYR A 1 365 ? 9.512 8.543 -1.184 1.00 95.56 365 TYR A O 1
ATOM 2775 N N . GLY A 1 366 ? 11.485 8.594 -2.258 1.00 95.44 366 GLY A N 1
ATOM 2776 C CA . GLY A 1 366 ? 11.175 9.721 -3.116 1.00 95.44 366 GLY A CA 1
ATOM 2777 C C . GLY A 1 366 ? 12.090 9.820 -4.325 1.00 95.44 366 GLY A C 1
ATOM 2778 O O . GLY A 1 366 ? 13.004 9.007 -4.488 1.00 95.44 366 GLY A O 1
ATOM 2779 N N . ASP A 1 367 ? 11.849 10.841 -5.137 1.00 94.81 367 ASP A N 1
ATOM 2780 C CA . ASP A 1 367 ? 12.546 11.098 -6.394 1.00 94.81 367 ASP A CA 1
ATOM 2781 C C . ASP A 1 367 ? 14.067 11.321 -6.232 1.00 94.81 367 ASP A C 1
ATOM 2783 O O . ASP A 1 367 ? 14.574 11.532 -5.120 1.00 94.81 367 ASP A O 1
ATOM 2787 N N . PRO A 1 368 ? 14.829 11.258 -7.343 1.00 95.12 368 PRO A N 1
ATOM 2788 C CA . PRO A 1 368 ? 16.263 11.514 -7.327 1.00 95.12 368 PRO A CA 1
ATOM 2789 C C . PRO A 1 368 ? 16.626 12.933 -6.871 1.00 95.12 368 PRO A C 1
ATOM 2791 O O . PRO A 1 368 ? 16.074 13.922 -7.352 1.00 95.12 368 PRO A O 1
ATOM 2794 N N . MET A 1 369 ? 17.610 13.014 -5.979 1.00 94.44 369 MET A N 1
ATOM 2795 C CA . MET A 1 369 ? 18.216 14.242 -5.467 1.00 94.44 369 MET A CA 1
ATOM 2796 C C . MET A 1 369 ? 19.307 14.770 -6.418 1.00 94.44 369 MET A C 1
ATOM 2798 O O . MET A 1 369 ? 19.620 14.150 -7.437 1.00 94.44 369 MET A O 1
ATOM 2802 N N . GLU A 1 370 ? 19.934 15.904 -6.080 1.00 92.31 370 GLU A N 1
ATOM 2803 C CA . GLU A 1 370 ? 21.011 16.517 -6.883 1.00 92.31 370 GLU A CA 1
ATOM 2804 C C . GLU A 1 370 ? 22.204 15.572 -7.142 1.00 92.31 370 GLU A C 1
ATOM 2806 O O . GLU A 1 370 ? 22.839 15.640 -8.194 1.00 92.31 370 GLU A O 1
ATOM 2811 N N . ASP A 1 371 ? 22.486 14.644 -6.223 1.00 92.69 371 ASP A N 1
ATOM 2812 C CA . ASP A 1 371 ? 23.543 13.634 -6.365 1.00 92.69 371 ASP A CA 1
ATOM 2813 C C . ASP A 1 371 ? 23.147 12.429 -7.247 1.00 92.69 371 ASP A C 1
ATOM 2815 O O . ASP A 1 371 ? 23.930 11.488 -7.412 1.00 92.69 371 ASP A O 1
ATOM 2819 N N . GLY A 1 372 ? 21.938 12.451 -7.817 1.00 93.62 372 GLY A N 1
ATOM 2820 C CA . GLY A 1 372 ? 21.380 11.401 -8.665 1.00 93.62 372 GLY A CA 1
ATOM 2821 C C . GLY A 1 372 ? 20.845 10.188 -7.903 1.00 93.62 372 GLY A C 1
ATOM 2822 O O . GLY A 1 372 ? 20.422 9.218 -8.539 1.00 93.62 372 GLY A O 1
ATOM 2823 N N . ARG A 1 373 ? 20.854 10.192 -6.564 1.00 95.31 373 ARG A N 1
ATOM 2824 C CA . ARG A 1 373 ? 20.277 9.109 -5.758 1.00 95.31 373 ARG A CA 1
ATOM 2825 C C . ARG A 1 373 ? 18.818 9.378 -5.448 1.00 95.31 373 ARG A C 1
ATOM 2827 O O . ARG A 1 373 ? 18.457 10.492 -5.088 1.00 95.31 373 ARG A O 1
ATOM 2834 N N . PHE A 1 374 ? 17.993 8.340 -5.512 1.00 96.44 374 PHE A N 1
ATOM 2835 C CA . PHE A 1 374 ? 16.642 8.377 -4.961 1.00 96.44 374 PHE A CA 1
ATOM 2836 C C . PHE A 1 374 ? 16.697 8.718 -3.475 1.00 96.44 374 PHE A C 1
ATOM 2838 O O . PHE A 1 374 ? 17.510 8.160 -2.725 1.00 96.44 374 PHE A O 1
ATOM 2845 N N . ARG A 1 375 ? 15.814 9.617 -3.041 1.00 95.94 375 ARG A N 1
ATOM 2846 C CA . ARG A 1 375 ? 15.679 9.944 -1.627 1.00 95.94 375 ARG A CA 1
ATOM 2847 C C . ARG A 1 375 ? 15.150 8.723 -0.882 1.00 95.94 375 ARG A C 1
ATOM 2849 O O . ARG A 1 375 ? 14.045 8.271 -1.147 1.00 95.94 375 ARG A O 1
ATOM 2856 N N . VAL A 1 376 ? 15.921 8.206 0.070 1.00 97.50 376 VAL A N 1
ATOM 2857 C CA . VAL A 1 376 ? 15.476 7.159 0.999 1.00 97.50 376 VAL A CA 1
ATOM 2858 C C . VAL A 1 376 ? 15.693 7.659 2.417 1.00 97.50 376 VAL A C 1
ATOM 2860 O O . VAL A 1 376 ? 16.789 8.106 2.755 1.00 97.50 376 VAL A O 1
ATOM 2863 N N . LEU A 1 377 ? 14.652 7.583 3.235 1.00 97.75 377 LEU A N 1
ATOM 2864 C CA . LEU A 1 377 ? 14.671 7.920 4.650 1.00 97.75 377 LEU A CA 1
ATOM 2865 C C . LEU A 1 377 ? 14.374 6.664 5.455 1.00 97.75 377 LEU A C 1
ATOM 2867 O O . LEU A 1 377 ? 13.438 5.936 5.131 1.00 97.75 377 LEU A O 1
ATOM 2871 N N . LEU A 1 378 ? 15.146 6.440 6.511 1.00 96.75 378 LEU A N 1
ATOM 2872 C CA . LEU A 1 378 ? 14.985 5.305 7.410 1.00 96.75 378 LEU A CA 1
ATOM 2873 C C . LEU A 1 378 ? 14.711 5.804 8.826 1.00 96.75 378 LEU A C 1
ATOM 2875 O O . LEU A 1 378 ? 15.387 6.720 9.301 1.00 96.75 378 LEU A O 1
ATOM 2879 N N . SER A 1 379 ? 13.776 5.156 9.507 1.00 93.94 379 SER A N 1
ATOM 2880 C CA . SER A 1 379 ? 13.574 5.282 10.948 1.00 93.94 379 SER A CA 1
ATOM 2881 C C . SER A 1 379 ? 13.693 3.908 11.604 1.00 93.94 379 SER A C 1
ATOM 2883 O O . SER A 1 379 ? 13.319 2.902 11.006 1.00 93.94 379 SER A O 1
ATOM 2885 N N . ASN A 1 380 ? 14.256 3.872 12.814 1.00 87.62 380 ASN A N 1
ATOM 2886 C CA . ASN A 1 380 ? 14.380 2.663 13.642 1.00 87.62 380 ASN A CA 1
ATOM 2887 C C . ASN A 1 380 ? 13.838 2.911 15.067 1.00 87.62 380 ASN A C 1
ATOM 2889 O O . ASN A 1 380 ? 14.288 2.284 16.024 1.00 87.62 380 ASN A O 1
ATOM 2893 N N . ASP A 1 381 ? 12.972 3.913 15.217 1.00 81.75 381 ASP A N 1
ATOM 2894 C CA . ASP A 1 381 ? 12.417 4.390 16.487 1.00 81.75 381 ASP A CA 1
ATOM 2895 C C . ASP A 1 381 ? 10.975 4.913 16.331 1.00 81.75 381 ASP A C 1
ATOM 2897 O O . ASP A 1 381 ? 10.572 5.878 16.982 1.00 81.75 381 ASP A O 1
ATOM 2901 N N . GLY A 1 382 ? 10.200 4.312 15.424 1.00 79.25 382 GLY A N 1
ATOM 2902 C CA . GLY A 1 382 ? 8.781 4.636 15.225 1.00 79.25 382 GLY A CA 1
ATOM 2903 C C . GLY A 1 382 ? 8.538 5.992 14.567 1.00 79.25 382 GLY A C 1
ATOM 2904 O O . GLY A 1 382 ? 7.493 6.628 14.738 1.00 79.25 382 GLY A O 1
ATOM 2905 N N . GLY A 1 383 ? 9.529 6.467 13.818 1.00 90.44 383 GLY A N 1
ATOM 2906 C CA . GLY A 1 383 ? 9.517 7.757 13.152 1.00 90.44 383 GLY A CA 1
ATOM 2907 C C . GLY A 1 383 ? 9.912 8.925 14.054 1.00 90.44 383 GLY A C 1
ATOM 2908 O O . GLY A 1 383 ? 9.806 10.065 13.610 1.00 90.44 383 GLY A O 1
ATOM 2909 N N . VAL A 1 384 ? 10.374 8.698 15.291 1.00 87.88 384 VAL A N 1
ATOM 2910 C CA . VAL A 1 384 ? 10.885 9.787 16.148 1.00 87.88 384 VAL A CA 1
ATOM 2911 C C . VAL A 1 384 ? 12.095 10.459 15.498 1.00 87.88 384 VAL A C 1
ATOM 2913 O O . VAL A 1 384 ? 12.214 11.686 15.535 1.00 87.88 384 VAL A O 1
ATOM 2916 N N . THR A 1 385 ? 12.961 9.679 14.853 1.00 92.19 385 THR A N 1
ATOM 2917 C CA . THR A 1 385 ? 14.048 10.182 14.021 1.00 92.19 385 THR A CA 1
ATOM 2918 C C . THR A 1 385 ? 14.032 9.553 12.633 1.00 92.19 385 THR A C 1
ATOM 2920 O O . THR A 1 385 ? 13.727 8.375 12.445 1.00 92.19 385 THR A O 1
ATOM 2923 N N . TRP A 1 386 ? 14.393 10.370 11.641 1.00 96.62 386 TRP A N 1
ATOM 2924 C CA . TRP A 1 386 ? 14.502 9.975 10.241 1.00 96.62 386 TRP A CA 1
ATOM 2925 C C . TRP A 1 386 ? 15.893 10.309 9.721 1.00 96.62 386 TRP A C 1
ATOM 2927 O O . TRP A 1 386 ? 16.330 11.460 9.759 1.00 96.62 386 TRP A O 1
ATOM 2937 N N . THR A 1 387 ? 16.594 9.292 9.227 1.00 95.88 387 THR A N 1
ATOM 2938 C CA . THR A 1 387 ? 17.956 9.424 8.705 1.00 95.88 387 THR A CA 1
ATOM 2939 C C . THR A 1 387 ? 17.972 9.150 7.204 1.00 95.88 387 THR A C 1
ATOM 2941 O O . THR A 1 387 ? 17.521 8.083 6.779 1.00 95.88 387 THR A O 1
ATOM 2944 N N . PRO A 1 388 ? 18.499 10.072 6.381 1.00 94.75 388 PRO A N 1
ATOM 2945 C CA . PRO A 1 388 ? 18.739 9.795 4.973 1.00 94.75 388 PRO A CA 1
ATOM 2946 C C . PRO A 1 388 ? 19.710 8.636 4.760 1.00 94.75 388 PRO A C 1
ATOM 2948 O O . PRO A 1 388 ? 20.755 8.572 5.405 1.00 94.75 388 PRO A O 1
ATOM 2951 N N . SER A 1 389 ? 19.403 7.750 3.816 1.00 92.88 389 SER A N 1
ATOM 2952 C CA . SER A 1 389 ? 20.331 6.700 3.399 1.00 92.88 389 SER A CA 1
ATOM 2953 C C . SER A 1 389 ? 21.467 7.284 2.555 1.00 92.88 389 SER A C 1
ATOM 2955 O O . SER A 1 389 ? 21.227 7.886 1.509 1.00 92.88 389 SER A O 1
ATOM 2957 N N . GLU A 1 390 ? 22.715 7.063 2.972 1.00 88.06 390 GLU A N 1
ATOM 2958 C CA . GLU A 1 390 ? 23.916 7.470 2.219 1.00 88.06 390 GLU A CA 1
ATOM 2959 C C . GLU A 1 390 ? 24.174 6.579 0.990 1.00 88.06 390 GLU A C 1
ATOM 2961 O O . GLU A 1 390 ? 24.876 6.954 0.049 1.00 88.06 390 GLU A O 1
ATOM 2966 N N . THR A 1 391 ? 23.592 5.382 0.986 1.00 89.88 391 THR A N 1
ATOM 2967 C CA . THR A 1 391 ? 23.759 4.346 -0.041 1.00 89.88 391 THR A CA 1
ATOM 2968 C C . THR A 1 391 ? 22.463 4.093 -0.808 1.00 89.88 391 THR A C 1
ATOM 2970 O O . THR A 1 391 ? 22.243 2.997 -1.328 1.00 89.88 391 THR A O 1
ATOM 2973 N N . GLY A 1 392 ? 21.615 5.123 -0.907 1.00 91.62 392 GLY A N 1
ATOM 2974 C CA . GLY A 1 392 ? 20.363 5.082 -1.656 1.00 91.62 392 GLY A CA 1
ATOM 2975 C C . GLY A 1 392 ? 20.549 4.676 -3.130 1.00 91.62 392 GLY A C 1
ATOM 2976 O O . GLY A 1 392 ? 21.639 4.878 -3.695 1.00 91.62 392 GLY A O 1
ATOM 2977 N N . PRO A 1 393 ? 19.505 4.102 -3.763 1.00 95.81 393 PRO A N 1
ATOM 2978 C CA . PRO A 1 393 ? 19.514 3.725 -5.174 1.00 95.81 393 PRO A CA 1
ATOM 2979 C C . PRO A 1 393 ? 19.942 4.877 -6.085 1.00 95.81 393 PRO A C 1
ATOM 2981 O O . PRO A 1 393 ? 19.517 6.006 -5.879 1.00 95.81 393 PRO A O 1
ATOM 2984 N N . VAL A 1 394 ? 20.743 4.603 -7.116 1.00 95.75 394 VAL A N 1
ATOM 2985 C CA . VAL A 1 394 ? 21.174 5.619 -8.095 1.00 95.75 394 VAL A CA 1
ATOM 2986 C C . VAL A 1 394 ? 20.277 5.557 -9.325 1.00 95.75 394 VAL A C 1
ATOM 2988 O O . VAL A 1 394 ? 20.139 4.486 -9.930 1.00 95.75 394 VAL A O 1
ATOM 2991 N N . ALA A 1 395 ? 19.698 6.693 -9.703 1.00 95.44 395 ALA A N 1
ATOM 2992 C CA . ALA A 1 395 ? 18.869 6.837 -10.889 1.00 95.44 395 ALA A CA 1
ATOM 2993 C C . ALA A 1 395 ? 19.681 6.743 -12.186 1.00 95.44 395 ALA A C 1
ATOM 2995 O O . ALA A 1 395 ? 20.859 7.096 -12.242 1.00 95.44 395 ALA A O 1
ATOM 2996 N N . LEU A 1 396 ? 19.045 6.273 -13.258 1.00 94.12 396 LEU A N 1
ATOM 2997 C CA . LEU A 1 396 ? 19.604 6.388 -14.600 1.00 94.12 396 LEU A CA 1
ATOM 2998 C C . LEU A 1 396 ? 19.583 7.854 -15.047 1.00 94.12 396 LEU A C 1
ATOM 3000 O O . LEU A 1 396 ? 18.570 8.541 -14.916 1.00 94.12 396 LEU A O 1
ATOM 3004 N N . GLU A 1 397 ? 20.652 8.290 -15.718 1.00 87.12 397 GLU A N 1
ATOM 3005 C CA . GLU A 1 397 ? 20.770 9.636 -16.310 1.00 87.12 397 GLU A CA 1
ATOM 3006 C C . GLU A 1 397 ? 19.664 9.954 -17.339 1.00 87.12 397 GLU A C 1
ATOM 3008 O O . GLU A 1 397 ? 19.464 11.099 -17.734 1.00 87.12 397 GLU A O 1
ATOM 3013 N N . THR A 1 398 ? 18.908 8.944 -17.776 1.00 83.94 398 THR A N 1
ATOM 3014 C CA . THR A 1 398 ? 17.798 9.064 -18.729 1.00 83.94 398 THR A CA 1
ATOM 3015 C C . THR A 1 398 ? 16.502 9.623 -18.127 1.00 83.94 398 THR A C 1
ATOM 3017 O O . THR A 1 398 ? 15.454 9.499 -18.765 1.00 83.94 398 THR A O 1
ATOM 3020 N N . GLY A 1 399 ? 16.553 10.214 -16.930 1.00 85.56 399 GLY A N 1
ATOM 3021 C CA . GLY A 1 399 ? 15.395 10.802 -16.248 1.00 85.56 399 GLY A CA 1
ATOM 3022 C C . GLY A 1 399 ? 14.523 9.771 -15.539 1.00 85.56 399 GLY A C 1
ATOM 3023 O O . GLY A 1 399 ? 13.301 9.864 -15.597 1.00 85.56 399 GLY A O 1
ATOM 3024 N N . GLU A 1 400 ? 15.141 8.751 -14.941 1.00 94.94 400 GLU A N 1
ATOM 3025 C CA . GLU A 1 400 ? 14.405 7.792 -14.118 1.00 94.94 400 GLU A CA 1
ATOM 3026 C C . GLU A 1 400 ? 13.815 8.470 -12.887 1.00 94.94 400 GLU A C 1
ATOM 3028 O O . GLU A 1 400 ? 14.487 9.262 -12.235 1.00 94.94 400 GLU A O 1
ATOM 3033 N N . ALA A 1 401 ? 12.569 8.139 -12.585 1.00 92.38 401 ALA A N 1
ATOM 3034 C CA . ALA A 1 401 ? 11.807 8.708 -11.487 1.00 92.38 401 ALA A CA 1
ATOM 3035 C C . ALA A 1 401 ? 10.898 7.636 -10.887 1.00 92.38 401 ALA A C 1
ATOM 3037 O O . ALA A 1 401 ? 10.851 6.493 -11.372 1.00 92.38 401 ALA A O 1
ATOM 3038 N N . SER A 1 402 ? 10.154 8.008 -9.851 1.00 89.94 402 SER A N 1
ATOM 3039 C CA . SER A 1 402 ? 9.082 7.166 -9.342 1.00 89.94 402 SER A CA 1
ATOM 3040 C C . SER A 1 402 ? 7.718 7.847 -9.401 1.00 89.94 402 SER A C 1
ATOM 3042 O O . SER A 1 402 ? 7.535 8.879 -10.047 1.00 89.94 402 SER A O 1
ATOM 3044 N N . PHE A 1 403 ? 6.709 7.183 -8.842 1.00 91.62 403 PHE A N 1
ATOM 3045 C CA . PHE A 1 403 ? 5.320 7.586 -8.973 1.00 91.62 403 PHE A CA 1
ATOM 3046 C C . PHE A 1 403 ? 4.601 7.535 -7.620 1.00 91.62 403 PHE A C 1
ATOM 3048 O O . PHE A 1 403 ? 4.200 6.462 -7.165 1.00 91.62 403 PHE A O 1
ATOM 3055 N N . ALA A 1 404 ? 4.290 8.706 -7.047 1.00 90.81 404 ALA A N 1
ATOM 3056 C CA . ALA A 1 404 ? 3.331 8.891 -5.945 1.00 90.81 404 ALA A CA 1
ATOM 3057 C C . ALA A 1 404 ? 1.868 8.563 -6.337 1.00 90.81 404 ALA A C 1
ATOM 3059 O O . ALA A 1 404 ? 0.970 9.425 -6.306 1.00 90.81 404 ALA A O 1
ATOM 3060 N N . ALA A 1 405 ? 1.627 7.332 -6.789 1.00 90.12 405 ALA A N 1
ATOM 3061 C CA . ALA A 1 405 ? 0.377 6.892 -7.397 1.00 90.12 405 ALA A CA 1
ATOM 3062 C C . ALA A 1 405 ? -0.572 6.191 -6.416 1.00 90.12 405 ALA A C 1
ATOM 3064 O O . ALA A 1 405 ? -1.783 6.401 -6.524 1.00 90.12 405 ALA A O 1
ATOM 3065 N N . SER A 1 406 ? -0.036 5.369 -5.509 1.00 92.31 406 SER A N 1
ATOM 3066 C CA . SER A 1 406 ? -0.826 4.489 -4.631 1.00 92.31 406 SER A CA 1
ATOM 3067 C C . SER A 1 406 ? -0.180 4.156 -3.275 1.00 92.31 406 SER A C 1
ATOM 3069 O O . SER A 1 406 ? -0.743 3.346 -2.542 1.00 92.31 406 SER A O 1
ATOM 3071 N N . GLY A 1 407 ? 1.028 4.667 -3.000 1.00 90.62 407 GLY A N 1
ATOM 3072 C CA . GLY A 1 407 ? 1.888 4.227 -1.890 1.00 90.62 407 GLY A CA 1
ATOM 3073 C C . GLY A 1 407 ? 2.587 2.879 -2.113 1.00 90.62 407 GLY A C 1
ATOM 3074 O O . GLY A 1 407 ? 3.547 2.529 -1.441 1.00 90.62 407 GLY A O 1
ATOM 3075 N N . THR A 1 408 ? 2.168 2.118 -3.128 1.00 95.94 408 THR A N 1
ATOM 3076 C CA . THR A 1 408 ? 2.624 0.732 -3.338 1.00 95.94 408 THR A CA 1
ATOM 3077 C C . THR A 1 408 ? 3.833 0.579 -4.265 1.00 95.94 408 THR A C 1
ATOM 3079 O O . THR A 1 408 ? 4.210 -0.539 -4.615 1.00 95.94 408 THR A O 1
ATOM 3082 N N . GLY A 1 409 ? 4.452 1.698 -4.657 1.00 96.56 409 GLY A N 1
ATOM 3083 C CA . GLY A 1 409 ? 5.750 1.719 -5.345 1.00 96.56 409 GLY A CA 1
ATOM 3084 C C . GLY A 1 409 ? 6.919 1.336 -4.428 1.00 96.56 409 GLY A C 1
ATOM 3085 O O . GLY A 1 409 ? 7.981 0.944 -4.912 1.00 96.56 409 GLY A O 1
ATOM 3086 N N . LEU A 1 410 ? 6.688 1.390 -3.114 1.00 97.38 410 LEU A N 1
ATOM 3087 C CA . LEU A 1 410 ? 7.539 0.865 -2.056 1.00 97.38 410 LEU A CA 1
ATOM 3088 C C . LEU A 1 410 ? 6.790 -0.259 -1.334 1.00 97.38 410 LEU A C 1
ATOM 3090 O O . LEU A 1 410 ? 5.607 -0.118 -1.008 1.00 97.38 410 LEU A O 1
ATOM 3094 N N . ARG A 1 411 ? 7.482 -1.374 -1.089 1.00 96.00 411 ARG A N 1
ATOM 3095 C CA . ARG A 1 411 ? 6.991 -2.424 -0.193 1.00 96.00 411 ARG A CA 1
ATOM 3096 C C . ARG A 1 411 ? 8.048 -2.954 0.747 1.00 96.00 411 ARG A C 1
ATOM 3098 O O . ARG A 1 411 ? 9.167 -3.218 0.313 1.00 96.00 411 ARG A O 1
ATOM 3105 N N . THR A 1 412 ? 7.653 -3.198 1.987 1.00 90.88 412 THR A N 1
ATOM 3106 C CA . THR A 1 412 ? 8.408 -3.942 2.996 1.00 90.88 412 THR A CA 1
ATOM 3107 C C . THR A 1 412 ? 7.855 -5.362 3.151 1.00 90.88 412 THR A C 1
ATOM 3109 O O . THR A 1 412 ? 6.694 -5.661 2.861 1.00 90.88 412 THR A O 1
ATOM 3112 N N . LEU A 1 413 ? 8.710 -6.286 3.582 1.00 83.69 413 LEU A N 1
ATOM 3113 C CA . LEU A 1 413 ? 8.312 -7.641 3.966 1.00 83.69 413 LEU A CA 1
ATOM 3114 C C . LEU A 1 413 ? 9.283 -8.180 5.019 1.00 83.69 413 LEU A C 1
ATOM 3116 O O . LEU A 1 413 ? 10.428 -7.725 5.092 1.00 83.69 413 LEU A O 1
ATOM 3120 N N . GLY A 1 414 ? 8.834 -9.161 5.808 1.00 71.06 414 GLY A N 1
ATOM 3121 C CA . GLY A 1 414 ? 9.583 -9.770 6.909 1.00 71.06 414 GLY A CA 1
ATOM 3122 C C . GLY A 1 414 ? 11.050 -10.103 6.592 1.00 71.06 414 GLY A C 1
ATOM 3123 O O . GLY A 1 414 ? 11.442 -10.331 5.443 1.00 71.06 414 GLY A O 1
ATOM 3124 N N . GLY A 1 415 ? 11.882 -10.114 7.638 1.00 67.00 415 GLY A N 1
ATOM 3125 C CA . GLY A 1 415 ? 13.339 -10.213 7.500 1.00 67.00 415 GLY A CA 1
ATOM 3126 C C . GLY A 1 415 ? 13.973 -8.949 6.915 1.00 67.00 415 GLY A C 1
ATOM 3127 O O . GLY A 1 415 ? 14.988 -9.050 6.231 1.00 67.00 415 GLY A O 1
ATOM 3128 N N . LEU A 1 416 ? 13.359 -7.782 7.157 1.00 76.88 416 LEU A N 1
ATOM 3129 C CA . LEU A 1 416 ? 13.898 -6.462 6.818 1.00 76.88 416 LEU A CA 1
ATOM 3130 C C . LEU A 1 416 ? 14.118 -6.225 5.310 1.00 76.88 416 LEU A C 1
ATOM 3132 O O . LEU A 1 416 ? 14.983 -5.448 4.902 1.00 76.88 416 LEU A O 1
ATOM 3136 N N . ARG A 1 417 ? 13.322 -6.884 4.457 1.00 91.88 417 ARG A N 1
ATOM 3137 C CA . ARG A 1 417 ? 13.406 -6.722 2.998 1.00 91.88 417 ARG A CA 1
ATOM 3138 C C . ARG A 1 417 ? 12.574 -5.542 2.529 1.00 91.88 417 ARG A C 1
ATOM 3140 O O . ARG A 1 417 ? 11.472 -5.339 3.035 1.00 91.88 417 ARG A O 1
ATOM 3147 N N . ALA A 1 418 ? 13.061 -4.821 1.528 1.00 96.62 418 ALA A N 1
ATOM 3148 C CA . ALA A 1 418 ? 12.291 -3.776 0.865 1.00 96.62 418 ALA A CA 1
ATOM 3149 C C . ALA A 1 418 ? 12.503 -3.771 -0.647 1.00 96.62 418 ALA A C 1
ATOM 3151 O O . ALA A 1 418 ? 13.564 -4.160 -1.142 1.00 96.62 418 ALA A O 1
ATOM 3152 N N . TRP A 1 419 ? 11.494 -3.288 -1.370 1.00 98.31 419 TRP A N 1
ATOM 3153 C CA . TRP A 1 419 ? 11.541 -3.072 -2.811 1.00 98.31 419 TRP A CA 1
ATOM 3154 C C . TRP A 1 419 ? 11.049 -1.676 -3.159 1.00 98.31 419 TRP A C 1
ATOM 3156 O O . TRP A 1 419 ? 10.021 -1.251 -2.643 1.00 98.31 419 TRP A O 1
ATOM 3166 N N . ILE A 1 420 ? 11.752 -1.006 -4.071 1.00 98.25 420 ILE A N 1
ATOM 3167 C CA . ILE A 1 420 ? 11.324 0.247 -4.705 1.00 98.25 420 ILE A CA 1
ATOM 3168 C C . ILE A 1 420 ? 11.243 -0.000 -6.204 1.00 98.25 420 ILE A C 1
ATOM 3170 O O . ILE A 1 420 ? 12.192 -0.535 -6.780 1.00 98.25 420 ILE A O 1
ATOM 3174 N N . VAL A 1 421 ? 10.143 0.391 -6.841 1.00 98.25 421 VAL A N 1
ATOM 3175 C CA . VAL A 1 421 ? 10.009 0.342 -8.302 1.00 98.25 421 VAL A CA 1
ATOM 3176 C C . VAL A 1 421 ? 10.060 1.722 -8.937 1.00 98.25 421 VAL A C 1
ATOM 3178 O O . VAL A 1 421 ? 9.668 2.724 -8.338 1.00 98.25 421 VAL A O 1
ATOM 3181 N N . THR A 1 422 ? 10.570 1.765 -10.165 1.00 97.56 422 THR A N 1
ATOM 3182 C CA . THR A 1 422 ? 10.833 3.009 -10.889 1.00 97.56 422 THR A CA 1
ATOM 3183 C C . THR A 1 422 ? 10.421 2.929 -12.354 1.00 97.56 422 THR A C 1
ATOM 3185 O O . THR A 1 422 ? 10.202 1.863 -12.941 1.00 97.56 422 THR A O 1
ATOM 3188 N N . GLY A 1 423 ? 10.318 4.103 -12.964 1.00 96.06 423 GLY A N 1
ATOM 3189 C CA . GLY A 1 423 ? 9.974 4.286 -14.362 1.00 96.06 423 GLY A CA 1
ATOM 3190 C C . GLY A 1 423 ? 10.398 5.663 -14.842 1.00 96.06 423 GLY A C 1
ATOM 3191 O O . GLY A 1 423 ? 11.466 6.156 -14.489 1.00 96.06 423 GLY A O 1
ATOM 3192 N N . GLY A 1 424 ? 9.591 6.271 -15.708 1.00 91.62 424 GLY A N 1
ATOM 3193 C CA . GLY A 1 424 ? 9.844 7.615 -16.232 1.00 91.62 424 GLY A CA 1
ATOM 3194 C C . GLY A 1 424 ? 10.963 7.678 -17.279 1.00 91.62 424 GLY A C 1
ATOM 3195 O O . GLY A 1 424 ? 11.163 8.710 -17.920 1.00 91.62 424 GLY A O 1
ATOM 3196 N N . THR A 1 425 ? 11.656 6.562 -17.515 1.00 89.75 425 THR A N 1
ATOM 3197 C CA . THR A 1 425 ? 12.737 6.450 -18.497 1.00 89.75 425 THR A CA 1
ATOM 3198 C C . THR A 1 425 ? 12.208 6.128 -19.890 1.00 89.75 425 THR A C 1
ATOM 3200 O O . THR A 1 425 ? 11.051 5.759 -20.091 1.00 89.75 425 THR A O 1
ATOM 3203 N N . LYS A 1 426 ? 13.098 6.231 -20.881 1.00 85.81 426 LYS A N 1
ATOM 3204 C CA . LYS A 1 426 ? 12.853 5.792 -22.264 1.00 85.81 426 LYS A CA 1
ATOM 3205 C C . LYS A 1 426 ? 13.419 4.396 -22.562 1.00 85.81 426 LYS A C 1
ATOM 3207 O O . LYS A 1 426 ? 13.529 4.043 -23.734 1.00 85.81 426 LYS A O 1
ATOM 3212 N N . SER A 1 427 ? 13.870 3.664 -21.544 1.00 87.00 427 SER A N 1
ATOM 3213 C CA . SER A 1 427 ? 14.658 2.439 -21.721 1.00 87.00 427 SER A CA 1
ATOM 3214 C C . SER A 1 427 ? 14.127 1.263 -20.909 1.00 87.00 427 SER A C 1
ATOM 3216 O O . SER A 1 427 ? 13.753 0.253 -21.496 1.00 87.00 427 SER A O 1
ATOM 3218 N N . THR A 1 428 ? 14.113 1.374 -19.582 1.00 92.69 428 THR A N 1
ATOM 3219 C CA . THR A 1 428 ? 13.811 0.264 -18.669 1.00 92.69 428 THR A CA 1
ATOM 3220 C C . THR A 1 428 ? 13.110 0.766 -17.408 1.00 92.69 428 THR A C 1
ATOM 3222 O O . THR A 1 428 ? 13.451 1.829 -16.879 1.00 92.69 428 THR A O 1
ATOM 3225 N N . ALA A 1 429 ? 12.117 0.010 -16.941 1.00 96.62 429 ALA A N 1
ATOM 3226 C CA . ALA A 1 429 ? 11.581 0.132 -15.590 1.00 96.62 429 ALA A CA 1
ATOM 3227 C C . ALA A 1 429 ? 12.388 -0.798 -14.681 1.00 96.62 429 ALA A C 1
ATOM 3229 O O . ALA A 1 429 ? 12.613 -1.961 -15.037 1.00 96.62 429 ALA A O 1
ATOM 3230 N N . ARG A 1 430 ? 12.814 -0.309 -13.515 1.00 97.31 430 ARG A N 1
ATOM 3231 C CA . ARG A 1 430 ? 13.661 -1.077 -12.597 1.00 97.31 430 ARG A CA 1
ATOM 3232 C C . ARG A 1 430 ? 12.945 -1.361 -11.290 1.00 97.31 430 ARG A C 1
ATOM 3234 O O . ARG A 1 430 ? 11.978 -0.702 -10.913 1.00 97.31 430 ARG A O 1
ATOM 3241 N N . VAL A 1 431 ? 13.456 -2.367 -10.598 1.00 98.06 431 VAL A N 1
ATOM 3242 C CA . VAL A 1 431 ? 13.224 -2.561 -9.175 1.00 98.06 431 VAL A CA 1
ATOM 3243 C C . VAL A 1 431 ? 14.561 -2.513 -8.453 1.00 98.06 431 VAL A C 1
ATOM 3245 O O . VAL A 1 431 ? 15.569 -3.027 -8.939 1.00 98.06 431 VAL A O 1
ATOM 3248 N N . PHE A 1 432 ? 14.573 -1.921 -7.272 1.00 98.25 432 PHE A N 1
ATOM 3249 C CA . PHE A 1 432 ? 15.679 -1.995 -6.336 1.00 98.25 432 PHE A CA 1
ATOM 3250 C C . PHE A 1 432 ? 15.247 -2.853 -5.164 1.00 98.25 432 PHE A C 1
ATOM 3252 O O . PHE A 1 432 ? 14.181 -2.621 -4.604 1.00 98.25 432 PHE A O 1
ATOM 3259 N N . ARG A 1 433 ? 16.071 -3.830 -4.787 1.00 97.38 433 ARG A N 1
ATOM 3260 C CA . ARG A 1 433 ? 15.838 -4.690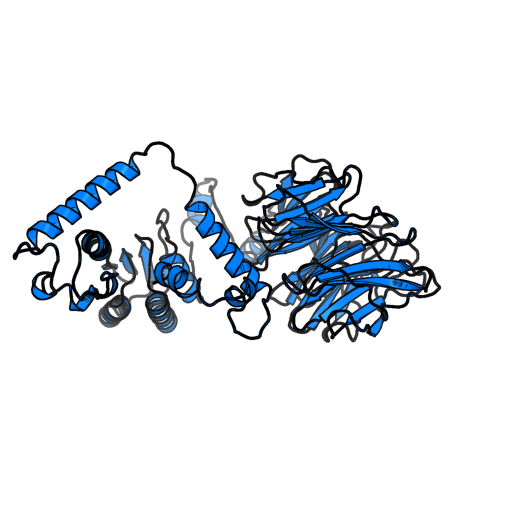 -3.625 1.00 97.38 433 ARG A CA 1
ATOM 3261 C C . ARG A 1 433 ? 16.855 -4.403 -2.532 1.00 97.38 433 ARG A C 1
ATOM 3263 O O . ARG A 1 433 ? 18.051 -4.383 -2.815 1.00 97.38 433 ARG A O 1
ATOM 3270 N N . SER A 1 434 ? 16.382 -4.294 -1.301 1.00 96.50 434 SER A N 1
ATOM 3271 C CA . SER A 1 434 ? 17.190 -4.335 -0.087 1.00 96.50 434 SER A CA 1
ATOM 3272 C C . SER A 1 434 ? 16.882 -5.604 0.711 1.00 96.50 434 SER A C 1
ATOM 3274 O O . SER A 1 434 ? 15.741 -6.069 0.746 1.00 96.50 434 SER A O 1
ATOM 3276 N N . GLU A 1 435 ? 17.913 -6.166 1.339 1.00 92.56 435 GLU A N 1
ATOM 3277 C CA . GLU A 1 435 ? 17.826 -7.301 2.274 1.00 92.56 435 GLU A CA 1
ATOM 3278 C C . GLU A 1 435 ? 18.287 -6.896 3.692 1.00 92.56 435 GLU A C 1
ATOM 3280 O O . GLU A 1 435 ? 18.526 -7.753 4.536 1.00 92.56 435 GLU A O 1
ATOM 3285 N N . ASP A 1 436 ? 18.459 -5.594 3.938 1.00 90.56 436 ASP A N 1
ATOM 3286 C CA . ASP A 1 436 ? 19.120 -5.034 5.121 1.00 90.56 436 ASP A CA 1
ATOM 3287 C C . ASP A 1 436 ? 18.471 -3.720 5.605 1.00 90.56 436 ASP A C 1
ATOM 3289 O O . ASP A 1 436 ? 19.162 -2.753 5.935 1.00 90.56 436 ASP A O 1
ATOM 3293 N N . SER A 1 437 ? 17.136 -3.680 5.654 1.00 87.56 437 SER A N 1
ATOM 3294 C CA . SER A 1 437 ? 16.332 -2.523 6.097 1.00 87.56 437 SER A CA 1
ATOM 3295 C C . SER A 1 437 ? 16.528 -1.256 5.262 1.00 87.56 437 SER A C 1
ATOM 3297 O O . SER A 1 437 ? 16.587 -0.151 5.797 1.00 87.56 437 SER A O 1
ATOM 3299 N N . GLY A 1 438 ? 16.682 -1.379 3.946 1.00 92.44 438 GLY A N 1
ATOM 3300 C CA . GLY A 1 438 ? 16.860 -0.229 3.055 1.00 92.44 438 GLY A CA 1
ATOM 3301 C C . GLY A 1 438 ? 18.236 0.440 3.144 1.00 92.44 438 GLY A C 1
ATOM 3302 O O . GLY A 1 438 ? 18.412 1.542 2.612 1.00 92.44 438 GLY A O 1
ATOM 3303 N N . ARG A 1 439 ? 19.221 -0.203 3.789 1.00 90.88 439 ARG A N 1
ATOM 3304 C CA . ARG A 1 439 ? 20.597 0.308 3.865 1.00 90.88 439 ARG A CA 1
ATOM 3305 C C . ARG A 1 439 ? 21.299 0.156 2.523 1.00 90.88 439 ARG A C 1
ATOM 3307 O O . ARG A 1 439 ? 21.824 1.136 2.006 1.00 90.88 439 ARG A O 1
ATOM 3314 N N . THR A 1 440 ? 21.274 -1.027 1.919 1.00 94.31 440 THR A N 1
ATOM 3315 C CA . THR A 1 440 ? 21.864 -1.274 0.600 1.00 94.31 440 THR A CA 1
ATOM 3316 C C . THR A 1 440 ? 20.831 -1.768 -0.400 1.00 94.31 440 THR A C 1
ATOM 3318 O O . THR A 1 440 ? 19.819 -2.373 -0.048 1.00 94.31 440 THR A O 1
ATOM 3321 N N . TRP A 1 441 ? 21.085 -1.481 -1.679 1.00 97.19 441 TRP A N 1
ATOM 3322 C CA . TRP A 1 441 ? 20.129 -1.711 -2.755 1.00 97.19 441 TRP A CA 1
ATOM 3323 C C . TRP A 1 441 ? 20.784 -2.395 -3.949 1.00 97.19 441 TRP A C 1
ATOM 3325 O O . TRP A 1 441 ? 21.806 -1.945 -4.464 1.00 97.19 441 TRP A O 1
ATOM 3335 N N . THR A 1 442 ? 20.162 -3.473 -4.419 1.00 97.25 442 THR A N 1
ATOM 3336 C CA . THR A 1 442 ? 20.547 -4.190 -5.636 1.00 97.25 442 THR A CA 1
ATOM 3337 C C . THR A 1 442 ? 19.511 -3.922 -6.729 1.00 97.25 442 THR A C 1
ATOM 3339 O O . THR A 1 442 ? 18.345 -4.278 -6.533 1.00 97.25 442 THR A O 1
ATOM 3342 N N . PRO A 1 443 ? 19.888 -3.315 -7.869 1.00 97.00 443 PRO A N 1
ATOM 3343 C CA . PRO A 1 443 ? 18.969 -3.086 -8.978 1.00 97.00 443 PRO A CA 1
ATOM 3344 C C . PRO A 1 443 ? 18.726 -4.361 -9.796 1.00 97.00 443 PRO A C 1
ATOM 3346 O O . PRO A 1 443 ? 19.626 -5.186 -9.965 1.00 97.00 443 PRO A O 1
ATOM 3349 N N . ALA A 1 444 ? 17.534 -4.473 -10.375 1.00 97.56 444 ALA A N 1
ATOM 3350 C CA . ALA A 1 444 ? 17.204 -5.412 -11.439 1.00 97.56 444 ALA A CA 1
ATOM 3351 C C . ALA A 1 444 ? 16.279 -4.744 -12.466 1.00 97.56 444 ALA A C 1
ATOM 3353 O O . ALA A 1 444 ? 15.357 -4.009 -12.105 1.00 97.56 444 ALA A O 1
ATOM 3354 N N . ASP A 1 445 ? 16.524 -5.016 -13.747 1.00 96.69 445 ASP A N 1
ATOM 3355 C CA . ASP A 1 445 ? 15.630 -4.605 -14.828 1.00 96.69 445 ASP A CA 1
ATOM 3356 C C . ASP A 1 445 ? 14.351 -5.448 -14.822 1.00 96.69 445 ASP A C 1
ATOM 3358 O O . ASP A 1 445 ? 14.350 -6.624 -14.438 1.00 96.69 445 ASP A O 1
ATOM 3362 N N . THR A 1 446 ? 13.259 -4.847 -15.287 1.00 97.69 446 THR A N 1
ATOM 3363 C CA . THR A 1 446 ? 11.959 -5.507 -15.412 1.00 97.69 446 THR A CA 1
ATOM 3364 C C . THR A 1 446 ? 11.495 -5.482 -16.869 1.00 97.69 446 THR A C 1
ATOM 3366 O O . THR A 1 446 ? 11.868 -4.583 -17.624 1.00 97.69 446 THR A O 1
ATOM 3369 N N . PRO A 1 447 ? 10.646 -6.432 -17.293 1.00 97.25 447 PRO A N 1
ATOM 3370 C CA . PRO A 1 447 ? 10.037 -6.387 -18.618 1.00 97.25 447 PRO A CA 1
ATOM 3371 C C . PRO A 1 447 ? 8.889 -5.367 -18.731 1.00 97.25 447 PRO A C 1
ATOM 3373 O O . PRO A 1 447 ? 8.276 -5.275 -19.793 1.00 97.25 447 PRO A O 1
ATOM 3376 N N . VAL A 1 448 ? 8.565 -4.623 -17.665 1.00 97.69 448 VAL A N 1
ATOM 3377 C CA . VAL A 1 448 ? 7.510 -3.605 -17.709 1.00 97.69 448 VAL A CA 1
ATOM 3378 C C . VAL A 1 448 ? 7.957 -2.452 -18.605 1.00 97.69 448 VAL A C 1
ATOM 3380 O O . VAL A 1 448 ? 9.078 -1.953 -18.492 1.00 97.69 448 VAL A O 1
ATOM 3383 N N . ALA A 1 449 ? 7.085 -2.013 -19.510 1.00 93.94 449 ALA A N 1
ATOM 3384 C CA . ALA A 1 449 ? 7.421 -0.974 -20.471 1.00 93.94 449 ALA A CA 1
ATOM 3385 C C . ALA A 1 449 ? 7.688 0.382 -19.796 1.00 93.94 449 ALA A C 1
ATOM 3387 O O . ALA A 1 449 ? 6.813 0.957 -19.153 1.00 93.94 449 ALA A O 1
ATOM 3388 N N . ALA A 1 450 ? 8.869 0.946 -20.058 1.00 91.62 450 ALA A N 1
ATOM 3389 C CA . ALA A 1 450 ? 9.218 2.336 -19.770 1.00 91.62 450 ALA A CA 1
ATOM 3390 C C . ALA A 1 450 ? 9.431 3.090 -21.093 1.00 91.62 450 ALA A C 1
ATOM 3392 O O . ALA A 1 450 ? 10.483 3.010 -21.727 1.00 91.62 450 ALA A O 1
ATOM 3393 N N . LYS A 1 451 ? 8.379 3.773 -21.558 1.00 89.12 451 LYS A N 1
ATOM 3394 C CA . LYS A 1 451 ? 8.328 4.475 -22.856 1.00 89.12 451 LYS A CA 1
ATOM 3395 C C . LYS A 1 451 ? 8.334 6.005 -22.713 1.00 89.12 451 LYS A C 1
ATOM 3397 O O . LYS A 1 451 ? 7.939 6.718 -23.631 1.00 89.12 451 LYS A O 1
ATOM 3402 N N . GLY A 1 452 ? 8.808 6.519 -21.581 1.00 91.06 452 GLY A N 1
ATOM 3403 C CA . GLY A 1 452 ? 8.928 7.944 -21.283 1.00 91.06 452 GLY A CA 1
ATOM 3404 C C . GLY A 1 452 ? 8.445 8.295 -19.878 1.00 91.06 452 GLY A C 1
ATOM 3405 O O . GLY A 1 452 ? 8.130 7.420 -19.078 1.00 91.06 452 GLY A O 1
ATOM 3406 N N . ALA A 1 453 ? 8.328 9.599 -19.611 1.00 91.38 453 ALA A N 1
ATOM 3407 C CA . ALA A 1 453 ? 8.000 10.152 -18.293 1.00 91.38 453 ALA A CA 1
ATOM 3408 C C . ALA A 1 453 ? 6.670 9.644 -17.693 1.00 91.38 453 ALA A C 1
ATOM 3410 O O . ALA A 1 453 ? 6.476 9.719 -16.485 1.00 91.38 453 ALA A O 1
ATOM 3411 N N . GLY A 1 454 ? 5.749 9.149 -18.529 1.00 93.12 454 GLY A N 1
ATOM 3412 C CA . GLY A 1 454 ? 4.452 8.618 -18.105 1.00 93.12 454 GLY A CA 1
ATOM 3413 C C . GLY A 1 454 ? 4.431 7.127 -17.761 1.00 93.12 454 GLY A C 1
ATOM 3414 O O . GLY A 1 454 ? 3.432 6.646 -17.224 1.00 93.12 454 GLY A O 1
ATOM 3415 N N . ALA A 1 455 ? 5.503 6.398 -18.085 1.00 95.56 455 ALA A N 1
ATOM 3416 C CA . ALA A 1 455 ? 5.482 4.946 -18.188 1.00 95.56 455 ALA A CA 1
ATOM 3417 C C . ALA A 1 455 ? 6.520 4.254 -17.299 1.00 95.56 455 ALA A C 1
ATOM 3419 O O . ALA A 1 455 ? 7.651 4.719 -17.151 1.00 95.56 455 ALA A O 1
ATOM 3420 N N . GLY A 1 456 ? 6.145 3.100 -16.754 1.00 97.19 456 GLY A N 1
ATOM 3421 C CA . GLY A 1 456 ? 7.041 2.224 -16.007 1.00 97.19 456 GLY A CA 1
ATOM 3422 C C . GLY A 1 456 ? 6.310 1.392 -14.966 1.00 97.19 456 GLY A C 1
ATOM 3423 O O . GLY A 1 456 ? 5.120 1.110 -15.115 1.00 97.19 456 GLY A O 1
ATOM 3424 N N . ALA A 1 457 ? 7.031 0.991 -13.922 1.00 97.94 457 ALA A N 1
ATOM 3425 C CA . ALA A 1 457 ? 6.490 0.240 -12.799 1.00 97.94 457 ALA A CA 1
ATOM 3426 C C . ALA A 1 457 ? 5.918 1.190 -11.733 1.00 97.94 457 ALA A C 1
ATOM 3428 O O . ALA A 1 457 ? 6.583 2.137 -11.327 1.00 97.94 457 ALA A O 1
ATOM 3429 N N . PHE A 1 458 ? 4.682 0.938 -11.292 1.00 97.75 458 PHE A N 1
ATOM 3430 C CA . PHE A 1 458 ? 3.951 1.796 -10.340 1.00 97.75 458 PHE A CA 1
ATOM 3431 C C . PHE A 1 458 ? 3.741 1.128 -8.990 1.00 97.75 458 PHE A C 1
ATOM 3433 O O . PHE A 1 458 ? 3.520 1.805 -7.989 1.00 97.75 458 PHE A O 1
ATOM 3440 N N . SER A 1 459 ? 3.735 -0.200 -8.980 1.00 98.31 459 SER A N 1
ATOM 3441 C CA . SER A 1 459 ? 3.436 -0.978 -7.796 1.00 98.31 459 SER A CA 1
ATOM 3442 C C . SER A 1 459 ? 4.211 -2.278 -7.800 1.00 98.31 459 SER A C 1
ATOM 3444 O O . SER A 1 459 ? 4.397 -2.897 -8.851 1.00 98.31 459 SER A O 1
ATOM 3446 N N . VAL A 1 460 ? 4.607 -2.702 -6.609 1.00 98.50 460 VAL A N 1
ATOM 3447 C CA . VAL A 1 460 ? 5.192 -4.008 -6.336 1.00 98.50 460 VAL A CA 1
ATOM 3448 C C . VAL A 1 460 ? 4.447 -4.653 -5.175 1.00 98.50 460 VAL A C 1
ATOM 3450 O O . VAL A 1 460 ? 3.961 -3.965 -4.284 1.00 98.50 460 VAL A O 1
ATOM 3453 N N . SER A 1 461 ? 4.327 -5.976 -5.174 1.00 96.62 461 SER A N 1
ATOM 3454 C CA . SER A 1 461 ? 3.838 -6.723 -4.013 1.00 96.62 461 SER A CA 1
ATOM 3455 C C . SER A 1 461 ? 4.450 -8.116 -3.969 1.00 96.62 461 SER A C 1
ATOM 3457 O O . SER A 1 461 ? 4.685 -8.744 -5.002 1.00 96.62 461 SER A O 1
ATOM 3459 N N . PHE A 1 462 ? 4.720 -8.598 -2.758 1.00 93.50 462 PHE A N 1
ATOM 3460 C CA . PHE A 1 462 ? 5.366 -9.884 -2.518 1.00 93.50 462 PHE A CA 1
ATOM 3461 C C . PHE A 1 462 ? 4.613 -10.705 -1.481 1.00 93.50 462 PHE A C 1
ATOM 3463 O O . PHE A 1 462 ? 4.002 -10.182 -0.551 1.00 93.50 462 PHE A O 1
ATOM 3470 N N . ARG A 1 463 ? 4.705 -12.021 -1.645 1.00 87.69 463 ARG A N 1
ATOM 3471 C CA . ARG A 1 463 ? 4.374 -13.022 -0.636 1.00 87.69 463 ARG A CA 1
ATOM 3472 C C . ARG A 1 463 ? 5.633 -13.424 0.125 1.00 87.69 463 ARG A C 1
ATOM 3474 O O . ARG A 1 463 ? 6.745 -13.329 -0.393 1.00 87.69 463 ARG A O 1
ATOM 3481 N N . GLU A 1 464 ? 5.438 -13.988 1.314 1.00 84.12 464 GLU A N 1
ATOM 3482 C CA . GLU A 1 464 ? 6.523 -14.539 2.144 1.00 84.12 464 GLU A CA 1
ATOM 3483 C C . GLU A 1 464 ? 7.285 -15.692 1.472 1.00 84.12 464 GLU A C 1
ATOM 3485 O O . GLU A 1 464 ? 8.440 -15.942 1.800 1.00 84.12 464 GLU A O 1
ATOM 3490 N N . ASP A 1 465 ? 6.672 -16.376 0.500 1.00 84.06 465 ASP A N 1
ATOM 3491 C CA . ASP A 1 465 ? 7.327 -17.435 -0.280 1.00 84.06 465 ASP A CA 1
ATOM 3492 C C . ASP A 1 465 ? 8.249 -16.909 -1.398 1.00 84.06 465 ASP A C 1
ATOM 3494 O O . ASP A 1 465 ? 8.871 -17.701 -2.105 1.00 84.06 465 ASP A O 1
ATOM 3498 N N . GLY A 1 466 ? 8.350 -15.586 -1.562 1.00 89.44 466 GLY A N 1
ATOM 3499 C CA . GLY A 1 466 ? 9.191 -14.937 -2.568 1.00 89.44 466 GLY A CA 1
ATOM 3500 C C . GLY A 1 466 ? 8.550 -14.777 -3.938 1.00 89.44 466 GLY A C 1
ATOM 3501 O O . GLY A 1 466 ? 9.170 -14.186 -4.827 1.00 89.44 466 GLY A O 1
ATOM 3502 N N . THR A 1 467 ? 7.309 -15.236 -4.106 1.00 94.75 467 THR A N 1
ATOM 3503 C CA . THR A 1 467 ? 6.494 -14.900 -5.273 1.00 94.75 467 THR A CA 1
ATOM 3504 C C . THR A 1 467 ? 6.081 -13.439 -5.188 1.00 94.75 467 THR A C 1
ATOM 3506 O O . THR A 1 467 ? 5.538 -13.004 -4.171 1.00 94.75 467 THR A O 1
ATOM 3509 N N . GLY A 1 468 ? 6.287 -12.680 -6.256 1.00 97.25 468 GLY A N 1
ATOM 3510 C CA . GLY A 1 468 ? 5.883 -11.281 -6.302 1.00 97.25 468 GLY A CA 1
ATOM 3511 C C . GLY A 1 468 ? 5.514 -10.818 -7.691 1.00 97.25 468 GLY A C 1
ATOM 3512 O O . GLY A 1 468 ? 5.844 -11.463 -8.688 1.00 97.25 468 GLY A O 1
ATOM 3513 N N . VAL A 1 469 ? 4.828 -9.685 -7.740 1.00 98.69 469 VAL A N 1
ATOM 3514 C CA . VAL A 1 469 ? 4.412 -9.039 -8.978 1.00 98.69 469 VAL A CA 1
ATOM 3515 C C . VAL A 1 469 ? 4.834 -7.583 -8.981 1.00 98.69 469 VAL A C 1
ATOM 3517 O O . VAL A 1 469 ? 4.897 -6.933 -7.940 1.00 98.69 469 VAL A O 1
ATOM 3520 N N . ILE A 1 470 ? 5.088 -7.081 -10.179 1.00 98.81 470 ILE A N 1
ATOM 3521 C CA . ILE A 1 470 ? 5.116 -5.658 -10.479 1.00 98.81 470 ILE A CA 1
ATOM 3522 C C . ILE A 1 470 ? 3.976 -5.393 -11.441 1.00 98.81 470 ILE A C 1
ATOM 3524 O O . ILE A 1 470 ? 3.746 -6.178 -12.364 1.00 98.81 470 ILE A O 1
ATOM 3528 N N . VAL A 1 471 ? 3.288 -4.274 -11.245 1.00 98.69 471 VAL A N 1
ATOM 3529 C CA . VAL A 1 471 ? 2.329 -3.757 -12.217 1.00 98.69 471 VAL A CA 1
ATOM 3530 C C . VAL A 1 471 ? 2.609 -2.293 -12.530 1.00 98.69 471 VAL A C 1
ATOM 3532 O O . VAL A 1 471 ? 3.196 -1.554 -11.734 1.00 98.69 471 VAL A O 1
ATOM 3535 N N . GLY A 1 472 ? 2.212 -1.882 -13.726 1.00 97.62 472 GLY A N 1
ATOM 3536 C CA . GLY A 1 472 ? 2.475 -0.548 -14.228 1.00 97.62 472 GLY A CA 1
ATOM 3537 C C . GLY A 1 472 ? 1.761 -0.270 -15.542 1.00 97.62 472 GLY A C 1
ATOM 3538 O O . GLY A 1 472 ? 0.587 -0.614 -15.694 1.00 97.62 472 GLY A O 1
ATOM 3539 N N . GLY A 1 473 ? 2.459 0.386 -16.465 1.00 96.00 473 GLY A N 1
ATOM 3540 C CA . GLY A 1 473 ? 1.931 0.856 -17.749 1.00 96.00 473 GLY A CA 1
ATOM 3541 C C . GLY A 1 473 ? 2.208 2.345 -17.947 1.00 96.00 473 GLY A C 1
ATOM 3542 O O . GLY A 1 473 ? 3.114 2.879 -17.314 1.00 96.00 473 GLY A O 1
ATOM 3543 N N . ASP A 1 474 ? 1.432 3.019 -18.798 1.00 95.38 474 ASP A N 1
ATOM 3544 C CA . ASP A 1 474 ? 1.547 4.463 -19.048 1.00 95.38 474 ASP A CA 1
ATOM 3545 C C . ASP A 1 474 ? 0.313 5.205 -18.512 1.00 95.38 474 ASP A C 1
ATOM 3547 O O . ASP A 1 474 ? -0.815 4.939 -18.930 1.00 95.38 474 ASP A O 1
ATOM 3551 N N . PHE A 1 475 ? 0.487 6.150 -17.581 1.00 91.06 475 PHE A N 1
ATOM 3552 C CA . PHE A 1 475 ? -0.655 6.918 -17.069 1.00 91.06 475 PHE A CA 1
ATOM 3553 C C . PHE A 1 475 ? -1.204 7.932 -18.084 1.00 91.06 475 PHE A C 1
ATOM 3555 O O . PHE A 1 475 ? -2.287 8.482 -17.861 1.00 91.06 475 PHE A O 1
ATOM 3562 N N . LEU A 1 476 ? -0.477 8.219 -19.166 1.00 92.88 476 LEU A N 1
ATOM 3563 C CA . LEU A 1 476 ? -0.949 9.032 -20.287 1.00 92.88 476 LEU A CA 1
ATOM 3564 C C . LEU A 1 476 ? -1.808 8.214 -21.262 1.00 92.88 476 LEU A C 1
ATOM 3566 O O . LEU A 1 476 ? -2.642 8.800 -21.949 1.00 92.88 476 LEU A O 1
ATOM 3570 N N . ASP A 1 477 ? -1.676 6.884 -21.254 1.00 94.56 477 ASP A N 1
ATOM 3571 C CA . ASP A 1 477 ? -2.475 5.937 -22.041 1.00 94.56 477 ASP A CA 1
ATOM 3572 C C . ASP A 1 477 ? -3.012 4.798 -21.155 1.00 94.56 477 ASP A C 1
ATOM 3574 O O . ASP A 1 477 ? -2.601 3.641 -21.221 1.00 94.56 477 ASP A O 1
ATOM 3578 N N . ARG A 1 478 ? -3.939 5.150 -20.256 1.00 94.31 478 ARG A N 1
ATOM 3579 C CA . ARG A 1 478 ? -4.397 4.273 -19.157 1.00 94.31 478 ARG A CA 1
ATOM 3580 C C . ARG A 1 478 ? -5.131 3.009 -19.613 1.00 94.31 478 ARG A C 1
ATOM 3582 O O . ARG A 1 478 ? -5.245 2.058 -18.835 1.00 94.31 478 ARG A O 1
ATOM 3589 N N . GLU A 1 479 ? -5.669 3.023 -20.827 1.00 95.31 479 GLU A N 1
ATOM 3590 C CA . GLU A 1 479 ? -6.397 1.898 -21.422 1.00 95.31 479 GLU A CA 1
ATOM 3591 C C . GLU A 1 479 ? -5.451 0.899 -22.099 1.00 95.31 479 GLU A C 1
ATOM 3593 O O . GLU A 1 479 ? -5.838 -0.243 -22.341 1.00 95.31 479 GLU A O 1
ATOM 3598 N N . ALA A 1 480 ? -4.204 1.291 -22.387 1.00 94.19 480 ALA A N 1
ATOM 3599 C CA . ALA A 1 480 ? -3.212 0.372 -22.920 1.00 94.19 480 ALA A CA 1
ATOM 3600 C C . ALA A 1 480 ? -2.852 -0.672 -21.858 1.00 94.19 480 ALA A C 1
ATOM 3602 O O . ALA A 1 480 ? -2.219 -0.364 -20.849 1.00 94.19 480 ALA A O 1
ATOM 3603 N N . GLY A 1 481 ? -3.299 -1.907 -22.081 1.00 92.69 481 GLY A N 1
ATOM 3604 C CA . GLY A 1 481 ? -2.962 -3.089 -21.293 1.00 92.69 481 GLY A CA 1
ATOM 3605 C C . GLY A 1 481 ? -1.933 -3.990 -21.970 1.00 92.69 481 GLY A C 1
ATOM 3606 O O . GLY A 1 481 ? -1.304 -3.632 -22.964 1.00 92.69 481 GLY A O 1
ATOM 3607 N N . GLY A 1 482 ? -1.830 -5.215 -21.465 1.00 95.88 482 GLY A N 1
ATOM 3608 C CA . GLY A 1 482 ? -1.018 -6.274 -22.054 1.00 95.88 482 GLY A CA 1
ATOM 3609 C C . GLY A 1 482 ? 0.154 -6.697 -21.179 1.00 95.88 482 GLY A C 1
ATOM 3610 O O . GLY A 1 482 ? 0.312 -6.254 -20.043 1.00 95.88 482 GLY A O 1
ATOM 3611 N N . VAL A 1 483 ? 0.956 -7.621 -21.709 1.00 97.62 483 VAL A N 1
ATOM 3612 C CA . VAL A 1 483 ? 2.053 -8.270 -20.970 1.00 97.62 483 VAL A CA 1
ATOM 3613 C C . VAL A 1 483 ? 3.140 -7.292 -20.524 1.00 97.62 483 VAL A C 1
ATOM 3615 O O . VAL A 1 483 ? 3.786 -7.530 -19.514 1.00 97.62 483 VAL A O 1
ATOM 3618 N N . ASP A 1 484 ? 3.273 -6.161 -21.214 1.00 95.56 484 ASP A N 1
ATOM 3619 C CA . ASP A 1 484 ? 4.233 -5.102 -20.894 1.00 95.56 484 ASP A CA 1
ATOM 3620 C C . ASP A 1 484 ? 3.826 -4.265 -19.663 1.00 95.56 484 ASP A C 1
ATOM 3622 O O . ASP A 1 484 ? 4.594 -3.416 -19.218 1.00 95.56 484 ASP A O 1
ATOM 3626 N N . ASN A 1 485 ? 2.630 -4.475 -19.101 1.00 97.75 485 ASN A N 1
ATOM 3627 C CA . ASN A 1 485 ? 2.145 -3.746 -17.922 1.00 97.75 485 ASN A CA 1
ATOM 3628 C C . ASN A 1 485 ? 2.329 -4.516 -16.613 1.00 97.75 485 ASN A C 1
ATOM 3630 O O . ASN A 1 485 ? 1.905 -4.037 -15.559 1.00 97.75 485 ASN A O 1
ATOM 3634 N N . ALA A 1 486 ? 2.906 -5.715 -16.657 1.00 98.50 486 ALA A N 1
ATOM 3635 C CA . ALA A 1 486 ? 3.164 -6.490 -15.459 1.00 98.50 486 ALA A CA 1
ATOM 3636 C C . ALA A 1 486 ? 4.411 -7.360 -15.603 1.00 98.50 486 ALA A C 1
ATOM 3638 O O . ALA A 1 486 ? 4.853 -7.694 -16.699 1.00 98.50 486 ALA A O 1
ATOM 3639 N N . ALA A 1 487 ? 4.961 -7.755 -14.467 1.00 98.81 487 ALA A N 1
ATOM 3640 C CA . ALA A 1 487 ? 6.017 -8.743 -14.376 1.00 98.81 487 ALA A CA 1
ATOM 3641 C C . ALA A 1 487 ? 5.797 -9.598 -13.132 1.00 98.81 487 ALA A C 1
ATOM 3643 O O . ALA A 1 487 ? 5.190 -9.140 -12.164 1.00 98.81 487 ALA A O 1
ATOM 3644 N N . TYR A 1 488 ? 6.319 -10.819 -13.136 1.00 98.69 488 TYR A N 1
ATOM 3645 C CA . TYR A 1 488 ? 6.310 -11.677 -11.958 1.00 98.69 488 TYR A CA 1
ATOM 3646 C C . TYR A 1 488 ? 7.709 -12.195 -11.624 1.00 98.69 488 TYR A C 1
ATOM 3648 O O . TYR A 1 488 ? 8.574 -12.338 -12.494 1.00 98.69 488 TYR A O 1
ATOM 3656 N N . SER A 1 489 ? 7.906 -12.494 -10.346 1.00 98.50 489 SER A N 1
ATOM 3657 C CA . SER A 1 489 ? 9.116 -13.067 -9.769 1.00 98.50 489 SER A CA 1
ATOM 3658 C C . SER A 1 489 ? 8.750 -14.243 -8.864 1.00 98.50 489 SER A C 1
ATOM 3660 O O . SER A 1 489 ? 7.644 -14.313 -8.332 1.00 98.50 489 SER A O 1
ATOM 3662 N N . VAL A 1 490 ? 9.684 -15.181 -8.705 1.00 96.88 490 VAL A N 1
ATOM 3663 C CA . VAL A 1 490 ? 9.589 -16.334 -7.788 1.00 96.88 490 VAL A CA 1
ATOM 3664 C C . VAL A 1 490 ? 10.821 -16.438 -6.880 1.00 96.88 490 VAL A C 1
ATOM 3666 O O . VAL A 1 490 ? 11.091 -17.486 -6.303 1.00 96.88 490 VAL A O 1
ATOM 3669 N N . ASP A 1 491 ? 11.624 -15.375 -6.823 1.00 95.62 491 ASP A N 1
ATOM 3670 C CA . ASP A 1 491 ? 12.931 -15.346 -6.166 1.00 95.62 491 ASP A CA 1
ATOM 3671 C C . ASP A 1 491 ? 13.182 -14.018 -5.432 1.00 95.62 491 ASP A C 1
ATOM 3673 O O . ASP A 1 491 ? 14.312 -13.524 -5.390 1.00 95.62 491 ASP A O 1
ATOM 3677 N N . PHE A 1 492 ? 12.124 -13.449 -4.837 1.00 93.62 492 PHE A N 1
ATOM 3678 C CA . PHE A 1 492 ? 12.160 -12.172 -4.111 1.00 93.62 492 PHE A CA 1
ATOM 3679 C C . PHE A 1 492 ? 12.606 -10.989 -4.986 1.00 93.62 492 PHE A C 1
ATOM 3681 O O . PHE A 1 492 ? 13.244 -10.050 -4.513 1.00 93.62 492 PHE A O 1
ATOM 3688 N N . GLY A 1 493 ? 12.295 -11.019 -6.282 1.00 96.25 493 GLY A N 1
ATOM 3689 C CA . GLY A 1 493 ? 12.627 -9.943 -7.214 1.00 96.25 493 GLY A CA 1
ATOM 3690 C C . GLY A 1 493 ? 14.092 -9.923 -7.639 1.00 96.25 493 GLY A C 1
ATOM 3691 O O . GLY A 1 493 ? 14.580 -8.872 -8.053 1.00 96.25 493 GLY A O 1
ATOM 3692 N N . LYS A 1 494 ? 14.812 -11.051 -7.527 1.00 95.81 494 LYS A N 1
ATOM 3693 C CA . LYS A 1 494 ? 16.148 -11.205 -8.131 1.00 95.81 494 LYS A CA 1
ATOM 3694 C C . LYS A 1 494 ? 16.042 -11.280 -9.650 1.00 95.81 494 LYS A C 1
ATOM 3696 O O . LYS A 1 494 ? 16.878 -10.706 -10.341 1.00 95.81 494 LYS A O 1
ATOM 3701 N N . THR A 1 495 ? 15.015 -11.957 -10.159 1.00 97.38 495 THR A N 1
ATOM 3702 C CA . THR A 1 495 ? 14.701 -12.032 -11.586 1.00 97.38 495 THR A CA 1
ATOM 3703 C C . THR A 1 495 ? 13.216 -11.791 -11.845 1.00 97.38 495 THR A C 1
ATOM 3705 O O . THR A 1 495 ? 12.362 -12.079 -11.002 1.00 97.38 495 THR A O 1
ATOM 3708 N N . TRP A 1 496 ? 12.917 -11.262 -13.035 1.00 98.38 496 TRP A N 1
ATOM 3709 C CA . TRP A 1 496 ? 11.569 -10.888 -13.463 1.00 98.38 496 TRP A CA 1
ATOM 3710 C C . TRP A 1 496 ? 11.241 -11.467 -14.832 1.00 98.38 496 TRP A C 1
ATOM 3712 O O . TRP A 1 496 ? 12.096 -11.535 -15.717 1.00 98.38 496 TRP A O 1
ATOM 3722 N N . LYS A 1 497 ? 9.987 -11.884 -15.006 1.00 98.50 497 LYS A N 1
ATOM 3723 C CA . LYS A 1 497 ? 9.464 -12.454 -16.252 1.00 98.50 497 LYS A CA 1
ATOM 3724 C C . LYS A 1 497 ? 8.163 -11.770 -16.646 1.00 98.50 497 LYS A C 1
ATOM 3726 O O . LYS A 1 497 ? 7.373 -11.401 -15.778 1.00 98.50 497 LYS A O 1
ATOM 3731 N N . SER A 1 498 ? 7.942 -11.623 -17.950 1.00 98.38 498 SER A N 1
ATOM 3732 C CA . SER A 1 498 ? 6.656 -11.172 -18.484 1.00 98.38 498 SER A CA 1
ATOM 3733 C C . SER A 1 498 ? 5.584 -12.228 -18.210 1.00 98.38 498 SER A C 1
ATOM 3735 O O . SER A 1 498 ? 5.887 -13.420 -18.307 1.00 98.38 498 SER A O 1
ATOM 3737 N N . PRO A 1 499 ? 4.344 -11.828 -17.893 1.00 98.31 499 PRO A N 1
ATOM 3738 C CA . PRO A 1 499 ? 3.222 -12.754 -17.815 1.00 98.31 499 PRO A CA 1
ATOM 3739 C C . PRO A 1 499 ? 2.872 -13.318 -19.200 1.00 98.31 499 PRO A C 1
ATOM 3741 O O . PRO A 1 499 ? 3.160 -12.702 -20.226 1.00 98.31 499 PRO A O 1
ATOM 3744 N N . ASP A 1 500 ? 2.167 -14.447 -19.221 1.00 98.31 500 ASP A N 1
ATOM 3745 C CA . ASP A 1 500 ? 1.552 -14.991 -20.438 1.00 98.31 500 ASP A CA 1
ATOM 3746 C C . ASP A 1 500 ? 0.344 -14.137 -20.866 1.00 98.31 500 ASP A C 1
ATOM 3748 O O . ASP A 1 500 ? 0.067 -13.966 -22.054 1.00 98.31 500 ASP A O 1
ATOM 3752 N 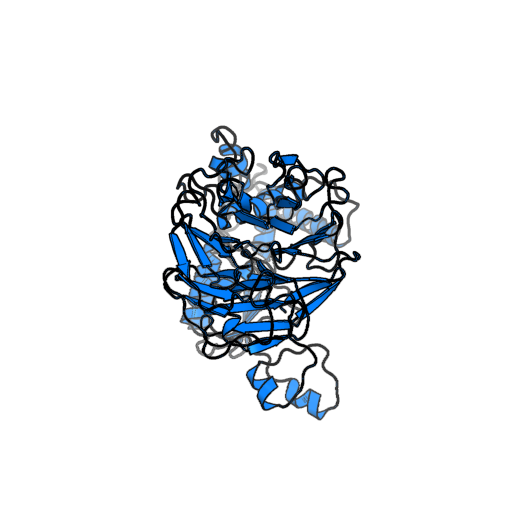N . VAL A 1 501 ? -0.376 -13.578 -19.885 1.00 98.19 501 VAL A N 1
ATOM 3753 C CA . VAL A 1 501 ? -1.508 -12.662 -20.085 1.00 98.19 501 VAL A CA 1
ATOM 3754 C C . VAL A 1 501 ? -1.391 -11.519 -19.086 1.00 98.19 501 VAL A C 1
ATOM 3756 O O . VAL A 1 501 ? -1.454 -11.763 -17.885 1.00 98.19 501 VAL A O 1
ATOM 3759 N N . GLY A 1 502 ? -1.221 -10.285 -19.564 1.00 97.81 502 GLY A N 1
ATOM 3760 C CA . GLY A 1 502 ? -1.117 -9.095 -18.712 1.00 97.81 502 GLY A CA 1
ATOM 3761 C C . GLY A 1 502 ? -2.462 -8.426 -18.388 1.00 97.81 502 GLY A C 1
ATOM 3762 O O . GLY A 1 502 ? -3.499 -8.823 -18.927 1.00 97.81 502 GLY A O 1
ATOM 3763 N N . PRO A 1 503 ? -2.467 -7.415 -17.501 1.00 97.75 503 PRO A N 1
ATOM 3764 C CA . PRO A 1 503 ? -3.678 -6.698 -17.100 1.00 97.75 503 PRO A CA 1
ATOM 3765 C C . PRO A 1 503 ? -4.269 -5.873 -18.254 1.00 97.75 503 PRO A C 1
ATOM 3767 O O . PRO A 1 503 ? -3.578 -5.519 -19.210 1.00 97.75 503 PRO A O 1
ATOM 3770 N N . ARG A 1 504 ? -5.560 -5.530 -18.158 1.00 94.50 504 ARG A N 1
ATOM 3771 C CA . ARG A 1 504 ? -6.296 -4.820 -19.226 1.00 94.50 504 ARG A CA 1
ATOM 3772 C C . ARG A 1 504 ? -5.885 -3.368 -19.467 1.00 94.50 504 ARG A C 1
ATOM 3774 O O . ARG A 1 504 ? -6.262 -2.825 -20.493 1.00 94.50 504 ARG A O 1
ATOM 3781 N N . GLY A 1 505 ? -5.168 -2.747 -18.539 1.00 95.75 505 GLY A N 1
ATOM 3782 C CA . GLY A 1 505 ? -4.771 -1.344 -18.625 1.00 95.75 505 GLY A CA 1
ATOM 3783 C C . GLY A 1 505 ? -3.644 -1.025 -17.653 1.00 95.75 505 GLY A C 1
ATOM 3784 O O . GLY A 1 505 ? -3.064 -1.933 -17.047 1.00 95.75 505 GLY A O 1
ATOM 3785 N N . GLN A 1 506 ? -3.355 0.261 -17.472 1.00 96.25 506 GLN A N 1
ATOM 3786 C CA . GLN A 1 506 ? -2.386 0.712 -16.475 1.00 96.25 506 GLN A CA 1
ATOM 3787 C C . GLN A 1 506 ? -2.900 0.390 -15.066 1.00 96.25 506 GLN A C 1
ATOM 3789 O O . GLN A 1 506 ? -4.061 0.663 -14.737 1.00 96.25 506 GLN A O 1
ATOM 3794 N N . ARG A 1 507 ? -2.055 -0.212 -14.227 1.00 97.88 507 ARG A N 1
ATOM 3795 C CA . ARG A 1 507 ? -2.381 -0.506 -12.825 1.00 97.88 507 ARG A CA 1
ATOM 3796 C C . ARG A 1 507 ? -1.429 0.247 -11.914 1.00 97.88 507 ARG A C 1
ATOM 3798 O O . ARG A 1 507 ? -0.218 0.198 -12.088 1.00 97.88 507 ARG A O 1
ATOM 3805 N N . ALA A 1 508 ? -2.013 0.982 -10.976 1.00 96.69 508 ALA A N 1
ATOM 3806 C CA . ALA A 1 508 ? -1.314 1.877 -10.070 1.00 96.69 508 ALA A CA 1
ATOM 3807 C C . ALA A 1 508 ? -1.058 1.243 -8.701 1.00 96.69 508 ALA A C 1
ATOM 3809 O O . ALA A 1 508 ? -0.128 1.667 -8.028 1.00 96.69 508 ALA A O 1
ATOM 3810 N N . GLY A 1 509 ? -1.856 0.252 -8.295 1.00 97.75 509 GLY A N 1
ATOM 3811 C CA . GLY A 1 509 ? -1.723 -0.430 -7.009 1.00 97.75 509 GLY A CA 1
ATOM 3812 C C . GLY A 1 509 ? -1.876 -1.939 -7.142 1.00 97.75 509 GLY A C 1
ATOM 3813 O O . GLY A 1 509 ? -2.618 -2.411 -8.007 1.00 97.75 509 GLY A O 1
ATOM 3814 N N . SER A 1 510 ? -1.190 -2.687 -6.281 1.00 98.06 510 SER A N 1
ATOM 3815 C CA . SER A 1 510 ? -1.289 -4.140 -6.193 1.00 98.06 510 SER A CA 1
ATOM 3816 C C . SER A 1 510 ? -1.162 -4.638 -4.758 1.00 98.06 510 SER A C 1
ATOM 3818 O O . SER A 1 510 ? -0.547 -3.986 -3.915 1.00 98.06 510 SER A O 1
ATOM 3820 N N . VAL A 1 511 ? -1.740 -5.809 -4.495 1.00 95.56 511 VAL A N 1
ATOM 3821 C CA . VAL A 1 511 ? -1.638 -6.497 -3.208 1.00 95.56 511 VAL A CA 1
ATOM 3822 C C . VAL A 1 511 ? -1.502 -8.006 -3.401 1.00 95.56 511 VAL A C 1
ATOM 3824 O O . VAL A 1 511 ? -2.097 -8.587 -4.315 1.00 95.56 511 VAL A O 1
ATOM 3827 N N . ALA A 1 512 ? -0.721 -8.635 -2.523 1.00 87.62 512 ALA A N 1
ATOM 3828 C CA . ALA A 1 512 ? -0.510 -10.075 -2.466 1.00 87.62 512 ALA A CA 1
ATOM 3829 C C . ALA A 1 512 ? -1.445 -10.734 -1.438 1.00 87.62 512 ALA A C 1
ATOM 3831 O O . ALA A 1 512 ? -1.647 -10.201 -0.352 1.00 87.62 512 ALA A O 1
ATOM 3832 N N . LEU A 1 513 ? -1.979 -11.917 -1.755 1.00 81.50 513 LEU A N 1
ATOM 3833 C CA . LEU A 1 513 ? -2.927 -12.657 -0.908 1.00 81.50 513 LEU A CA 1
ATOM 3834 C C . LEU A 1 513 ? -2.432 -14.078 -0.596 1.00 81.50 513 LEU A C 1
ATOM 3836 O O . LEU A 1 513 ? -1.562 -14.603 -1.291 1.00 81.50 513 LEU A O 1
ATOM 3840 N N . GLY A 1 514 ? -3.032 -14.740 0.406 1.00 62.31 514 GLY A N 1
ATOM 3841 C CA . GLY A 1 514 ? -2.594 -16.021 0.997 1.00 62.31 514 GLY A CA 1
ATOM 3842 C C . GLY A 1 514 ? -2.512 -17.259 0.082 1.00 62.31 514 GLY A C 1
ATOM 3843 O O . GLY A 1 514 ? -1.753 -18.173 0.396 1.00 62.31 514 GLY A O 1
ATOM 3844 N N . ASN A 1 515 ? -3.116 -17.261 -1.115 1.00 66.00 515 ASN A N 1
ATOM 3845 C CA . ASN A 1 515 ? -3.230 -18.451 -1.990 1.00 66.00 515 ASN A CA 1
ATOM 3846 C C . ASN A 1 515 ? -2.491 -18.367 -3.347 1.00 66.00 515 ASN A C 1
ATOM 3848 O O . ASN A 1 515 ? -2.892 -18.995 -4.322 1.00 66.00 515 ASN A O 1
ATOM 3852 N N . GLY A 1 516 ? -1.429 -17.570 -3.439 1.00 70.38 516 GLY A N 1
ATOM 3853 C CA . GLY A 1 516 ? -0.697 -17.299 -4.685 1.00 70.38 516 GLY A CA 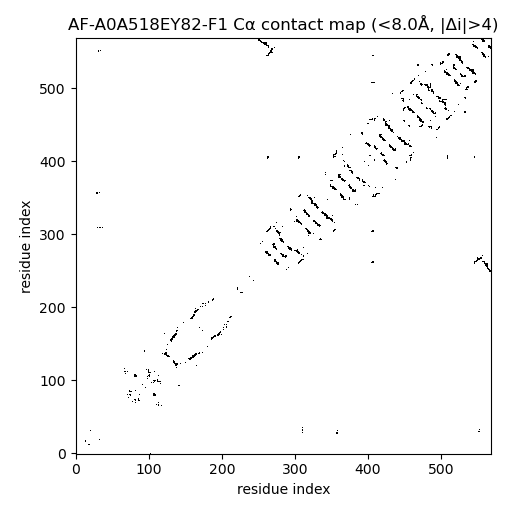1
ATOM 3854 C C . GLY A 1 516 ? -1.410 -16.279 -5.573 1.00 70.38 516 GLY A C 1
ATOM 3855 O O . GLY A 1 516 ? -1.132 -16.187 -6.769 1.00 70.38 516 GLY A O 1
ATOM 3856 N N . TRP A 1 517 ? -2.370 -15.557 -4.993 1.00 86.75 517 TRP A N 1
ATOM 3857 C CA . TRP A 1 517 ? -3.217 -14.609 -5.695 1.00 86.75 517 TRP A CA 1
ATOM 3858 C C . TRP A 1 517 ? -2.694 -13.190 -5.530 1.00 86.75 517 TRP A C 1
ATOM 3860 O O . TRP A 1 517 ? -2.142 -12.837 -4.487 1.00 86.75 517 TRP A O 1
ATOM 3870 N N . PHE A 1 518 ? -2.930 -12.385 -6.556 1.00 94.25 518 PHE A N 1
ATOM 3871 C CA . PHE A 1 518 ? -2.602 -10.971 -6.590 1.00 94.25 518 PHE A CA 1
ATOM 3872 C C . PHE A 1 518 ? -3.779 -10.200 -7.167 1.00 94.25 518 PHE A C 1
ATOM 3874 O O . PHE A 1 518 ? -4.396 -10.643 -8.136 1.00 94.25 518 PHE A O 1
ATOM 3881 N N . ILE A 1 519 ? -4.074 -9.042 -6.591 1.00 96.44 519 ILE A N 1
ATOM 3882 C CA . ILE A 1 519 ? -5.039 -8.092 -7.145 1.00 96.44 519 ILE A CA 1
ATOM 3883 C C . ILE A 1 519 ? -4.268 -6.855 -7.577 1.00 96.44 519 ILE A C 1
ATOM 3885 O O . ILE A 1 519 ? -3.391 -6.397 -6.851 1.00 96.44 519 ILE A O 1
ATOM 3889 N N . ALA A 1 520 ? -4.602 -6.317 -8.745 1.00 98.12 520 ALA A N 1
ATOM 3890 C CA . ALA A 1 520 ? -4.050 -5.070 -9.247 1.00 98.12 520 ALA A CA 1
ATOM 3891 C C . ALA A 1 520 ? -5.171 -4.144 -9.706 1.00 98.12 520 ALA A C 1
ATOM 3893 O O . ALA A 1 520 ? -6.096 -4.572 -10.394 1.00 98.12 520 ALA A O 1
ATOM 3894 N N . THR A 1 521 ? -5.079 -2.865 -9.358 1.00 97.75 521 THR A N 1
ATOM 3895 C CA . THR A 1 521 ? -6.102 -1.874 -9.688 1.00 97.75 521 THR A CA 1
ATOM 3896 C C . THR A 1 521 ? -5.513 -0.633 -10.341 1.00 97.75 521 THR A C 1
ATOM 3898 O O . THR A 1 521 ? -4.369 -0.251 -10.099 1.00 97.75 521 THR A O 1
ATOM 3901 N N . GLY A 1 522 ? -6.304 -0.008 -11.201 1.00 96.62 522 GLY A N 1
ATOM 3902 C CA . GLY A 1 522 ? -6.032 1.279 -11.821 1.00 96.62 522 GLY A CA 1
ATOM 3903 C C . GLY A 1 522 ? -7.341 2.004 -12.113 1.00 96.62 522 GLY A C 1
ATOM 3904 O O . GLY A 1 522 ? -8.429 1.481 -11.875 1.00 96.62 522 GLY A O 1
ATOM 3905 N N . GLN A 1 523 ? -7.259 3.220 -12.650 1.00 93.81 523 GLN A N 1
ATOM 3906 C CA . GLN A 1 523 ? -8.455 4.036 -12.915 1.00 93.81 523 GLN A CA 1
ATOM 3907 C C . GLN A 1 523 ? -9.416 3.399 -13.931 1.00 93.81 523 GLN A C 1
ATOM 3909 O O . GLN A 1 523 ? -10.585 3.767 -13.964 1.00 93.81 523 GLN A O 1
ATOM 3914 N N . THR A 1 524 ? -8.925 2.465 -14.745 1.00 94.25 524 THR A N 1
ATOM 3915 C CA . THR A 1 524 ? -9.689 1.782 -15.800 1.00 94.25 524 THR A CA 1
ATOM 3916 C C . THR A 1 524 ? -10.211 0.406 -15.368 1.00 94.25 524 THR A C 1
ATOM 3918 O O . THR A 1 524 ? -10.826 -0.300 -16.163 1.00 94.25 524 THR A O 1
ATOM 3921 N N . GLY A 1 525 ? -9.961 -0.006 -14.120 1.00 94.38 525 GLY A N 1
ATOM 3922 C CA . GLY A 1 525 ? -10.501 -1.240 -13.555 1.00 94.38 525 GLY A CA 1
ATOM 3923 C C . GLY A 1 525 ? -9.529 -2.002 -12.659 1.00 94.38 525 GLY A C 1
ATOM 3924 O O . GLY A 1 525 ? -8.394 -1.585 -12.410 1.00 94.38 525 GLY A O 1
ATOM 3925 N N . THR A 1 526 ? -9.982 -3.177 -12.232 1.00 95.69 526 THR A N 1
ATOM 3926 C CA . THR A 1 526 ? -9.239 -4.120 -11.392 1.00 95.69 526 THR A CA 1
ATOM 3927 C C . THR A 1 526 ? -9.075 -5.458 -12.113 1.00 95.69 526 THR A C 1
ATOM 3929 O O . THR A 1 526 ? -9.995 -5.949 -12.778 1.00 95.69 526 THR A O 1
ATOM 3932 N N . ASP A 1 527 ? -7.907 -6.072 -11.972 1.00 96.00 527 ASP A N 1
ATOM 3933 C CA . ASP A 1 527 ? -7.590 -7.404 -12.480 1.00 96.00 527 ASP A CA 1
ATOM 3934 C C . ASP A 1 527 ? -7.049 -8.282 -11.347 1.00 96.00 527 ASP A C 1
ATOM 3936 O O . ASP A 1 527 ? -6.501 -7.794 -10.357 1.00 96.00 527 ASP A O 1
ATOM 3940 N N . ILE A 1 528 ? -7.211 -9.592 -11.501 1.00 95.31 528 ILE A N 1
ATOM 3941 C CA . ILE A 1 528 ? -6.753 -10.600 -10.549 1.00 95.31 528 ILE A CA 1
ATOM 3942 C C . ILE A 1 528 ? -5.863 -11.618 -11.256 1.00 95.31 528 ILE A C 1
ATOM 3944 O O . ILE A 1 528 ? -6.165 -12.069 -12.364 1.00 95.31 528 ILE A O 1
ATOM 3948 N N . SER A 1 529 ? -4.785 -12.009 -10.592 1.00 94.88 529 SER A N 1
ATOM 3949 C CA . SER A 1 529 ? -4.008 -13.194 -10.928 1.00 94.88 529 SER A CA 1
ATOM 3950 C C . SER A 1 529 ? -4.188 -14.237 -9.833 1.00 94.88 529 SER A C 1
ATOM 3952 O O . SER A 1 529 ? -4.174 -13.910 -8.648 1.00 94.88 529 SER A O 1
ATOM 3954 N N . ARG A 1 530 ? -4.373 -15.499 -10.227 1.00 91.50 530 ARG A N 1
ATOM 3955 C CA . ARG A 1 530 ? -4.557 -16.639 -9.308 1.00 91.50 530 ARG A CA 1
ATOM 3956 C C . ARG A 1 530 ? -3.413 -17.658 -9.385 1.00 91.50 530 ARG A C 1
ATOM 3958 O O . ARG A 1 530 ? -3.525 -18.746 -8.831 1.00 91.50 530 ARG A O 1
ATOM 3965 N N . ASP A 1 531 ? -2.342 -17.325 -10.100 1.00 92.06 531 ASP A N 1
ATOM 3966 C CA . ASP A 1 531 ? -1.262 -18.243 -10.477 1.00 92.06 531 ASP A CA 1
ATOM 3967 C C . ASP A 1 531 ? 0.141 -17.631 -10.317 1.00 92.06 531 ASP A C 1
ATOM 3969 O O . ASP A 1 531 ? 1.088 -18.015 -11.013 1.00 92.06 531 ASP A O 1
ATOM 3973 N N . GLY A 1 532 ? 0.289 -16.693 -9.379 1.00 90.19 532 GLY A N 1
ATOM 3974 C CA . GLY A 1 532 ? 1.573 -16.059 -9.095 1.00 90.19 532 GLY A CA 1
ATOM 3975 C C . GLY A 1 532 ? 1.942 -14.918 -10.044 1.00 90.19 532 GLY A C 1
ATOM 3976 O O . GLY A 1 532 ? 3.125 -14.667 -10.239 1.00 90.19 532 GLY A O 1
ATOM 3977 N N . GLY A 1 533 ? 0.960 -14.264 -10.670 1.00 96.62 533 GLY A N 1
ATOM 3978 C CA . GLY A 1 533 ? 1.179 -13.147 -11.594 1.00 96.62 533 GLY A CA 1
ATOM 3979 C C . GLY A 1 533 ? 1.419 -13.550 -13.048 1.00 96.62 533 GLY A C 1
ATOM 3980 O O . GLY A 1 533 ? 1.726 -12.677 -13.856 1.00 96.62 533 GLY A O 1
ATOM 3981 N N . LYS A 1 534 ? 1.292 -14.839 -13.395 1.00 97.50 534 LYS A N 1
ATOM 3982 C CA . LYS A 1 534 ? 1.565 -15.353 -14.750 1.00 97.50 534 LYS A CA 1
ATOM 3983 C C . LYS A 1 534 ? 0.421 -15.070 -15.709 1.00 97.50 534 LYS A C 1
ATOM 3985 O O . LYS A 1 534 ? 0.662 -14.747 -16.869 1.00 97.50 534 LYS A O 1
ATOM 3990 N N . THR A 1 535 ? -0.816 -15.160 -15.231 1.00 97.44 535 THR A N 1
ATOM 3991 C CA . THR A 1 535 ? -1.996 -14.753 -15.988 1.00 97.44 535 THR A CA 1
ATOM 3992 C C . THR A 1 535 ? -2.842 -13.782 -15.181 1.00 97.44 535 THR A C 1
ATOM 3994 O O . THR A 1 535 ? -3.120 -13.990 -13.998 1.00 97.44 535 THR A O 1
ATOM 3997 N N . TRP A 1 536 ? -3.258 -12.706 -15.843 1.00 97.69 536 TRP A N 1
ATOM 3998 C CA . TRP A 1 536 ? -4.143 -11.684 -15.303 1.00 97.69 536 TRP A CA 1
ATOM 3999 C C . TRP A 1 536 ? -5.503 -11.762 -15.978 1.00 97.69 536 TRP A C 1
ATOM 4001 O O . TRP A 1 536 ? -5.609 -11.945 -17.193 1.00 97.69 536 TRP A O 1
ATOM 4011 N N . ARG A 1 537 ? -6.561 -11.636 -15.179 1.00 94.38 537 ARG A N 1
ATOM 4012 C CA . ARG A 1 537 ? -7.938 -11.651 -15.662 1.00 94.38 537 ARG A CA 1
ATOM 4013 C C . ARG A 1 537 ? -8.710 -10.439 -15.155 1.00 94.38 537 ARG A C 1
ATOM 4015 O O . ARG A 1 537 ? -8.518 -10.049 -14.004 1.00 94.38 537 ARG A O 1
ATOM 4022 N N . PRO A 1 538 ? -9.636 -9.910 -15.970 1.00 91.56 538 PRO A N 1
ATOM 4023 C CA . PRO A 1 538 ? -10.616 -8.926 -15.531 1.00 91.56 538 PRO A CA 1
ATOM 4024 C C . PRO A 1 538 ? -11.313 -9.364 -14.241 1.00 91.56 538 PRO A C 1
ATOM 4026 O O . PRO A 1 538 ? -11.871 -10.459 -14.203 1.00 91.56 538 PRO A O 1
ATOM 4029 N N . PHE A 1 539 ? -11.299 -8.517 -13.211 1.00 88.62 539 PHE A N 1
ATOM 4030 C CA . PHE A 1 539 ? -12.071 -8.732 -11.984 1.00 88.62 539 PHE A CA 1
ATOM 4031 C C . PHE A 1 539 ? -13.231 -7.738 -11.870 1.00 88.62 539 PHE A C 1
ATOM 4033 O O . PHE A 1 539 ? -14.375 -8.141 -11.682 1.00 88.62 539 PHE A O 1
ATOM 4040 N N . SER A 1 540 ? -12.942 -6.447 -12.043 1.00 89.38 540 SER A N 1
ATOM 4041 C CA . SER A 1 540 ? -13.933 -5.374 -11.981 1.00 89.38 540 SER A CA 1
ATOM 4042 C C . SER A 1 540 ? -13.625 -4.286 -13.008 1.00 89.38 540 SER A C 1
ATOM 4044 O O . SER A 1 540 ? -12.470 -4.091 -13.398 1.00 89.38 540 SER A O 1
ATOM 4046 N N . SER A 1 541 ? -14.652 -3.605 -13.502 1.00 90.25 541 SER A N 1
ATOM 4047 C CA . SER A 1 541 ? -14.524 -2.397 -14.328 1.00 90.25 541 SER A CA 1
ATOM 4048 C C . SER A 1 541 ? -14.456 -1.110 -13.495 1.00 90.25 541 SER A C 1
ATOM 4050 O O . SER A 1 541 ? -14.189 -0.040 -14.039 1.00 90.25 541 SER A O 1
ATOM 4052 N N . GLU A 1 542 ? -14.633 -1.204 -12.175 1.00 90.12 542 GLU A N 1
ATOM 4053 C CA . GLU A 1 542 ? -14.539 -0.064 -11.271 1.00 90.12 542 GLU A CA 1
ATOM 4054 C C . GLU A 1 542 ? -13.089 0.390 -11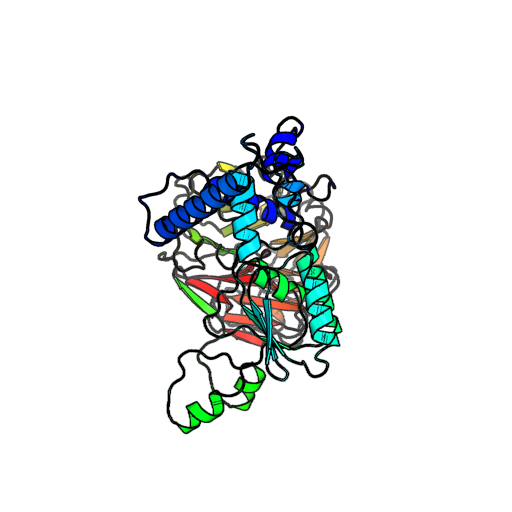.075 1.00 90.12 542 GLU A C 1
ATOM 4056 O O . GLU A 1 542 ? -12.192 -0.389 -10.754 1.00 90.12 542 GLU A O 1
ATOM 4061 N N . GLY A 1 543 ? -12.865 1.689 -11.273 1.00 89.50 543 GLY A N 1
ATOM 4062 C CA . GLY A 1 543 ? -11.547 2.305 -11.185 1.00 89.50 543 GLY A CA 1
ATOM 4063 C C . GLY A 1 543 ? -11.149 2.715 -9.768 1.00 89.50 543 GLY A C 1
ATOM 4064 O O . GLY A 1 543 ? -11.911 3.408 -9.084 1.00 89.50 543 GLY A O 1
ATOM 4065 N N . PHE A 1 544 ? -9.916 2.376 -9.379 1.00 96.75 544 PHE A N 1
ATOM 4066 C CA . PHE A 1 544 ? -9.276 2.776 -8.117 1.00 96.75 544 PHE A CA 1
ATOM 4067 C C . PHE A 1 544 ? -7.789 3.085 -8.319 1.00 96.75 544 PHE A C 1
ATOM 4069 O O . PHE A 1 544 ? -7.186 2.660 -9.301 1.00 96.75 544 PHE A O 1
ATOM 4076 N N . HIS A 1 545 ? -7.186 3.809 -7.380 1.00 97.38 545 HIS A N 1
ATOM 4077 C CA . HIS A 1 545 ? -5.737 4.030 -7.348 1.00 97.38 545 HIS A CA 1
ATOM 4078 C C . HIS A 1 545 ? -5.030 3.004 -6.462 1.00 97.38 545 HIS A C 1
ATOM 4080 O O . HIS A 1 545 ? -3.962 2.516 -6.824 1.00 97.38 545 HIS A O 1
ATOM 4086 N N . CYS A 1 546 ? -5.652 2.663 -5.335 1.00 97.75 546 CYS A N 1
ATOM 4087 C CA . CYS A 1 546 ? -5.063 1.849 -4.281 1.00 97.75 546 CYS A CA 1
ATOM 4088 C C . CYS A 1 546 ? -5.882 0.581 -4.059 1.00 97.75 546 CYS A C 1
ATOM 4090 O O . CYS A 1 546 ? -7.113 0.603 -4.158 1.00 97.75 546 CYS A O 1
ATOM 4092 N N . VAL A 1 547 ? -5.185 -0.492 -3.701 1.00 97.94 547 VAL A N 1
ATOM 4093 C CA . VAL A 1 547 ? -5.747 -1.718 -3.139 1.00 97.94 547 VAL A CA 1
ATOM 4094 C C . VAL A 1 547 ? -4.837 -2.158 -2.002 1.00 97.94 547 VAL A C 1
ATOM 4096 O O . VAL A 1 547 ? -3.617 -2.073 -2.141 1.00 97.94 547 VAL A O 1
ATOM 4099 N N . ASP A 1 548 ? -5.423 -2.604 -0.898 1.00 95.75 548 ASP A N 1
ATOM 4100 C CA . ASP A 1 548 ? -4.679 -3.111 0.250 1.00 95.75 548 ASP A CA 1
ATOM 4101 C C . ASP A 1 548 ? -5.447 -4.237 0.954 1.00 95.75 548 ASP A C 1
ATOM 4103 O O . ASP A 1 548 ? -6.671 -4.340 0.815 1.00 95.75 548 ASP A O 1
ATOM 4107 N N . ALA A 1 549 ? -4.731 -5.097 1.675 1.00 86.56 549 ALA A N 1
ATOM 4108 C CA . ALA A 1 549 ? -5.282 -6.261 2.358 1.00 86.56 549 ALA A CA 1
ATOM 4109 C C . ALA A 1 549 ? -4.917 -6.236 3.841 1.00 86.56 549 ALA A C 1
ATOM 4111 O O . ALA A 1 549 ? -3.746 -6.225 4.214 1.00 86.56 549 ALA A O 1
ATOM 4112 N N . ALA A 1 550 ? -5.945 -6.289 4.680 1.00 75.62 550 ALA A N 1
ATOM 4113 C CA . ALA A 1 550 ? -5.807 -6.277 6.119 1.00 75.62 550 ALA A CA 1
ATOM 4114 C C . ALA A 1 550 ? -5.103 -7.533 6.624 1.00 75.62 550 ALA A C 1
ATOM 4116 O O . ALA A 1 550 ? -5.488 -8.661 6.312 1.00 75.62 550 ALA A O 1
ATOM 4117 N N . LEU A 1 551 ? -4.107 -7.331 7.480 1.00 60.91 551 LEU A N 1
ATOM 4118 C CA . LEU A 1 551 ? -3.368 -8.421 8.110 1.00 60.91 551 LEU A CA 1
ATOM 4119 C C . LEU A 1 551 ? -4.203 -9.167 9.155 1.00 60.91 551 LEU A C 1
ATOM 4121 O O . LEU A 1 551 ? -4.000 -10.363 9.349 1.00 60.91 551 LEU A O 1
ATOM 4125 N N . LEU A 1 552 ? -5.132 -8.467 9.816 1.00 55.34 552 LEU A N 1
ATOM 4126 C CA . LEU A 1 552 ? -5.923 -9.010 10.923 1.00 55.34 552 LEU A CA 1
ATOM 4127 C C . LEU A 1 552 ? -6.922 -10.081 10.479 1.00 55.34 552 LEU A C 1
ATOM 4129 O O . LEU A 1 552 ? -7.076 -11.099 11.149 1.00 55.34 552 LEU A O 1
ATOM 4133 N N . ASP A 1 553 ? -7.618 -9.850 9.369 1.00 67.19 553 ASP A N 1
ATOM 4134 C CA . ASP A 1 553 ? -8.728 -10.702 8.930 1.00 67.19 553 ASP A CA 1
ATOM 4135 C C . ASP A 1 553 ? -8.780 -10.933 7.414 1.00 67.19 553 ASP A C 1
ATOM 4137 O O . ASP A 1 553 ? -9.692 -11.597 6.918 1.00 6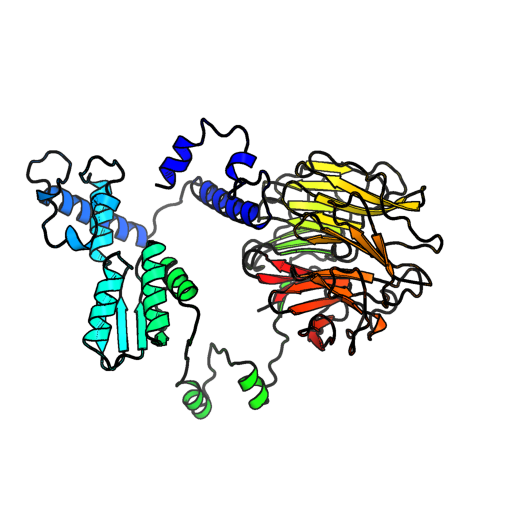7.19 553 ASP A O 1
ATOM 4141 N N . GLY A 1 554 ? -7.798 -10.424 6.666 1.00 70.00 554 GLY A N 1
ATOM 4142 C CA . GLY A 1 554 ? -7.725 -10.584 5.217 1.00 70.00 554 GLY A CA 1
ATOM 4143 C C . GLY A 1 554 ? -8.702 -9.707 4.433 1.00 70.00 554 GLY A C 1
ATOM 4144 O O . GLY A 1 554 ? -8.851 -9.921 3.229 1.00 70.00 554 GLY A O 1
ATOM 4145 N N . ALA A 1 555 ? -9.378 -8.741 5.065 1.00 80.19 555 ALA A N 1
ATOM 4146 C CA . ALA A 1 555 ? -10.276 -7.832 4.361 1.00 80.19 555 ALA A CA 1
ATOM 4147 C C . ALA A 1 555 ? -9.539 -7.004 3.304 1.00 80.19 555 ALA A C 1
ATOM 4149 O O . ALA A 1 555 ? -8.507 -6.399 3.579 1.00 80.19 555 ALA A O 1
ATOM 4150 N N . ILE A 1 556 ? -10.102 -6.925 2.099 1.00 91.38 556 ILE A N 1
ATOM 4151 C CA . ILE A 1 556 ? -9.477 -6.217 0.978 1.00 91.38 556 ILE A CA 1
ATOM 4152 C C . ILE A 1 556 ? -10.231 -4.925 0.713 1.00 91.38 556 ILE A C 1
ATOM 4154 O O . ILE A 1 556 ? -11.431 -4.951 0.431 1.00 91.38 556 ILE A O 1
ATOM 4158 N N . TRP A 1 557 ? -9.512 -3.811 0.764 1.00 97.25 557 TRP A N 1
ATOM 4159 C CA . TRP A 1 557 ? -10.041 -2.475 0.536 1.00 97.25 557 TRP A CA 1
ATOM 4160 C C . TRP A 1 557 ? -9.469 -1.857 -0.733 1.00 97.25 557 TRP A C 1
ATOM 4162 O O . TRP A 1 557 ? -8.377 -2.196 -1.181 1.00 97.25 557 TRP A O 1
ATOM 4172 N N . PHE A 1 558 ? -10.217 -0.911 -1.291 1.00 98.19 558 PHE A N 1
ATOM 4173 C CA . PHE A 1 558 ? -9.846 -0.137 -2.466 1.00 98.19 558 PHE A CA 1
ATOM 4174 C C . PHE A 1 558 ? -10.156 1.340 -2.230 1.00 98.19 558 PHE A C 1
ATOM 4176 O O . PHE A 1 558 ? -11.169 1.673 -1.610 1.00 98.19 558 PHE A O 1
ATOM 4183 N N . ALA A 1 559 ? -9.328 2.232 -2.772 1.00 98.25 559 ALA A N 1
ATOM 4184 C CA . ALA A 1 559 ? -9.537 3.678 -2.697 1.00 98.25 559 ALA A CA 1
ATOM 4185 C C . ALA A 1 559 ? -9.168 4.357 -4.018 1.00 98.25 559 ALA A C 1
ATOM 4187 O O . ALA A 1 559 ? -8.237 3.951 -4.717 1.00 98.25 559 ALA A O 1
ATOM 4188 N N . GLY A 1 560 ? -9.946 5.365 -4.405 1.00 96.62 560 GLY A N 1
ATOM 4189 C CA . GLY A 1 560 ? -9.917 5.893 -5.761 1.00 96.62 560 GLY A CA 1
ATOM 4190 C C . GLY A 1 560 ? -10.378 7.346 -5.896 1.00 96.62 560 GLY A C 1
ATOM 4191 O O . GLY A 1 560 ? -10.414 8.099 -4.919 1.00 96.62 560 GLY A O 1
ATOM 4192 N N . PRO A 1 561 ? -10.706 7.772 -7.126 1.00 95.12 561 PRO A N 1
ATOM 4193 C CA . PRO A 1 561 ? -11.105 9.146 -7.407 1.00 95.12 561 PRO A CA 1
ATOM 4194 C C . PRO A 1 561 ? -12.465 9.499 -6.784 1.00 95.12 561 PRO A C 1
ATOM 4196 O O . PRO A 1 561 ? -13.303 8.631 -6.540 1.00 95.12 561 PRO A O 1
ATOM 4199 N N . ASN A 1 562 ? -12.723 10.800 -6.613 1.00 93.69 562 ASN A N 1
ATOM 4200 C CA . ASN A 1 562 ? -14.022 11.352 -6.203 1.00 93.69 562 ASN A CA 1
ATOM 4201 C C . ASN A 1 562 ? -14.561 10.796 -4.873 1.00 93.69 562 ASN A C 1
ATOM 4203 O O . ASN A 1 562 ? -15.756 10.545 -4.753 1.00 93.69 562 ASN A O 1
ATOM 4207 N N . GLY A 1 563 ? -13.688 10.576 -3.892 1.00 93.31 563 GLY A N 1
ATOM 4208 C CA . GLY A 1 563 ? -14.064 10.083 -2.570 1.00 93.31 563 GLY A CA 1
ATOM 4209 C C . GLY A 1 563 ? -14.503 8.618 -2.549 1.00 93.31 563 GLY A C 1
ATOM 4210 O O . GLY A 1 563 ? -15.054 8.175 -1.536 1.00 93.31 563 GLY A O 1
ATOM 4211 N N . ARG A 1 564 ? -14.281 7.880 -3.646 1.00 94.81 564 ARG A N 1
ATOM 4212 C CA . ARG A 1 564 ? -14.692 6.486 -3.811 1.00 94.81 564 ARG A CA 1
ATOM 4213 C C . ARG A 1 564 ? -13.781 5.553 -3.029 1.00 94.81 564 ARG A C 1
ATOM 4215 O O . ARG A 1 564 ? -12.561 5.580 -3.190 1.00 94.81 564 ARG A O 1
ATOM 4222 N N . VAL A 1 565 ? -14.409 4.664 -2.275 1.00 97.19 565 VAL A N 1
ATOM 4223 C CA . VAL A 1 565 ? -13.767 3.528 -1.613 1.00 97.19 565 VAL A CA 1
ATOM 4224 C C . VAL A 1 565 ? -14.596 2.275 -1.856 1.00 97.19 565 VAL A C 1
ATOM 4226 O O . VAL A 1 565 ? -15.781 2.361 -2.186 1.00 97.19 565 VAL A O 1
ATOM 4229 N N . ALA A 1 566 ? -13.985 1.106 -1.740 1.00 94.81 566 ALA A N 1
ATOM 4230 C CA . ALA A 1 566 ? -14.702 -0.153 -1.821 1.00 94.81 566 ALA A CA 1
ATOM 4231 C C . ALA A 1 566 ? -14.065 -1.211 -0.936 1.00 94.81 566 ALA A C 1
ATOM 4233 O O . ALA A 1 566 ? -12.909 -1.085 -0.539 1.00 94.81 566 ALA A O 1
ATOM 4234 N N . ARG A 1 567 ? -14.819 -2.272 -0.670 1.00 91.56 567 ARG A N 1
ATOM 4235 C CA . ARG A 1 567 ? -14.307 -3.474 -0.019 1.00 91.56 567 ARG A CA 1
ATOM 4236 C C . ARG A 1 567 ? -14.741 -4.713 -0.784 1.00 91.56 567 ARG A C 1
ATOM 4238 O O . ARG A 1 567 ? -15.868 -4.755 -1.278 1.00 91.56 567 ARG A O 1
ATOM 4245 N N . LEU A 1 568 ? -13.874 -5.712 -0.872 1.00 82.44 568 LEU A N 1
ATOM 4246 C CA . LEU A 1 568 ? -14.240 -7.023 -1.398 1.00 82.44 568 LEU A CA 1
ATOM 4247 C C . LEU A 1 568 ? -15.225 -7.724 -0.442 1.00 82.44 568 LEU A C 1
ATOM 4249 O O . LEU A 1 568 ? -15.111 -7.577 0.778 1.00 82.44 568 LEU A O 1
ATOM 4253 N N . ARG A 1 569 ? -16.229 -8.408 -0.999 1.00 69.81 569 ARG A N 1
ATOM 4254 C CA . ARG A 1 569 ? -17.235 -9.173 -0.247 1.00 69.81 569 ARG A CA 1
ATOM 4255 C C . ARG A 1 569 ? -16.724 -10.505 0.263 1.00 69.81 569 ARG A C 1
ATOM 4257 O O . ARG A 1 569 ? -15.971 -11.165 -0.485 1.00 69.81 569 ARG A O 1
#

InterPro domains:
  IPR002048 EF-hand domain [PS50222] (62-97)
  IPR011992 EF-hand domain pair [SSF47473] (12-116)
  IPR015943 WD40/YVTN repeat-like-containing domain superfamily [G3DSA:2.130.10.10] (255-407)
  IPR015943 WD40/YVTN repeat-like-containing domain superfamily [G3DSA:2.130.10.10] (408-565)
  IPR018247 EF-Hand 1, calcium-binding site [PS00018] (75-87)

Nearest PDB structures (foldseek):
  5ojr-assembly1_A  TM=7.498E-01  e=1.496E-15  Thermosynechococcus vestitus
  5ojr-assembly3_C  TM=7.345E-01  e=3.416E-15  Thermosynechococcus vestitus
  5ojp-assembly3_C  TM=7.369E-01  e=1.686E-14  Thermosynechococcus vestitus
  5ojr-assembly4_D  TM=7.065E-01  e=2.345E-14  Thermosynechococcus vestitus
  5oj5-assembly1_A  TM=6.662E-01  e=4.297E-14  Thermosynechococcus vestitus BP-1

Foldseek 3Di:
DVVVVVVPCVVPDPDPQVVQCPVPPSDHFLVSLLVVLVVVVVVVVVPDDDDDDDPVVVVVVVLLVVLLVVQVVLPPVVPQWHAPVSVDDVCCVFAVLCVLPPVNPRIAGSVSSSVVVVQVVFDWDWDDDQQEIETGGAQGPCNLVVVVVCCVVRVSHQEYEYAYDDADDDLVSLLSVLVVCLVSNHHYEYDVPGDQYPSNVSSVVSNPDDDDDPDDVPVVCVVVVHDDPDDDDDPVRCVVVVDDDPDFQKDKAFAPFQWFWQAKEDADQFWIWTFGFQQFIWIGRGNRPYIDTLGDPVLGRFGWLYKYASDQFWIKIFTWDFFQRTWIWIGRGNNPDIDTLDTGHHRHWTWQAKDASHQQWIKTWFWADPVQFTWIWIGRGRSNDIDTAPAGHGHDPQRKGAHSQHNQQWDDDPQLKIKHWIAQGCPFTKIWIDNHNRNHTDIDTELADRRHHQWHWQHKEADPQLKIKTAFGGPVWFQDWWQNGMWIDRHNRPDIDTAPTTDRGGFNEKYDDDQLKMWTFAQQAIWIDRHSRNHIDGRHRHHFRYWDAHPPHRWIKTHGGGSMIITRD